Protein 8VIY (pdb70)

InterPro domains:
  IPR000907 Lipoxygenase [PTHR11771] (6-676)
  IPR001024 PLAT/LH2 domain [PF01477] (5-118)
  IPR001024 PLAT/LH2 domain [PS50095] (2-124)
  IPR001024 PLAT/LH2 domain [SM00308] (2-121)
  IPR001885 Lipoxygenase, mammalian [PR00467] (11-28)
  IPR001885 Lipoxygenase, mammalian [PR00467] (143-157)
  IPR001885 Lipoxygenase, mammalian [PR00467] (207-228)
  IPR001885 Lipoxygenase, mammalian [PR00467] (308-327)
  IPR001885 Lipoxygenase, mammalian [PR00467] (433-455)
  IPR001885 Lipoxygenase, mammalian [PR00467] (593-610)
  IPR013819 Lipoxygenase, C-terminal [PF00305] (211-656)
  IPR013819 Lipoxygenase, C-terminal [PR00087] (350-367)
  IPR013819 Lipoxygenase, C-terminal [PR00087] (368-385)
  IPR013819 Lipoxygenase, C-terminal [PR00087] (388-408)
  IPR013819 Lipoxygenase, C-terminal [PS51393] (124-676)
  IPR020833 Lipoxygenase, iron binding site [PS00711] (368-382)
  IPR020834 Lipoxygenase, conserved site [PS00081] (395-405)
  IPR036226 Lipoxigenase, C-terminal domain superfamily [SSF48484] (117-676)
  IPR036392 PLAT/LH2 domain superfamily [SSF49723] (1-115)
  IPR042062 Lipoxygenase, vertebrates, PLAT domain [cd01753] (2-121)

GO terms:
  GO:0016165 linoleate 13S-lipoxygenase activity (F, IDA)
  GO:0005506 iron ion binding (F, IDA)
  GO:0005509 calcium ion binding (F, IDA)
  GO:0005829 cytosol (C, IDA)
  GO:0005856 cytoskeleton (C, IDA)
  GO:0005886 plasma membrane (C, IDA)
  GO:0005912 adherens junction (C, IDA)
  GO:0005925 focal adhesion (C, IDA)
  GO:0016020 membrane (C, IDA)
  GO:2001303 lipoxin A4 biosynthetic process (P, IDA)
  GO:0019369 arachidonate metabolic process (P, IDA)
  GO:1901696 cannabinoid biosynthetic process (P, IDA)
  GO:0006629 lipid metabolic process (P, IDA)
  GO:0006644 phospholipid metabolic process (P, IDA)
  GO:0071926 endocannabinoid signaling pathway (P, IDA)
  GO:0050473 arachidonate 15-lipoxygenase activity (F, IDA)
  GO:0005634 nucleus (C, EXP)
  GO:0050473 arachidonate 15-lipoxygenase activity (F, EXP)
  GO:0010744 positive regulation of macrophage derived foam cell differentiation (P, IMP)
  GO:0032722 positive regulation of chemokine production (P, IMP)

B-factor: mean 71.94, std 19.95, range [37.26, 214.7]

Solvent-accessible surface area: 26772 Å² total; per-residue (Å²): 81,104,16,60,0,64,3,4,4,2,152,46,168,44,0,17,5,175,6,108,4,25,0,3,0,12,5,64,175,33,100,8,65,88,11,98,2,55,96,159,64,104,27,8,49,56,39,16,91,68,56,6,128,6,94,5,105,137,90,5,27,174,20,6,7,0,67,0,44,5,49,14,30,108,71,122,182,136,29,89,80,89,73,30,26,0,36,0,68,35,0,26,0,27,31,74,253,36,55,105,47,54,0,1,1,23,41,52,17,112,17,69,42,80,37,26,2,7,31,0,54,7,24,2,22,67,56,42,132,53,96,47,6,34,103,20,7,116,99,31,19,134,64,33,50,132,85,19,75,32,53,72,69,58,103,25,16,3,42,4,0,65,49,164,40,21,130,84,11,52,50,68,23,55,12,35,79,73,4,53,51,60,23,106,133,49,22,38,53,0,97,46,64,0,86,144,81,30,3,27,80,45,149,39,72,6,184,43,34,108,20,1,67,87,2,9,95,10,49,140,41,115,30,0,62,29,2,53,117,54,23,77,83,36,42,16,5,0,36,11,3,6,28,8,0,2,0,27,34,0,84,74,0,102,150,24,28,193,44,1,62,15,61,68,85,54,0,52,68,48,21,26,143,81,44,34,15,101,41,3,8,118,143,17,12,0,7,0,0,50,0,19,26,2,46,75,14,79,43,15,80,2,55,66,99,87,2,63,26,6,6,0,0,0,0,0,24,22,15,110,75,113,23,67,11,47,2,1,0,0,0,7,33,33,94,57,33,131,110,13,19,17,0,22,32,84,29,99,122,41,4,14,7,15,0,8,3,0,0,8,2,0,0,4,1,20,0,18,0,1,3,10,24,0,19,0,14,13,0,0,1,0,2,3,0,0,1,12,33,20,0,0,14,4,0,1,0,11,4,4,1,34,31,1,13,56,26,0,2,6,8,4,0,16,24,24,47,82,49,15,42,108,47,56,13,9,41,109,3,3,1,1,0,42,86,0,11,12,47,0,0,45,76,11,3,136,116,2,45,38,39,64,1,1,5,34,59,7,5,175,101,17,7,0,72,119,8,44,29,0,42,1,24,54,2,0,67,65,0,10,34,7,0,59,154,4,0,42,52,1,3,50,67,24,1,98,34,44,103,10,0,73,95,0,204,22,0,38,42,0,0,121,21,0,14,30,65,0,1,50,86,43,158,90,1,50,6,31,36,39,1,86,48,100,147,35,0,14,45,0,0,0,0,4,0,2,0,1,1,0,12,6,10,0,0,5,36,0,1,5,22,7,2,0,3,3,1,4,2,0,3,0,0,8,82,75,35,24,74,48,76,52,124,28,68,53,151,28,3,17,30,8,0,0,3,0,21,1,0,0,11,3,3,10,15,12,32,26,39,24,66,30,3,16,123,89,74,38,9,0,59,31,59,39,72,13,10,31,43,135,33,0,95,149,7,20,56,66,3,70,72,88,6,44,94,0,9,147,34,2,94,114,60,16,147,69,52,131,60,58,3,52,27,1,7,4,69,119,0,16,3,2,0,0,6

Radius of gyration: 27.9 Å; Cα contacts (8 Å, |Δi|>4): 1319; chains: 1; bounding box: 87×81×50 Å

Structure (mmCIF, N/CA/C/O backbone):
data_8VIY
#
_entry.id   8VIY
#
_cell.length_a   155.406
_cell.length_b   155.406
_cell.length_c   263.405
_cell.angle_alpha   90.000
_cell.angle_beta   90.000
_cell.angle_gamma   120.000
#
_symmetry.space_group_name_H-M   'H 3 2'
#
loop_
_entity.id
_entity.type
_entity.pdbx_description
1 polymer 'Polyunsaturated fatty acid lipoxygenase ALOX15B'
2 non-polymer 'FE (II) ION'
3 non-polymer (HYDROXYETHYLOXY)TRI(ETHYLOXY)OCTANE
4 non-polymer GLYCEROL
5 non-polymer 'SULFATE ION'
6 non-polymer 'CALCIUM ION'
7 water water
#
loop_
_atom_site.group_PDB
_atom_site.id
_atom_site.type_symbol
_atom_site.label_atom_id
_atom_site.label_alt_id
_atom_site.label_comp_id
_atom_site.label_asym_id
_atom_site.label_entity_id
_atom_site.label_seq_id
_atom_site.pdbx_PDB_ins_code
_atom_site.Cartn_x
_atom_site.Cartn_y
_atom_site.Cartn_z
_atom_site.occupancy
_atom_site.B_iso_or_equiv
_atom_site.auth_seq_id
_atom_site.auth_comp_id
_atom_site.auth_asym_id
_atom_site.auth_atom_id
_atom_site.pdbx_PDB_model_num
ATOM 1 N N . ALA A 1 22 ? -45.44533 64.37774 15.69764 1.000 100.47514 2 ALA A N 1
ATOM 2 C CA . ALA A 1 22 ? -44.92325 65.71221 15.95668 1.000 107.30933 2 ALA A CA 1
ATOM 3 C C . ALA A 1 22 ? -44.04082 65.73558 17.22232 1.000 113.59922 2 ALA A C 1
ATOM 4 O O . ALA A 1 22 ? -43.33993 66.71952 17.46302 1.000 114.55980 2 ALA A O 1
ATOM 10 N N . GLU A 1 23 ? -44.04588 64.66178 18.01859 1.000 113.36841 3 GLU A N 1
ATOM 11 C CA . GLU A 1 23 ? -43.25654 64.58576 19.23852 1.000 105.60179 3 GLU A CA 1
ATOM 12 C C . GLU A 1 23 ? -42.04464 63.67318 19.04995 1.000 106.84676 3 GLU A C 1
ATOM 13 O O . GLU A 1 23 ? -42.08217 62.68158 18.31876 1.000 107.45145 3 GLU A O 1
ATOM 25 N N . PHE A 1 24 ? -40.94721 64.02932 19.72282 1.000 90.85142 4 PHE A N 1
ATOM 26 C CA . PHE A 1 24 ? -39.78984 63.15250 19.81572 1.000 88.59366 4 PHE A CA 1
ATOM 27 C C . PHE A 1 24 ? -39.26047 63.21054 21.24038 1.000 84.41396 4 PHE A C 1
ATOM 28 O O . PHE A 1 24 ? -39.24273 64.27402 21.86964 1.000 82.14282 4 PHE A O 1
ATOM 45 N N . ARG A 1 25 ? -38.83001 62.07491 21.74854 1.000 86.12053 5 ARG A N 1
ATOM 46 C CA . ARG A 1 25 ? -37.96446 62.06913 22.91229 1.000 80.45682 5 ARG A CA 1
ATOM 47 C C . ARG A 1 25 ? -36.51108 62.07066 22.45431 1.000 81.88902 5 ARG A C 1
ATOM 48 O O . ARG A 1 25 ? -36.13242 61.28189 21.58476 1.000 83.91325 5 ARG A O 1
ATOM 69 N N . VAL A 1 26 ? -35.70229 62.93697 23.05664 1.000 81.03890 6 VAL A N 1
ATOM 70 C CA . VAL A 1 26 ? -34.28498 63.04706 22.73603 1.000 82.34251 6 VAL A CA 1
ATOM 71 C C . VAL A 1 26 ? -33.48995 62.62739 23.95949 1.000 80.96255 6 VAL A C 1
ATOM 72 O O . VAL A 1 26 ? -33.54095 63.29894 24.99190 1.000 83.21411 6 VAL A O 1
ATOM 85 N N . ARG A 1 27 ? -32.73817 61.53663 23.84374 1.000 80.63957 7 ARG A N 1
ATOM 86 C CA . ARG A 1 27 ? -31.92909 61.03179 24.94175 1.000 77.96004 7 ARG A CA 1
ATOM 87 C C . ARG A 1 27 ? -30.46661 61.26438 24.61377 1.000 75.65258 7 ARG A C 1
ATOM 88 O O . ARG A 1 27 ? -29.99941 60.82607 23.56246 1.000 77.32945 7 ARG A O 1
ATOM 109 N N . VAL A 1 28 ? -29.75145 61.93582 25.50777 1.000 69.86846 8 VAL A N 1
ATOM 110 C CA . VAL A 1 28 ? -28.38155 62.34282 25.26378 1.000 72.84818 8 VAL A CA 1
ATOM 111 C C . VAL A 1 28 ? -27.45539 61.73782 26.30625 1.000 73.44458 8 VAL A C 1
ATOM 112 O O . VAL A 1 28 ? -27.74839 61.78797 27.51044 1.000 70.74474 8 VAL A O 1
ATOM 125 N N . SER A 1 29 ? -26.32987 61.19502 25.84005 1.000 69.39168 9 SER A N 1
ATOM 126 C CA . SER A 1 29 ? -25.27248 60.66579 26.68687 1.000 71.57326 9 SER A CA 1
ATOM 127 C C . SER A 1 29 ? -24.05502 61.57371 26.59192 1.000 68.81449 9 SER A C 1
ATOM 128 O O . SER A 1 29 ? -23.59494 61.88893 25.49039 1.000 60.93622 9 SER A O 1
ATOM 136 N N . THR A 1 30 ? -23.54813 61.98733 27.74918 1.000 64.35550 10 THR A N 1
ATOM 137 C CA . THR A 1 30 ? -22.37135 62.83111 27.88430 1.000 73.94261 10 THR A CA 1
ATOM 138 C C . THR A 1 30 ? -21.23778 61.97367 28.43688 1.000 72.98270 10 THR A C 1
ATOM 139 O O . THR A 1 30 ? -21.45580 61.06814 29.25598 1.000 76.58532 10 THR A O 1
ATOM 150 N N . GLY A 1 31 ? -20.02394 62.27868 27.97902 1.000 63.52536 11 GLY A N 1
ATOM 151 C CA . GLY A 1 31 ? -18.86453 61.51399 28.36891 1.000 66.31627 11 GLY A CA 1
ATOM 152 C C . GLY A 1 31 ? -18.50115 61.64873 29.83730 1.000 71.60625 11 GLY A C 1
ATOM 153 O O . GLY A 1 31 ? -18.88268 62.59105 30.52187 1.000 73.26947 11 GLY A O 1
ATOM 157 N N . GLU A 1 32 ? -17.70230 60.68614 30.30172 1.000 76.86705 12 GLU A N 1
ATOM 158 C CA . GLU A 1 32 ? -17.19270 60.66254 31.66191 1.000 80.18974 12 GLU A CA 1
ATOM 159 C C . GLU A 1 32 ? -15.83912 61.33527 31.83858 1.000 71.39749 12 GLU A C 1
ATOM 160 O O . GLU A 1 32 ? -15.45515 61.60570 32.98340 1.000 74.77013 12 GLU A O 1
ATOM 172 N N . ALA A 1 33 ? -15.11394 61.63767 30.76666 1.000 78.42199 13 ALA A N 1
ATOM 173 C CA . ALA A 1 33 ? -13.76762 62.18220 30.92278 1.000 80.84169 13 ALA A CA 1
ATOM 174 C C . ALA A 1 33 ? -13.79398 63.51508 31.67841 1.000 81.10382 13 ALA A C 1
ATOM 175 O O . ALA A 1 33 ? -14.81783 64.20264 31.75633 1.000 82.78623 13 ALA A O 1
ATOM 182 N N . PHE A 1 34 ? -12.64105 63.87518 32.23292 1.000 78.86700 14 PHE A N 1
ATOM 183 C CA . PHE A 1 34 ? -12.43302 65.22074 32.73340 1.000 78.78425 14 PHE A CA 1
ATOM 184 C C . PHE A 1 34 ? -12.78292 66.27348 31.69545 1.000 84.53790 14 PHE A C 1
ATOM 185 O O . PHE A 1 34 ? -12.30040 66.23237 30.55618 1.000 85.21949 14 PHE A O 1
ATOM 202 N N . GLY A 1 35 ? -13.60676 67.23608 32.10764 1.000 79.29817 15 GLY A N 1
ATOM 203 C CA . GLY A 1 35 ? -14.07750 68.28475 31.23279 1.000 77.99141 15 GLY A CA 1
ATOM 204 C C . GLY A 1 35 ? -15.17625 67.89913 30.27457 1.000 75.56980 15 GLY A C 1
ATOM 205 O O . GLY A 1 35 ? -15.59947 68.74752 29.49150 1.000 78.67236 15 GLY A O 1
ATOM 209 N N . ALA A 1 36 ? -15.68823 66.66850 30.33737 1.000 71.25987 16 ALA A N 1
ATOM 210 C CA . ALA A 1 36 ? -16.68394 66.22486 29.36647 1.000 71.11987 16 ALA A CA 1
ATOM 211 C C . ALA A 1 36 ? -17.96014 67.05977 29.40976 1.000 72.13796 16 ALA A C 1
ATOM 212 O O . ALA A 1 36 ? -18.58686 67.30117 28.37473 1.000 74.64665 16 ALA A O 1
ATOM 219 N N . GLY A 1 37 ? -18.38889 67.46854 30.57775 1.000 71.97060 17 GLY A N 1
ATOM 220 C CA . GLY A 1 37 ? -19.66316 68.14043 30.69562 1.000 75.67684 17 GLY A CA 1
ATOM 221 C C . GLY A 1 37 ? -19.57488 69.58705 30.29521 1.000 75.17076 17 GLY A C 1
ATOM 222 O O . GLY A 1 37 ? -18.48478 70.15385 30.19329 1.000 75.16977 17 GLY A O 1
ATOM 226 N N . THR A 1 38 ? -20.74426 70.18961 30.08443 1.000 73.86291 18 THR A N 1
ATOM 227 C CA . THR A 1 38 ? -20.79942 71.54297 29.57321 1.000 78.87340 18 THR A CA 1
ATOM 228 C C . THR A 1 38 ? -21.85311 72.38931 30.27076 1.000 86.24881 18 THR A C 1
ATOM 229 O O . THR A 1 38 ? -22.93322 71.90077 30.62742 1.000 81.55916 18 THR A O 1
ATOM 240 N N . TRP A 1 39 ? -21.49116 73.67213 30.45929 1.000 102.26221 19 TRP A N 1
ATOM 241 C CA . TRP A 1 39 ? -22.41432 74.74822 30.79943 1.000 106.12225 19 TRP A CA 1
ATOM 242 C C . TRP A 1 39 ? -23.27130 75.18811 29.61287 1.000 101.49567 19 TRP A C 1
ATOM 243 O O . TRP A 1 39 ? -24.34239 75.76955 29.80779 1.000 104.32690 19 TRP A O 1
ATOM 264 N N . ASP A 1 40 ? -22.82738 74.93371 28.39178 1.000 96.44792 20 ASP A N 1
ATOM 265 C CA . ASP A 1 40 ? -23.43150 75.59462 27.24480 1.000 99.21050 20 ASP A CA 1
ATOM 266 C C . ASP A 1 40 ? -24.82424 75.03894 26.95356 1.000 91.17078 20 ASP A C 1
ATOM 267 O O . ASP A 1 40 ? -25.21035 73.95862 27.41187 1.000 85.45236 20 ASP A O 1
ATOM 276 N N . LYS A 1 41 ? -25.58861 75.82676 26.20586 1.000 82.42637 21 LYS A N 1
ATOM 277 C CA . LYS A 1 41 ? -26.92509 75.44738 25.77895 1.000 81.96200 21 LYS A CA 1
ATOM 278 C C . LYS A 1 41 ? -26.80845 74.65417 24.48926 1.000 79.79908 21 LYS A C 1
ATOM 279 O O . LYS A 1 41 ? -25.87648 74.83934 23.69355 1.000 76.11714 21 LYS A O 1
ATOM 298 N N . VAL A 1 42 ? -27.73021 73.71866 24.31198 1.000 82.31819 22 VAL A N 1
ATOM 299 C CA . VAL A 1 42 ? -27.64262 72.75043 23.22497 1.000 77.88289 22 VAL A CA 1
ATOM 300 C C . VAL A 1 42 ? -29.00445 72.60663 22.56361 1.000 76.84104 22 VAL A C 1
ATOM 301 O O . VAL A 1 42 ? -30.03297 72.52325 23.24259 1.000 76.65616 22 VAL A O 1
ATOM 314 N N . SER A 1 43 ? -29.01494 72.58670 21.23503 1.000 84.45177 23 SER A N 1
ATOM 315 C CA . SER A 1 43 ? -30.25842 72.45929 20.49461 1.000 83.16025 23 SER A CA 1
ATOM 316 C C . SER A 1 43 ? -30.00115 71.62480 19.25508 1.000 84.33250 23 SER A C 1
ATOM 317 O O . SER A 1 43 ? -28.89938 71.62867 18.69741 1.000 82.89754 23 SER A O 1
ATOM 325 N N . VAL A 1 44 ? -31.04306 70.91527 18.82615 1.000 81.86175 24 VAL A N 1
ATOM 326 C CA . VAL A 1 44 ? -30.95994 69.97291 17.72588 1.000 76.74477 24 VAL A CA 1
ATOM 327 C C . VAL A 1 44 ? -31.98645 70.34834 16.66960 1.000 79.73675 24 VAL A C 1
ATOM 328 O O . VAL A 1 44 ? -33.13662 70.68190 16.98381 1.000 78.47784 24 VAL A O 1
ATOM 341 N N . SER A 1 45 ? -31.54728 70.31243 15.41821 1.000 74.63018 25 SER A N 1
ATOM 342 C CA . SER A 1 45 ? -32.41783 70.36285 14.26057 1.000 74.13707 25 SER A CA 1
ATOM 343 C C . SER A 1 45 ? -32.49968 68.96574 13.65588 1.000 79.58480 25 SER A C 1
ATOM 344 O O . SER A 1 45 ? -31.46866 68.34831 13.35048 1.000 77.62684 25 SER A O 1
ATOM 352 N N . ILE A 1 46 ? -33.71724 68.46811 13.49432 1.000 70.67545 26 ILE A N 1
ATOM 353 C CA . ILE A 1 46 ? -33.93914 67.18504 12.84045 1.000 69.60090 26 ILE A CA 1
ATOM 354 C C . ILE A 1 46 ? -34.19721 67.44304 11.35670 1.000 73.85005 26 ILE A C 1
ATOM 355 O O . ILE A 1 46 ? -35.09290 68.22420 11.00136 1.000 74.67882 26 ILE A O 1
ATOM 371 N N . VAL A 1 47 ? -33.40442 66.81585 10.48463 1.000 67.60162 27 VAL A N 1
ATOM 372 C CA . VAL A 1 47 ? -33.57540 66.95943 9.03807 1.000 70.64684 27 VAL A CA 1
ATOM 373 C C . VAL A 1 47 ? -34.18604 65.66975 8.49842 1.000 72.40461 27 VAL A C 1
ATOM 374 O O . VAL A 1 47 ? -33.73217 64.57218 8.84573 1.000 72.38558 27 VAL A O 1
ATOM 387 N N . GLY A 1 48 ? -35.20034 65.79805 7.64499 1.000 77.16007 28 GLY A N 1
ATOM 388 C CA . GLY A 1 48 ? -35.85633 64.64294 7.06765 1.000 70.77248 28 GLY A CA 1
ATOM 389 C C . GLY A 1 48 ? -36.08863 64.80789 5.58036 1.000 75.26366 28 GLY A C 1
ATOM 390 O O . GLY A 1 48 ? -35.82871 65.86005 4.99896 1.000 75.67882 28 GLY A O 1
ATOM 394 N N . THR A 1 49 ? -36.61366 63.73165 4.98338 1.000 79.50431 29 THR A N 1
ATOM 395 C CA . THR A 1 49 ? -36.92049 63.70695 3.56641 1.000 75.25273 29 THR A CA 1
ATOM 396 C C . THR A 1 49 ? -38.01317 64.69607 3.17443 1.000 82.86393 29 THR A C 1
ATOM 397 O O . THR A 1 49 ? -38.09403 65.08361 1.99603 1.000 81.84305 29 THR A O 1
ATOM 408 N N . ARG A 1 50 ? -38.87633 65.08464 4.11644 1.000 81.32028 30 ARG A N 1
ATOM 409 C CA . ARG A 1 50 ? -39.91320 66.08381 3.85537 1.000 85.12965 30 ARG A CA 1
ATOM 410 C C . ARG A 1 50 ? -39.49227 67.50750 4.23163 1.000 82.09535 30 ARG A C 1
ATOM 411 O O . ARG A 1 50 ? -40.16358 68.46585 3.82906 1.000 83.98390 30 ARG A O 1
ATOM 432 N N . GLY A 1 51 ? -38.39979 67.67738 4.95054 1.000 77.43267 31 GLY A N 1
ATOM 433 C CA . GLY A 1 51 ? -37.94732 69.00101 5.33132 1.000 83.74446 31 GLY A CA 1
ATOM 434 C C . GLY A 1 51 ? -37.20756 68.95766 6.65706 1.000 82.60696 31 GLY A C 1
ATOM 435 O O . GLY A 1 51 ? -36.99344 67.90395 7.24568 1.000 75.48840 31 GLY A O 1
ATOM 439 N N . GLU A 1 52 ? -36.82244 70.14962 7.11519 1.000 86.13931 32 GLU A N 1
ATOM 440 C CA . GLU A 1 52 ? -35.96042 70.33530 8.26913 1.000 83.15736 32 GLU A CA 1
ATOM 441 C C . GLU A 1 52 ? -36.71647 71.09780 9.35047 1.000 84.17616 32 GLU A C 1
ATOM 442 O O . GLU A 1 52 ? -37.46287 72.03815 9.05899 1.000 88.31301 32 GLU A O 1
ATOM 454 N N . SER A 1 53 ? -36.49149 70.73215 10.58639 1.000 82.74008 33 SER A N 1
ATOM 455 C CA . SER A 1 53 ? -37.18681 71.40276 11.67387 1.000 83.65228 33 SER A CA 1
ATOM 456 C C . SER A 1 53 ? -36.42700 72.62628 12.16784 1.000 80.16211 33 SER A C 1
ATOM 457 O O . SER A 1 53 ? -35.22635 72.79194 11.92280 1.000 80.02909 33 SER A O 1
ATOM 465 N N . PRO A 1 54 ? -37.10260 73.50895 12.88785 1.000 79.98740 34 PRO A N 1
ATOM 466 C CA . PRO A 1 54 ? -36.38781 74.58581 13.57200 1.000 82.75580 34 PRO A CA 1
ATOM 467 C C . PRO A 1 54 ? -35.45112 74.00735 14.61586 1.000 80.89967 34 PRO A C 1
ATOM 468 O O . PRO A 1 54 ? -35.56124 72.82129 14.97417 1.000 76.20393 34 PRO A O 1
ATOM 479 N N . PRO A 1 55 ? -34.49100 74.79689 15.10068 1.000 87.89738 35 PRO A N 1
ATOM 480 C CA . PRO A 1 55 ? -33.70217 74.35411 16.26295 1.000 83.11102 35 PRO A CA 1
ATOM 481 C C . PRO A 1 55 ? -34.61894 74.15196 17.45432 1.000 81.27679 35 PRO A C 1
ATOM 482 O O . PRO A 1 55 ? -35.53844 74.94188 17.70411 1.000 79.60368 35 PRO A O 1
ATOM 493 N N . LEU A 1 56 ? -34.37974 73.05854 18.16584 1.000 82.87147 36 LEU A N 1
ATOM 494 C CA . LEU A 1 56 ? -35.20515 72.63605 19.28810 1.000 84.35590 36 LEU A CA 1
ATOM 495 C C . LEU A 1 56 ? -34.37831 72.62715 20.56750 1.000 88.72451 36 LEU A C 1
ATOM 496 O O . LEU A 1 56 ? -33.33829 71.94893 20.61243 1.000 91.44399 36 LEU A O 1
ATOM 512 N N . PRO A 1 57 ? -34.77373 73.34114 21.63150 1.000 79.75052 37 PRO A N 1
ATOM 513 C CA . PRO A 1 57 ? -33.91162 73.42495 22.81837 1.000 75.98048 37 PRO A CA 1
ATOM 514 C C . PRO A 1 57 ? -33.79380 72.10402 23.54098 1.000 79.40491 37 PRO A C 1
ATOM 515 O O . PRO A 1 57 ? -34.68542 71.25949 23.46305 1.000 83.92389 37 PRO A O 1
ATOM 526 N N . LEU A 1 58 ? -32.67772 71.93099 24.25463 1.000 83.78634 38 LEU A N 1
ATOM 527 C CA . LEU A 1 58 ? -32.51398 70.78657 25.14129 1.000 91.60952 38 LEU A CA 1
ATOM 528 C C . LEU A 1 58 ? -32.11151 71.17068 26.56948 1.000 96.53723 38 LEU A C 1
ATOM 529 O O . LEU A 1 58 ? -31.69758 70.29329 27.33685 1.000 96.53911 38 LEU A O 1
ATOM 545 N N . ASP A 1 59 ? -32.20682 72.44856 26.94852 1.000 108.72783 39 ASP A N 1
ATOM 546 C CA . ASP A 1 59 ? -31.61117 72.87103 28.21131 1.000 128.56572 39 ASP A CA 1
ATOM 547 C C . ASP A 1 59 ? -32.43383 72.42095 29.41698 1.000 131.51580 39 ASP A C 1
ATOM 548 O O . ASP A 1 59 ? -31.85295 72.13036 30.47033 1.000 137.04365 39 ASP A O 1
ATOM 557 N N . ASN A 1 60 ? -33.76377 72.36442 29.28536 1.000 125.79948 40 ASN A N 1
ATOM 558 C CA . ASN A 1 60 ? -34.63461 71.74579 30.28198 1.000 137.40506 40 ASN A CA 1
ATOM 559 C C . ASN A 1 60 ? -34.40921 72.40519 31.64063 1.000 152.25616 40 ASN A C 1
ATOM 560 O O . ASN A 1 60 ? -34.66075 73.61560 31.76339 1.000 149.71396 40 ASN A O 1
ATOM 571 N N . LEU A 1 61 ? -33.97253 71.68671 32.67680 1.000 139.52339 41 LEU A N 1
ATOM 572 C CA . LEU A 1 61 ? -33.90397 72.26162 34.01509 1.000 145.01815 41 LEU A CA 1
ATOM 573 C C . LEU A 1 61 ? -32.61372 71.83411 34.69518 1.000 155.13559 41 LEU A C 1
ATOM 574 O O . LEU A 1 61 ? -32.42982 70.64976 34.99338 1.000 152.45168 41 LEU A O 1
ATOM 590 N N . GLY A 1 62 ? -31.74528 72.78719 34.97979 1.000 161.32448 42 GLY A N 1
ATOM 591 C CA . GLY A 1 62 ? -30.50815 72.52674 35.67435 1.000 153.51999 42 GLY A CA 1
ATOM 592 C C . GLY A 1 62 ? -29.33255 72.30793 34.74615 1.000 137.80654 42 GLY A C 1
ATOM 593 O O . GLY A 1 62 ? -29.32117 72.73414 33.58848 1.000 134.67208 42 GLY A O 1
ATOM 597 N N . LYS A 1 63 ? -28.33124 71.60322 35.27476 1.000 137.32886 43 LYS A N 1
ATOM 598 C CA . LYS A 1 63 ? -27.08779 71.33767 34.55486 1.000 141.10918 43 LYS A CA 1
ATOM 599 C C . LYS A 1 63 ? -27.14870 69.96552 33.88925 1.000 140.51283 43 LYS A C 1
ATOM 600 O O . LYS A 1 63 ? -26.44298 69.02312 34.24714 1.000 139.70068 43 LYS A O 1
ATOM 617 N N . GLU A 1 64 ? -27.99719 69.88531 32.86726 1.000 137.54112 44 GLU A N 1
ATOM 618 C CA . GLU A 1 64 ? -28.35430 68.59333 32.29631 1.000 136.27883 44 GLU A CA 1
ATOM 619 C C . GLU A 1 64 ? -27.19182 67.87360 31.63852 1.000 127.70356 44 GLU A C 1
ATOM 620 O O . GLU A 1 64 ? -27.26045 66.65226 31.45261 1.000 123.78054 44 GLU A O 1
ATOM 632 N N . PHE A 1 65 ? -26.13351 68.59024 31.28802 1.000 102.37750 45 PHE A N 1
ATOM 633 C CA . PHE A 1 65 ? -25.08990 68.05697 30.42966 1.000 91.00779 45 PHE A CA 1
ATOM 634 C C . PHE A 1 65 ? -23.77131 67.91748 31.16646 1.000 89.44026 45 PHE A C 1
ATOM 635 O O . PHE A 1 65 ? -22.70677 68.21579 30.62822 1.000 84.41937 45 PHE A O 1
ATOM 652 N N . THR A 1 66 ? -23.83202 67.44529 32.40331 1.000 93.03597 46 THR A N 1
ATOM 653 C CA . THR A 1 66 ? -22.61624 67.20935 33.13885 1.000 84.08436 46 THR A CA 1
ATOM 654 C C . THR A 1 66 ? -22.01968 65.85142 32.80485 1.000 78.30062 46 THR A C 1
ATOM 655 O O . THR A 1 66 ? -22.67175 64.96197 32.27050 1.000 77.53074 46 THR A O 1
ATOM 666 N N . ALA A 1 67 ? -20.76508 65.68788 33.19244 1.000 79.71746 47 ALA A N 1
ATOM 667 C CA . ALA A 1 67 ? -20.03661 64.47350 32.89158 1.000 73.21646 47 ALA A CA 1
ATOM 668 C C . ALA A 1 67 ? -20.81470 63.23497 33.31292 1.000 74.70957 47 ALA A C 1
ATOM 669 O O . ALA A 1 67 ? -21.49000 63.21917 34.34144 1.000 83.67693 47 ALA A O 1
ATOM 676 N N . GLY A 1 68 ? -20.73258 62.19247 32.48251 1.000 76.84050 48 GLY A N 1
ATOM 677 C CA . GLY A 1 68 ? -21.42283 60.94477 32.71737 1.000 71.21262 48 GLY A CA 1
ATOM 678 C C . GLY A 1 68 ? -22.92904 61.00973 32.63667 1.000 77.23685 48 GLY A C 1
ATOM 679 O O . GLY A 1 68 ? -23.57907 59.97463 32.79896 1.000 78.05889 48 GLY A O 1
ATOM 683 N N . ALA A 1 69 ? -23.51427 62.17948 32.40542 1.000 74.57071 49 ALA A N 1
ATOM 684 C CA . ALA A 1 69 ? -24.96726 62.28583 32.39303 1.000 75.47596 49 ALA A CA 1
ATOM 685 C C . ALA A 1 69 ? -25.56641 61.54888 31.19669 1.000 80.99879 49 ALA A C 1
ATOM 686 O O . ALA A 1 69 ? -24.94545 61.39872 30.14090 1.000 73.54046 49 ALA A O 1
ATOM 693 N N . GLU A 1 70 ? -26.78739 61.06673 31.39093 1.000 83.20830 50 GLU A N 1
ATOM 694 C CA . GLU A 1 70 ? -27.61843 60.54997 30.31357 1.000 78.91687 50 GLU A CA 1
ATOM 695 C C . GLU A 1 70 ? -29.03209 61.01771 30.61185 1.000 82.11234 50 GLU A C 1
ATOM 696 O O . GLU A 1 70 ? -29.60467 60.64662 31.63533 1.000 89.18334 50 GLU A O 1
ATOM 708 N N . GLU A 1 71 ? -29.60941 61.82042 29.73850 1.000 87.25545 51 GLU A N 1
ATOM 709 C CA . GLU A 1 71 ? -30.85544 62.46359 30.13199 1.000 82.53005 51 GLU A CA 1
ATOM 710 C C . GLU A 1 71 ? -31.75164 62.66906 28.93058 1.000 86.98559 51 GLU A C 1
ATOM 711 O O . GLU A 1 71 ? -31.30674 62.69461 27.78031 1.000 83.50259 51 GLU A O 1
ATOM 723 N N . ASP A 1 72 ? -33.04496 62.75576 29.23123 1.000 79.29609 52 ASP A N 1
ATOM 724 C CA . ASP A 1 72 ? -34.09816 62.76719 28.23912 1.000 82.79539 52 ASP A CA 1
ATOM 725 C C . ASP A 1 72 ? -34.65037 64.17430 28.10311 1.000 81.74871 52 ASP A C 1
ATOM 726 O O . ASP A 1 72 ? -34.75692 64.90289 29.08965 1.000 81.90797 52 ASP A O 1
ATOM 735 N N . PHE A 1 73 ? -35.04480 64.52725 26.87663 1.000 83.25656 53 PHE A N 1
ATOM 736 C CA . PHE A 1 73 ? -35.70060 65.79529 26.58662 1.000 83.94695 53 PHE A CA 1
ATOM 737 C C . PHE A 1 73 ? -36.84678 65.54279 25.62647 1.000 82.44936 53 PHE A C 1
ATOM 738 O O . PHE A 1 73 ? -36.75170 64.69346 24.73824 1.000 90.74903 53 PHE A O 1
ATOM 755 N N . GLN A 1 74 ? -37.92800 66.28205 25.80241 1.000 87.76754 54 GLN A N 1
ATOM 756 C CA . GLN A 1 74 ? -39.09430 66.16329 24.94416 1.000 87.29460 54 GLN A CA 1
ATOM 757 C C . GLN A 1 74 ? -39.15386 67.38565 24.04375 1.000 87.09422 54 GLN A C 1
ATOM 758 O O . GLN A 1 74 ? -39.34326 68.50996 24.51979 1.000 89.97352 54 GLN A O 1
ATOM 772 N N . VAL A 1 75 ? -38.99774 67.15726 22.74888 1.000 77.01228 55 VAL A N 1
ATOM 773 C CA . VAL A 1 75 ? -39.11732 68.19040 21.73236 1.000 83.05401 55 VAL A CA 1
ATOM 774 C C . VAL A 1 75 ? -40.35449 67.90522 20.89735 1.000 84.87726 55 VAL A C 1
ATOM 775 O O . VAL A 1 75 ? -40.62593 66.75547 20.52782 1.000 88.90381 55 VAL A O 1
ATOM 788 N N . THR A 1 76 ? -41.09187 68.95313 20.58174 1.000 88.07607 56 THR A N 1
ATOM 789 C CA . THR A 1 76 ? -42.23474 68.85292 19.68721 1.000 97.44777 56 THR A CA 1
ATOM 790 C C . THR A 1 76 ? -41.88818 69.49565 18.35100 1.000 98.42560 56 THR A C 1
ATOM 791 O O . THR A 1 76 ? -41.42743 70.64054 18.31007 1.000 93.88731 56 THR A O 1
ATOM 802 N N . LEU A 1 77 ? -42.11110 68.74843 17.24991 1.000 103.75481 57 LEU A N 1
ATOM 803 C CA . LEU A 1 77 ? -41.86824 69.32789 15.92987 1.000 98.50024 57 LEU A CA 1
ATOM 804 C C . LEU A 1 77 ? -43.15000 69.91155 15.35440 1.000 94.84104 57 LEU A C 1
ATOM 805 O O . LEU A 1 77 ? -44.15901 69.19355 15.22133 1.000 93.96677 57 LEU A O 1
ATOM 821 N N . PRO A 1 78 ? -43.13264 71.18659 14.96561 1.000 88.05062 58 PRO A N 1
ATOM 822 C CA . PRO A 1 78 ? -44.35091 71.77054 14.38043 1.000 87.99312 58 PRO A CA 1
ATOM 823 C C . PRO A 1 78 ? -44.80566 71.04855 13.12092 1.000 95.42769 58 PRO A C 1
ATOM 824 O O . PRO A 1 78 ? -45.96548 70.61679 13.01071 1.000 90.14480 58 PRO A O 1
ATOM 835 N N . GLU A 1 79 ? -43.90770 70.92386 12.15576 1.000 104.92391 59 GLU A N 1
ATOM 836 C CA . GLU A 1 79 ? -44.16760 70.25745 10.89407 1.000 105.96136 59 GLU A CA 1
ATOM 837 C C . GLU A 1 79 ? -43.48550 68.89905 10.90703 1.000 104.37416 59 GLU A C 1
ATOM 838 O O . GLU A 1 79 ? -42.43303 68.71568 11.52845 1.000 100.36682 59 GLU A O 1
ATOM 850 N N . ASP A 1 80 ? -44.12280 67.93913 10.25551 1.000 105.09022 60 ASP A N 1
ATOM 851 C CA . ASP A 1 80 ? -43.54786 66.60962 10.11421 1.000 106.05902 60 ASP A CA 1
ATOM 852 C C . ASP A 1 80 ? -42.36586 66.63873 9.14671 1.000 109.56670 60 ASP A C 1
ATOM 853 O O . ASP A 1 80 ? -42.37035 67.38444 8.16314 1.000 105.24069 60 ASP A O 1
ATOM 862 N N . VAL A 1 81 ? -41.35418 65.79870 9.41936 1.000 98.14631 61 VAL A N 1
ATOM 863 C CA . VAL A 1 81 ? -40.13126 65.76797 8.61267 1.000 85.47041 61 VAL A CA 1
ATOM 864 C C . VAL A 1 81 ? -39.96728 64.50715 7.77048 1.000 80.69724 61 VAL A C 1
ATOM 865 O O . VAL A 1 81 ? -39.00836 64.43735 6.98080 1.000 77.43182 61 VAL A O 1
ATOM 878 N N . GLY A 1 82 ? -40.83328 63.50885 7.91610 1.000 87.33615 62 GLY A N 1
ATOM 879 C CA . GLY A 1 82 ? -40.65429 62.27408 7.17344 1.000 79.17707 62 GLY A CA 1
ATOM 880 C C . GLY A 1 82 ? -39.47440 61.46596 7.69224 1.000 77.27551 62 GLY A C 1
ATOM 881 O O . GLY A 1 82 ? -39.00407 61.65554 8.81778 1.000 84.96052 62 GLY A O 1
ATOM 885 N N . ARG A 1 83 ? -38.99759 60.54739 6.84558 1.000 75.88901 63 ARG A N 1
ATOM 886 C CA . ARG A 1 83 ? -37.87187 59.70710 7.22584 1.000 74.16351 63 ARG A CA 1
ATOM 887 C C . ARG A 1 83 ? -36.72047 60.58724 7.69370 1.000 80.99376 63 ARG A C 1
ATOM 888 O O . ARG A 1 83 ? -36.32462 61.53533 7.00045 1.000 80.21996 63 ARG A O 1
ATOM 909 N N . VAL A 1 84 ? -36.18054 60.26420 8.86131 1.000 75.32225 64 VAL A N 1
ATOM 910 C CA . VAL A 1 84 ? -35.12908 61.07720 9.44972 1.000 72.84745 64 VAL A CA 1
ATOM 911 C C . VAL A 1 84 ? -33.79764 60.72448 8.81330 1.000 70.80253 64 VAL A C 1
ATOM 912 O O . VAL A 1 84 ? -33.43331 59.54749 8.71082 1.000 71.09155 64 VAL A O 1
ATOM 925 N N . LEU A 1 85 ? -33.05804 61.76222 8.42911 1.000 70.48604 65 LEU A N 1
ATOM 926 C CA . LEU A 1 85 ? -31.84291 61.68828 7.63904 1.000 68.34006 65 LEU A CA 1
ATOM 927 C C . LEU A 1 85 ? -30.62641 62.19716 8.38865 1.000 69.29950 65 LEU A C 1
ATOM 928 O O . LEU A 1 85 ? -29.58744 61.52002 8.40947 1.000 68.26401 65 LEU A O 1
ATOM 944 N N . LEU A 1 86 ? -30.73316 63.37264 9.01794 1.000 70.94682 66 LEU A N 1
ATOM 945 C CA . LEU A 1 86 ? -29.62085 63.99308 9.71118 1.000 67.04187 66 LEU A CA 1
ATOM 946 C C . LEU A 1 86 ? -30.07976 64.63302 11.01413 1.000 72.33978 66 LEU A C 1
ATOM 947 O O . LEU A 1 86 ? -31.18780 65.18120 11.10115 1.000 72.86946 66 LEU A O 1
ATOM 963 N N . LEU A 1 87 ? -29.19274 64.59946 12.01502 1.000 77.42379 67 LEU A N 1
ATOM 964 C CA . LEU A 1 87 ? -29.34570 65.31960 13.28118 1.000 76.38837 67 LEU A CA 1
ATOM 965 C C . LEU A 1 87 ? -28.27485 66.40288 13.30531 1.000 71.39047 67 LEU A C 1
ATOM 966 O O . LEU A 1 87 ? -27.08399 66.08494 13.29829 1.000 74.14878 67 LEU A O 1
ATOM 982 N N . ARG A 1 88 ? -28.68586 67.67296 13.27372 1.000 71.07519 68 ARG A N 1
ATOM 983 C CA . ARG A 1 88 ? -27.75486 68.78297 13.46622 1.000 77.15928 68 ARG A CA 1
ATOM 984 C C . ARG A 1 88 ? -27.73204 69.18107 14.94552 1.000 78.43705 68 ARG A C 1
ATOM 985 O O . ARG A 1 88 ? -28.77222 69.49433 15.53248 1.000 72.28289 68 ARG A O 1
ATOM 1006 N N . VAL A 1 89 ? -26.55588 69.16027 15.55388 1.000 73.52630 69 VAL A N 1
ATOM 1007 C CA . VAL A 1 89 ? -26.40347 69.49776 16.96049 1.000 64.97023 69 VAL A CA 1
ATOM 1008 C C . VAL A 1 89 ? -25.70007 70.84376 17.03500 1.000 72.85522 69 VAL A C 1
ATOM 1009 O O . VAL A 1 89 ? -24.57656 70.99630 16.53905 1.000 73.23537 69 VAL A O 1
ATOM 1022 N N . HIS A 1 90 ? -26.37099 71.82149 17.64078 1.000 79.56713 70 HIS A N 1
ATOM 1023 C CA . HIS A 1 90 ? -25.83874 73.16216 17.81479 1.000 79.32328 70 HIS A CA 1
ATOM 1024 C C . HIS A 1 90 ? -25.43482 73.38324 19.26835 1.000 84.46743 70 HIS A C 1
ATOM 1025 O O . HIS A 1 90 ? -26.15819 72.99593 20.19840 1.000 84.01633 70 HIS A O 1
ATOM 1039 N N . LYS A 1 91 ? -24.29447 74.03986 19.46002 1.000 83.34776 71 LYS A N 1
ATOM 1040 C CA . LYS A 1 91 ? -23.78809 74.37174 20.78570 1.000 82.07976 71 LYS A CA 1
ATOM 1041 C C . LYS A 1 91 ? -23.45609 75.85272 20.84543 1.000 85.09657 71 LYS A C 1
ATOM 1042 O O . LYS A 1 91 ? -22.77221 76.36654 19.95465 1.000 85.22326 71 LYS A O 1
ATOM 1061 N N . ALA A 1 92 ? -23.90937 76.52876 21.90562 1.000 82.78364 72 ALA A N 1
ATOM 1062 C CA . ALA A 1 92 ? -23.54802 77.92135 22.12784 1.000 79.57306 72 ALA A CA 1
ATOM 1063 C C . ALA A 1 92 ? -23.44925 78.28281 23.59530 1.000 86.33796 72 ALA A C 1
ATOM 1064 O O . ALA A 1 92 ? -24.32669 77.89560 24.37906 1.000 88.01016 72 ALA A O 1
ATOM 1071 N N . PRO A 1 93 ? -22.41972 79.03214 23.99276 1.000 96.37477 73 PRO A N 1
ATOM 1072 C CA . PRO A 1 93 ? -22.31334 79.43633 25.39792 1.000 97.77622 73 PRO A CA 1
ATOM 1073 C C . PRO A 1 93 ? -23.52590 80.26972 25.81265 1.000 95.24021 73 PRO A C 1
ATOM 1074 O O . PRO A 1 93 ? -24.11936 80.97146 24.97831 1.000 91.56959 73 PRO A O 1
ATOM 1085 N N . PRO A 1 94 ? -23.89886 80.22225 27.11366 1.000 89.99171 74 PRO A N 1
ATOM 1086 C CA . PRO A 1 94 ? -25.01025 81.07008 27.57880 1.000 87.66695 74 PRO A CA 1
ATOM 1087 C C . PRO A 1 94 ? -24.78340 82.53249 27.22737 1.000 89.79069 74 PRO A C 1
ATOM 1088 O O . PRO A 1 94 ? -23.64199 82.95104 26.99989 1.000 85.92803 74 PRO A O 1
ATOM 1099 N N . VAL A 1 95 ? -25.85962 83.31593 27.20320 1.000 97.51413 75 VAL A N 1
ATOM 1100 C CA . VAL A 1 95 ? -25.84251 84.68301 26.69633 1.000 94.89760 75 VAL A CA 1
ATOM 1101 C C . VAL A 1 95 ? -26.42217 85.57889 27.77505 1.000 96.63772 75 VAL A C 1
ATOM 1102 O O . VAL A 1 95 ? -27.58387 85.41665 28.15792 1.000 96.96167 75 VAL A O 1
ATOM 1115 N N . LEU A 1 96 ? -25.62374 86.51720 28.26087 1.000 97.79225 76 LEU A N 1
ATOM 1116 C CA . LEU A 1 96 ? -26.08166 87.46031 29.27352 1.000 94.73037 76 LEU A CA 1
ATOM 1117 C C . LEU A 1 96 ? -26.61218 88.73169 28.61382 1.000 93.60341 76 LEU A C 1
ATOM 1118 O O . LEU A 1 96 ? -25.91903 89.31924 27.77362 1.000 92.68623 76 LEU A O 1
ATOM 1134 N N . PRO A 1 97 ? -27.81101 89.20915 28.95876 1.000 91.45838 77 PRO A N 1
ATOM 1135 C CA . PRO A 1 97 ? -28.21179 90.53695 28.47723 1.000 95.59075 77 PRO A CA 1
ATOM 1136 C C . PRO A 1 97 ? -27.11041 91.53601 28.80671 1.000 102.14264 77 PRO A C 1
ATOM 1137 O O . PRO A 1 97 ? -26.52113 91.50218 29.89473 1.000 100.61889 77 PRO A O 1
ATOM 1148 N N . LEU A 1 98 ? -26.79811 92.39281 27.83718 1.000 107.31588 78 LEU A N 1
ATOM 1149 C CA . LEU A 1 98 ? -25.85995 93.51317 27.92675 1.000 115.95910 78 LEU A CA 1
ATOM 1150 C C . LEU A 1 98 ? -24.39937 93.11891 28.15767 1.000 109.17651 78 LEU A C 1
ATOM 1151 O O . LEU A 1 98 ? -23.54353 94.01919 28.23015 1.000 111.59733 78 LEU A O 1
ATOM 1167 N N . LEU A 1 99 ? -24.06718 91.82833 28.20987 1.000 95.93739 79 LEU A N 1
ATOM 1168 C CA . LEU A 1 99 ? -22.70570 91.40652 28.48036 1.000 99.95034 79 LEU A CA 1
ATOM 1169 C C . LEU A 1 99 ? -22.16986 90.39368 27.47784 1.000 106.12791 79 LEU A C 1
ATOM 1170 O O . LEU A 1 99 ? -21.00856 89.97517 27.59988 1.000 116.10278 79 LEU A O 1
ATOM 1186 N N . GLY A 1 100 ? -22.99016 89.94197 26.53817 1.000 91.53426 80 GLY A N 1
ATOM 1187 C CA . GLY A 1 100 ? -22.56579 88.98555 25.54926 1.000 89.28957 80 GLY A CA 1
ATOM 1188 C C . GLY A 1 100 ? -22.47543 87.56652 26.07002 1.000 90.38933 80 GLY A C 1
ATOM 1189 O O . GLY A 1 100 ? -22.79398 87.26015 27.22184 1.000 92.61425 80 GLY A O 1
ATOM 1193 N N . PRO A 1 101 ? -22.04512 86.66794 25.21499 1.000 104.43827 81 PRO A N 1
ATOM 1194 C CA . PRO A 1 101 ? -21.80811 85.28594 25.66695 1.000 105.34870 81 PRO A CA 1
ATOM 1195 C C . PRO A 1 101 ? -20.58118 85.13344 26.56098 1.000 100.90599 81 PRO A C 1
ATOM 1196 O O . PRO A 1 101 ? -19.88274 86.10606 26.88112 1.000 100.25638 81 PRO A O 1
ATOM 1207 N N . LEU A 1 102 ? -20.34338 83.89005 26.96810 1.000 102.75081 82 LEU A N 1
ATOM 1208 C CA . LEU A 1 102 ? -19.26888 83.49967 27.86254 1.000 104.89829 82 LEU A CA 1
ATOM 1209 C C . LEU A 1 102 ? -18.24754 82.66940 27.10241 1.000 101.43324 82 LEU A C 1
ATOM 1210 O O . LEU A 1 102 ? -18.44135 82.33613 25.93755 1.000 105.01340 82 LEU A O 1
ATOM 1226 N N . ALA A 1 103 ? -17.15475 82.32720 27.76530 1.000 112.01312 83 ALA A N 1
ATOM 1227 C CA . ALA A 1 103 ? -16.17807 81.43749 27.14240 1.000 112.74313 83 ALA A CA 1
ATOM 1228 C C . ALA A 1 103 ? -16.83231 80.08458 26.86178 1.000 108.44950 83 ALA A C 1
ATOM 1229 O O . ALA A 1 103 ? -17.54198 79.55082 27.73141 1.000 105.79805 83 ALA A O 1
ATOM 1236 N N . PRO A 1 104 ? -16.65565 79.51373 25.66577 1.000 96.62294 84 PRO A N 1
ATOM 1237 C CA . PRO A 1 104 ? -17.22117 78.18102 25.41116 1.000 94.32392 84 PRO A CA 1
ATOM 1238 C C . PRO A 1 104 ? -16.63656 77.12176 26.33541 1.000 94.31149 84 PRO A C 1
ATOM 1239 O O . PRO A 1 104 ? -15.47836 77.19113 26.76098 1.000 85.12765 84 PRO A O 1
ATOM 1250 N N . ASP A 1 105 ? -17.47152 76.12370 26.61826 1.000 87.10601 85 ASP A N 1
ATOM 1251 C CA . ASP A 1 105 ? -17.21535 75.06053 27.58103 1.000 84.18926 85 ASP A CA 1
ATOM 1252 C C . ASP A 1 105 ? -17.27894 73.76246 26.79513 1.000 82.48453 85 ASP A C 1
ATOM 1253 O O . ASP A 1 105 ? -18.36722 73.31909 26.43073 1.000 80.63815 85 ASP A O 1
ATOM 1262 N N . ALA A 1 106 ? -16.12217 73.15337 26.54786 1.000 83.76384 86 ALA A N 1
ATOM 1263 C CA . ALA A 1 106 ? -16.05251 71.96759 25.70337 1.000 76.60938 86 ALA A CA 1
ATOM 1264 C C . ALA A 1 106 ? -16.98748 70.87174 26.19188 1.000 76.46983 86 ALA A C 1
ATOM 1265 O O . ALA A 1 106 ? -17.10168 70.61112 27.39202 1.000 76.50797 86 ALA A O 1
ATOM 1272 N N . TRP A 1 107 ? -17.63560 70.19983 25.24833 1.000 73.53616 87 TRP A N 1
ATOM 1273 C CA . TRP A 1 107 ? -18.58308 69.14766 25.58170 1.000 68.49348 87 TRP A CA 1
ATOM 1274 C C . TRP A 1 107 ? -18.18905 67.90276 24.81975 1.000 74.80381 87 TRP A C 1
ATOM 1275 O O . TRP A 1 107 ? -17.99533 67.95990 23.60204 1.000 67.78853 87 TRP A O 1
ATOM 1296 N N . PHE A 1 108 ? -18.04898 66.78361 25.52956 1.000 66.79105 88 PHE A N 1
ATOM 1297 C CA . PHE A 1 108 ? -17.86042 65.50265 24.86718 1.000 68.22762 88 PHE A CA 1
ATOM 1298 C C . PHE A 1 108 ? -19.20829 64.78522 24.79347 1.000 65.57809 88 PHE A C 1
ATOM 1299 O O . PHE A 1 108 ? -19.73972 64.32387 25.81255 1.000 61.29001 88 PHE A O 1
ATOM 1316 N N . CYS A 1 109 ? -19.74959 64.68671 23.57785 1.000 64.38055 89 CYS A N 1
ATOM 1317 C CA . CYS A 1 109 ? -21.01740 64.02383 23.35075 1.000 67.73257 89 CYS A CA 1
ATOM 1318 C C . CYS A 1 109 ? -20.77881 62.58450 22.93285 1.000 64.36738 89 CYS A C 1
ATOM 1319 O O . CYS A 1 109 ? -20.02617 62.32728 21.99397 1.000 63.60036 89 CYS A O 1
ATOM 1327 N N . ARG A 1 110 ? -21.44253 61.65684 23.61045 1.000 71.05835 90 ARG A N 1
ATOM 1328 C CA . ARG A 1 110 ? -21.33194 60.24909 23.26310 1.000 71.07407 90 ARG A CA 1
ATOM 1329 C C . ARG A 1 110 ? -22.32883 59.85231 22.18090 1.000 64.37242 90 ARG A C 1
ATOM 1330 O O . ARG A 1 110 ? -21.93349 59.23043 21.18851 1.000 63.15347 90 ARG A O 1
ATOM 1351 N N . TRP A 1 111 ? -23.60900 60.19512 22.35276 1.000 64.89114 91 TRP A N 1
ATOM 1352 C CA . TRP A 1 111 ? -24.63426 59.82967 21.37653 1.000 66.25718 91 TRP A CA 1
ATOM 1353 C C . TRP A 1 111 ? -25.98397 60.42462 21.76017 1.000 65.43432 91 TRP A C 1
ATOM 1354 O O . TRP A 1 111 ? -26.20828 60.83198 22.90960 1.000 62.57502 91 TRP A O 1
ATOM 1375 N N . PHE A 1 112 ? -26.86521 60.50561 20.74883 1.000 69.69261 92 PHE A N 1
ATOM 1376 C CA . PHE A 1 112 ? -28.24093 60.95402 20.86090 1.000 65.70514 92 PHE A CA 1
ATOM 1377 C C . PHE A 1 112 ? -29.15707 59.80233 20.47731 1.000 73.16274 92 PHE A C 1
ATOM 1378 O O . PHE A 1 112 ? -28.80087 58.96894 19.64088 1.000 68.64255 92 PHE A O 1
ATOM 1395 N N . GLN A 1 113 ? -30.36157 59.78166 21.03077 1.000 75.29560 93 GLN A N 1
ATOM 1396 C CA . GLN A 1 113 ? -31.36025 58.79521 20.63166 1.000 73.31113 93 GLN A CA 1
ATOM 1397 C C . GLN A 1 113 ? -32.67722 59.51509 20.41455 1.000 72.76256 93 GLN A C 1
ATOM 1398 O O . GLN A 1 113 ? -33.18098 60.18812 21.31707 1.000 76.03214 93 GLN A O 1
ATOM 1412 N N . LEU A 1 114 ? -33.20614 59.41302 19.20660 1.000 84.12051 94 LEU A N 1
ATOM 1413 C CA . LEU A 1 114 ? -34.51969 59.94827 18.90378 1.000 86.45569 94 LEU A CA 1
ATOM 1414 C C . LEU A 1 114 ? -35.53018 58.81620 19.01489 1.000 82.85205 94 LEU A C 1
ATOM 1415 O O . LEU A 1 114 ? -35.25526 57.67087 18.64283 1.000 83.44958 94 LEU A O 1
ATOM 1431 N N . THR A 1 115 ? -36.69985 59.13154 19.53819 1.000 85.74487 95 THR A N 1
ATOM 1432 C CA . THR A 1 115 ? -37.77472 58.14812 19.64257 1.000 92.12347 95 THR A CA 1
ATOM 1433 C C . THR A 1 115 ? -39.04373 58.80710 19.14185 1.000 90.71372 95 THR A C 1
ATOM 1434 O O . THR A 1 115 ? -39.58460 59.69814 19.82722 1.000 91.73792 95 THR A O 1
ATOM 1445 N N . PRO A 1 116 ? -39.50440 58.45239 17.94391 1.000 99.24156 96 PRO A N 1
ATOM 1446 C CA . PRO A 1 116 ? -40.70790 59.08162 17.39151 1.000 101.99996 96 PRO A CA 1
ATOM 1447 C C . PRO A 1 116 ? -41.95319 58.51454 18.03439 1.000 101.59566 96 PRO A C 1
ATOM 1448 O O . PRO A 1 116 ? -41.89728 57.48705 18.72692 1.000 97.60913 96 PRO A O 1
ATOM 1459 N N . PRO A 1 117 ? -43.10019 59.14188 17.79978 1.000 116.44109 97 PRO A N 1
ATOM 1460 C CA . PRO A 1 117 ? -44.36244 58.59318 18.32551 1.000 114.98717 97 PRO A CA 1
ATOM 1461 C C . PRO A 1 117 ? -44.56316 57.16930 17.82477 1.000 121.48858 97 PRO A C 1
ATOM 1462 O O . PRO A 1 117 ? -44.56062 56.91087 16.61706 1.000 125.25636 97 PRO A O 1
ATOM 1473 N N . ARG A 1 118 ? -44.69213 56.23544 18.76976 1.000 124.31394 98 ARG A N 1
ATOM 1474 C CA . ARG A 1 118 ? -45.01239 54.83370 18.48051 1.000 130.19535 98 ARG A CA 1
ATOM 1475 C C . ARG A 1 118 ? -44.08702 54.25886 17.40611 1.000 127.96199 98 ARG A C 1
ATOM 1476 O O . ARG A 1 118 ? -44.52022 53.63116 16.43572 1.000 129.45374 98 ARG A O 1
ATOM 1497 N N . GLY A 1 119 ? -42.78697 54.47811 17.59304 1.000 119.07995 99 GLY A N 1
ATOM 1498 C CA . GLY A 1 119 ? -41.80107 54.01183 16.64460 1.000 116.70603 99 GLY A CA 1
ATOM 1499 C C . GLY A 1 119 ? -40.57575 53.49758 17.36966 1.000 109.43640 99 GLY A C 1
ATOM 1500 O O . GLY A 1 119 ? -40.43312 53.66459 18.58396 1.000 105.16206 99 GLY A O 1
ATOM 1504 N N . GLY A 1 120 ? -39.70240 52.85264 16.60617 1.000 105.82945 100 GLY A N 1
ATOM 1505 C CA . GLY A 1 120 ? -38.46623 52.34568 17.15019 1.000 99.60817 100 GLY A CA 1
ATOM 1506 C C . GLY A 1 120 ? -37.53080 53.49219 17.45849 1.000 92.40251 100 GLY A C 1
ATOM 1507 O O . GLY A 1 120 ? -37.88319 54.66742 17.36948 1.000 92.21433 100 GLY A O 1
ATOM 1511 N N . HIS A 1 121 ? -36.30161 53.14071 17.80261 1.000 89.13811 101 HIS A N 1
ATOM 1512 C CA . HIS A 1 121 ? -35.32453 54.14597 18.17004 1.000 87.79071 101 HIS A CA 1
ATOM 1513 C C . HIS A 1 121 ? -34.35314 54.41819 17.04080 1.000 83.91462 101 HIS A C 1
ATOM 1514 O O . HIS A 1 121 ? -33.83281 53.49466 16.41806 1.000 89.81738 101 HIS A O 1
ATOM 1528 N N . LEU A 1 122 ? -34.10515 55.69340 16.80398 1.000 78.60834 102 LEU A N 1
ATOM 1529 C CA . LEU A 1 122 ? -33.00605 56.14015 15.97295 1.000 76.81226 102 LEU A CA 1
ATOM 1530 C C . LEU A 1 122 ? -31.85220 56.50931 16.88787 1.000 75.45363 102 LEU A C 1
ATOM 1531 O O . LEU A 1 122 ? -32.01072 57.33301 17.79698 1.000 74.39687 102 LEU A O 1
ATOM 1547 N N . LEU A 1 123 ? -30.70003 55.90666 16.64946 1.000 76.37972 103 LEU A N 1
ATOM 1548 C CA . LEU A 1 123 ? -29.51208 56.10277 17.47561 1.000 71.75681 103 LEU A CA 1
ATOM 1549 C C . LEU A 1 123 ? -28.44472 56.78587 16.63874 1.000 66.61856 103 LEU A C 1
ATOM 1550 O O . LEU A 1 123 ? -28.18445 56.35918 15.52064 1.000 73.41175 103 LEU A O 1
ATOM 1566 N N . PHE A 1 124 ? -27.84763 57.85835 17.17014 1.000 67.75515 104 PHE A N 1
ATOM 1567 C CA . PHE A 1 124 ? -26.89884 58.69787 16.44205 1.000 62.25016 104 PHE A CA 1
ATOM 1568 C C . PHE A 1 124 ? -25.55256 58.70435 17.15300 1.000 59.82093 104 PHE A C 1
ATOM 1569 O O . PHE A 1 124 ? -25.25049 59.62683 17.92652 1.000 67.07228 104 PHE A O 1
ATOM 1586 N N . PRO A 1 125 ? -24.70779 57.71186 16.89594 1.000 59.59973 105 PRO A N 1
ATOM 1587 C CA . PRO A 1 125 ? -23.37992 57.70249 17.51421 1.000 62.65724 105 PRO A CA 1
ATOM 1588 C C . PRO A 1 125 ? -22.59071 58.96349 17.20530 1.000 57.99752 105 PRO A C 1
ATOM 1589 O O . PRO A 1 125 ? -22.55493 59.43229 16.07319 1.000 55.99562 105 PRO A O 1
ATOM 1600 N N . CYS A 1 126 ? -21.89760 59.47852 18.22676 1.000 60.31915 106 CYS A N 1
ATOM 1601 C CA . CYS A 1 126 ? -21.16227 60.72999 18.07565 1.000 63.42168 106 CYS A CA 1
ATOM 1602 C C . CYS A 1 126 ? -19.71345 60.59221 18.53147 1.000 59.37593 106 CYS A C 1
ATOM 1603 O O . CYS A 1 126 ? -18.79618 60.70085 17.71749 1.000 62.70727 106 CYS A O 1
ATOM 1611 N N . TYR A 1 127 ? -19.49593 60.37791 19.82569 1.000 63.05920 107 TYR A N 1
ATOM 1612 C CA . TYR A 1 127 ? -18.16697 60.16539 20.39895 1.000 62.33802 107 TYR A CA 1
ATOM 1613 C C . TYR A 1 127 ? -17.14945 61.19431 19.90952 1.000 64.62076 107 TYR A C 1
ATOM 1614 O O . TYR A 1 127 ? -16.07220 60.85502 19.43164 1.000 63.34963 107 TYR A O 1
ATOM 1632 N N . GLN A 1 128 ? -17.47442 62.47309 20.07841 1.000 65.86195 108 GLN A N 1
ATOM 1633 C CA . GLN A 1 128 ? -16.50329 63.50520 19.75301 1.000 67.64133 108 GLN A CA 1
ATOM 1634 C C . GLN A 1 128 ? -16.69601 64.72642 20.64011 1.000 68.14188 108 GLN A C 1
ATOM 1635 O O . GLN A 1 128 ? -17.68923 64.84443 21.36562 1.000 65.56353 108 GLN A O 1
ATOM 1649 N N . TRP A 1 129 ? -15.72398 65.63676 20.58276 1.000 67.58101 109 TRP A N 1
ATOM 1650 C CA . TRP A 1 129 ? -15.72276 66.85551 21.37822 1.000 64.27938 109 TRP A CA 1
ATOM 1651 C C . TRP A 1 129 ? -16.30834 67.96844 20.52856 1.000 65.70373 109 TRP A C 1
ATOM 1652 O O . TRP A 1 129 ? -15.92933 68.11208 19.36849 1.000 69.41514 109 TRP A O 1
ATOM 1673 N N . LEU A 1 130 ? -17.21707 68.74003 21.09772 1.000 73.55156 110 LEU A N 1
ATOM 1674 C CA . LEU A 1 130 ? -17.72779 69.98493 20.54325 1.000 75.91972 110 LEU A CA 1
ATOM 1675 C C . LEU A 1 130 ? -17.06263 71.10634 21.35876 1.000 84.36609 110 LEU A C 1
ATOM 1676 O O . LEU A 1 130 ? -17.65715 71.66972 22.28096 1.000 83.61311 110 LEU A O 1
ATOM 1692 N N . GLU A 1 131 ? -15.80441 71.37985 21.05559 1.000 90.38837 111 GLU A N 1
ATOM 1693 C CA . GLU A 1 131 ? -15.09795 72.51268 21.62844 1.000 97.64354 111 GLU A CA 1
ATOM 1694 C C . GLU A 1 131 ? -15.60344 73.78414 20.96123 1.000 105.69038 111 GLU A C 1
ATOM 1695 O O . GLU A 1 131 ? -15.84915 73.81173 19.75356 1.000 113.24520 111 GLU A O 1
ATOM 1707 N N . GLY A 1 132 ? -15.80199 74.82864 21.72968 1.000 94.15719 112 GLY A N 1
ATOM 1708 C CA . GLY A 1 132 ? -16.26656 76.10177 21.17575 1.000 99.88951 112 GLY A CA 1
ATOM 1709 C C . GLY A 1 132 ? -17.68268 75.94977 20.58372 1.000 97.39729 112 GLY A C 1
ATOM 1710 O O . GLY A 1 132 ? -18.36524 74.96179 20.69220 1.000 93.68972 112 GLY A O 1
ATOM 1714 N N . ALA A 1 133 ? -18.10399 77.04983 19.94356 1.000 88.81076 113 ALA A N 1
ATOM 1715 C CA . ALA A 1 133 ? -19.47470 77.14868 19.44314 1.000 91.37068 113 ALA A CA 1
ATOM 1716 C C . ALA A 1 133 ? -19.51757 76.84734 17.95048 1.000 95.53498 113 ALA A C 1
ATOM 1717 O O . ALA A 1 133 ? -18.67327 77.31824 17.18294 1.000 97.65970 113 ALA A O 1
ATOM 1724 N N . GLY A 1 134 ? -20.50671 76.05645 17.55224 1.000 94.26739 114 GLY A N 1
ATOM 1725 C CA . GLY A 1 134 ? -20.59346 75.57169 16.19185 1.000 91.50160 114 GLY A CA 1
ATOM 1726 C C . GLY A 1 134 ? -21.70168 74.54260 16.07640 1.000 86.00788 114 GLY A C 1
ATOM 1727 O O . GLY A 1 134 ? -22.53609 74.38443 16.97787 1.000 77.71035 114 GLY A O 1
ATOM 1731 N N . THR A 1 135 ? -21.69976 73.84583 14.94951 1.000 102.09814 115 THR A N 1
ATOM 1732 C CA . THR A 1 135 ? -22.73753 72.86089 14.69797 1.000 96.19906 115 THR A CA 1
ATOM 1733 C C . THR A 1 135 ? -22.10311 71.60116 14.13129 1.000 92.88872 115 THR A C 1
ATOM 1734 O O . THR A 1 135 ? -21.12541 71.64609 13.37975 1.000 86.68776 115 THR A O 1
ATOM 1745 N N . LEU A 1 136 ? -22.65344 70.47314 14.55196 1.000 80.88046 116 LEU A N 1
ATOM 1746 C CA . LEU A 1 136 ? -22.15139 69.15294 14.21480 1.000 75.21410 116 LEU A CA 1
ATOM 1747 C C . LEU A 1 136 ? -23.30099 68.33333 13.65570 1.000 74.18523 116 LEU A C 1
ATOM 1748 O O . LEU A 1 136 ? -24.37098 68.26324 14.26309 1.000 71.53359 116 LEU A O 1
ATOM 1764 N N . VAL A 1 137 ? -23.07173 67.70538 12.51001 1.000 75.52267 117 VAL A N 1
ATOM 1765 C CA . VAL A 1 137 ? -24.10500 66.98895 11.76932 1.000 62.21348 117 VAL A CA 1
ATOM 1766 C C . VAL A 1 137 ? -23.82838 65.50767 11.88613 1.000 63.07233 117 VAL A C 1
ATOM 1767 O O . VAL A 1 137 ? -22.69277 65.06905 11.68297 1.000 64.29909 117 VAL A O 1
ATOM 1780 N N . LEU A 1 138 ? -24.86428 64.74880 12.24980 1.000 67.01208 118 LEU A N 1
ATOM 1781 C CA . LEU A 1 138 ? -24.75793 63.32824 12.55575 1.000 57.83509 118 LEU A CA 1
ATOM 1782 C C . LEU A 1 138 ? -25.76505 62.53591 11.73215 1.000 64.37268 118 LEU A C 1
ATOM 1783 O O . LEU A 1 138 ? -26.95669 62.87594 11.69814 1.000 59.88380 118 LEU A O 1
ATOM 1799 N N . GLN A 1 139 ? -25.29874 61.48590 11.08221 1.000 68.43337 119 GLN A N 1
ATOM 1800 C CA . GLN A 1 139 ? -26.22224 60.54477 10.46772 1.000 74.91869 119 GLN A CA 1
ATOM 1801 C C . GLN A 1 139 ? -26.62179 59.51212 11.51438 1.000 63.25516 119 GLN A C 1
ATOM 1802 O O . GLN A 1 139 ? -25.88754 59.25088 12.45841 1.000 66.04342 119 GLN A O 1
ATOM 1816 N N . GLU A 1 140 ? -27.78623 58.91105 11.31779 1.000 65.56529 120 GLU A N 1
ATOM 1817 C CA . GLU A 1 140 ? -28.17435 57.74141 12.09438 1.000 75.28383 120 GLU A CA 1
ATOM 1818 C C . GLU A 1 140 ? -27.07304 56.68197 12.09052 1.000 72.06622 120 GLU A C 1
ATOM 1819 O O . GLU A 1 140 ? -26.20552 56.65967 11.20883 1.000 70.05248 120 GLU A O 1
ATOM 1831 N N . GLY A 1 141 ? -27.13384 55.77860 13.07145 1.000 74.01628 121 GLY A N 1
ATOM 1832 C CA . GLY A 1 141 ? -26.04538 54.86340 13.34949 1.000 72.45536 121 GLY A CA 1
ATOM 1833 C C . GLY A 1 141 ? -25.89522 53.71543 12.37649 1.000 68.35469 121 GLY A C 1
ATOM 1834 O O . GLY A 1 141 ? -24.84133 53.07021 12.37240 1.000 62.43493 121 GLY A O 1
ATOM 1838 N N . THR A 1 142 ? -26.91273 53.44589 11.55753 1.000 69.77843 122 THR A N 1
ATOM 1839 C CA . THR A 1 142 ? -26.79528 52.40198 10.54661 1.000 70.36351 122 THR A CA 1
ATOM 1840 C C . THR A 1 142 ? -25.63275 52.72837 9.60687 1.000 63.22956 122 THR A C 1
ATOM 1841 O O . THR A 1 142 ? -25.56332 53.81143 9.01402 1.000 64.44797 122 THR A O 1
ATOM 1852 N N . ALA A 1 143 ? -24.69336 51.80956 9.50931 1.000 59.31314 123 ALA A N 1
ATOM 1853 C CA . ALA A 1 143 ? -23.52782 52.04950 8.68270 1.000 65.51455 123 ALA A CA 1
ATOM 1854 C C . ALA A 1 143 ? -23.94887 52.07630 7.22520 1.000 62.93248 123 ALA A C 1
ATOM 1855 O O . ALA A 1 143 ? -24.73300 51.23725 6.76857 1.000 65.51700 123 ALA A O 1
ATOM 1862 N N . LYS A 1 144 ? -23.44195 53.07151 6.50172 1.000 60.91679 124 LYS A N 1
ATOM 1863 C CA . LYS A 1 144 ? -23.84250 53.34323 5.12078 1.000 65.14789 124 LYS A CA 1
ATOM 1864 C C . LYS A 1 144 ? -22.59113 53.53116 4.26117 1.000 61.63068 124 LYS A C 1
ATOM 1865 O O . LYS A 1 144 ? -21.87338 54.53451 4.38529 1.000 56.47401 124 LYS A O 1
ATOM 1884 N N . VAL A 1 145 ? -22.32491 52.55805 3.39110 1.000 62.77484 125 VAL A N 1
ATOM 1885 C CA . VAL A 1 145 ? -21.41994 52.81474 2.26445 1.000 62.45311 125 VAL A CA 1
ATOM 1886 C C . VAL A 1 145 ? -22.06672 53.85180 1.34809 1.000 66.16728 125 VAL A C 1
ATOM 1887 O O . VAL A 1 145 ? -23.27951 54.05997 1.35602 1.000 67.62196 125 VAL A O 1
ATOM 1900 N N . SER A 1 146 ? -21.23143 54.55090 0.58675 1.000 66.84967 126 SER A N 1
ATOM 1901 C CA . SER A 1 146 ? -21.72692 55.61657 -0.27400 1.000 72.57976 126 SER A CA 1
ATOM 1902 C C . SER A 1 146 ? -22.90992 55.15692 -1.12205 1.000 72.54611 126 SER A C 1
ATOM 1903 O O . SER A 1 146 ? -23.94321 55.83433 -1.18865 1.000 72.55375 126 SER A O 1
ATOM 1911 N N . TRP A 1 147 ? -22.77380 53.99425 -1.78178 1.000 62.94536 127 TRP A N 1
ATOM 1912 C CA . TRP A 1 147 ? -23.89150 53.57154 -2.62128 1.000 68.66598 127 TRP A CA 1
ATOM 1913 C C . TRP A 1 147 ? -25.07769 53.04038 -1.82383 1.000 70.50722 127 TRP A C 1
ATOM 1914 O O . TRP A 1 147 ? -26.08454 52.68839 -2.41782 1.000 70.09904 127 TRP A O 1
ATOM 1935 N N . ALA A 1 148 ? -25.04391 53.03252 -0.49831 1.000 74.92382 128 ALA A N 1
ATOM 1936 C CA . ALA A 1 148 ? -26.11130 52.37719 0.23968 1.000 68.15179 128 ALA A CA 1
ATOM 1937 C C . ALA A 1 148 ? -27.35621 53.24515 0.38567 1.000 70.17776 128 ALA A C 1
ATOM 1938 O O . ALA A 1 148 ? -28.47608 52.71709 0.37531 1.000 83.42880 128 ALA A O 1
ATOM 1945 N N . ASP A 1 149 ? -27.20003 54.55132 0.58139 1.000 70.54792 129 ASP A N 1
ATOM 1946 C CA . ASP A 1 149 ? -28.33928 55.46103 0.59051 1.000 82.43442 129 ASP A CA 1
ATOM 1947 C C . ASP A 1 149 ? -27.97982 56.66249 -0.26719 1.000 81.71256 129 ASP A C 1
ATOM 1948 O O . ASP A 1 149 ? -27.13580 57.48550 0.10880 1.000 81.62377 129 ASP A O 1
ATOM 1957 N N . HIS A 1 150 ? -28.62985 56.74685 -1.40658 1.000 85.24503 130 HIS A N 1
ATOM 1958 C CA . HIS A 1 150 ? -28.36474 57.74236 -2.41402 1.000 84.20448 130 HIS A CA 1
ATOM 1959 C C . HIS A 1 150 ? -29.10403 59.03822 -2.16301 1.000 75.54975 130 HIS A C 1
ATOM 1960 O O . HIS A 1 150 ? -29.06731 59.92146 -3.02474 1.000 74.59511 130 HIS A O 1
ATOM 1974 N N . HIS A 1 151 ? -29.79606 59.17446 -1.04124 1.000 74.93574 131 HIS A N 1
ATOM 1975 C CA . HIS A 1 151 ? -30.51275 60.42217 -0.82029 1.000 79.50149 131 HIS A CA 1
ATOM 1976 C C . HIS A 1 151 ? -29.51300 61.57349 -0.90898 1.000 75.89024 131 HIS A C 1
ATOM 1977 O O . HIS A 1 151 ? -28.43519 61.49966 -0.30053 1.000 71.69951 131 HIS A O 1
ATOM 1991 N N . PRO A 1 152 ? -29.81000 62.62299 -1.67361 1.000 73.81726 132 PRO A N 1
ATOM 1992 C CA . PRO A 1 152 ? -28.81481 63.68927 -1.88089 1.000 70.42284 132 PRO A CA 1
ATOM 1993 C C . PRO A 1 152 ? -28.42217 64.41141 -0.60632 1.000 66.41056 132 PRO A C 1
ATOM 1994 O O . PRO A 1 152 ? -27.25223 64.78246 -0.43950 1.000 68.14569 132 PRO A O 1
ATOM 2005 N N . VAL A 1 153 ? -29.37094 64.61747 0.30353 1.000 67.80382 133 VAL A N 1
ATOM 2006 C CA . VAL A 1 153 ? -29.05524 65.27079 1.57156 1.000 67.32371 133 VAL A CA 1
ATOM 2007 C C . VAL A 1 153 ? -27.94238 64.52178 2.30051 1.000 70.37726 133 VAL A C 1
ATOM 2008 O O . VAL A 1 153 ? -27.05065 65.13500 2.90963 1.000 68.51992 133 VAL A O 1
ATOM 2021 N N . LEU A 1 154 ? -27.95477 63.18195 2.21888 1.000 68.08639 134 LEU A N 1
ATOM 2022 C CA . LEU A 1 154 ? -26.92456 62.38127 2.87416 1.000 66.95112 134 LEU A CA 1
ATOM 2023 C C . LEU A 1 154 ? -25.61109 62.39925 2.09667 1.000 72.82544 134 LEU A C 1
ATOM 2024 O O . LEU A 1 154 ? -24.53724 62.37307 2.69931 1.000 68.44630 134 LEU A O 1
ATOM 2040 N N . GLN A 1 155 ? -25.67241 62.41527 0.75416 1.000 66.56255 135 GLN A N 1
ATOM 2041 C CA . GLN A 1 155 ? -24.44562 62.45955 -0.03579 1.000 65.69684 135 GLN A CA 1
ATOM 2042 C C . GLN A 1 155 ? -23.70333 63.78069 0.18972 1.000 65.01212 135 GLN A C 1
ATOM 2043 O O . GLN A 1 155 ? -22.47126 63.80070 0.31789 1.000 62.21735 135 GLN A O 1
ATOM 2057 N N . GLN A 1 156 ? -24.44639 64.89316 0.22770 1.000 64.46492 136 GLN A N 1
ATOM 2058 C CA . GLN A 1 156 ? -23.88337 66.19322 0.58797 1.000 72.15691 136 GLN A CA 1
ATOM 2059 C C . GLN A 1 156 ? -23.18360 66.13929 1.94696 1.000 67.84486 136 GLN A C 1
ATOM 2060 O O . GLN A 1 156 ? -22.03406 66.55928 2.08174 1.000 65.02088 136 GLN A O 1
ATOM 2074 N N . GLN A 1 157 ? -23.85475 65.61401 2.96268 1.000 63.76108 137 GLN A N 1
ATOM 2075 C CA . GLN A 1 157 ? -23.23962 65.58660 4.28705 1.000 64.83158 137 GLN A CA 1
ATOM 2076 C C . GLN A 1 157 ? -21.91142 64.82594 4.28055 1.000 65.86477 137 GLN A C 1
ATOM 2077 O O . GLN A 1 157 ? -20.93128 65.27951 4.88929 1.000 62.74472 137 GLN A O 1
ATOM 2091 N N . ARG A 1 158 ? -21.86078 63.64880 3.63300 1.000 63.20932 138 ARG A N 1
ATOM 2092 C CA . ARG A 1 158 ? -20.61176 62.89801 3.64582 1.000 63.97224 138 ARG A CA 1
ATOM 2093 C C . ARG A 1 158 ? -19.52604 63.68707 2.94907 1.000 61.91760 138 ARG A C 1
ATOM 2094 O O . ARG A 1 158 ? -18.35698 63.65670 3.33185 1.000 63.85053 138 ARG A O 1
ATOM 2115 N N . GLN A 1 159 ? -19.89412 64.29135 1.82985 1.000 65.11846 139 GLN A N 1
ATOM 2116 C CA . GLN A 1 159 ? -18.94288 65.02219 1.01877 1.000 66.05183 139 GLN A CA 1
ATOM 2117 C C . GLN A 1 159 ? -18.39242 66.19163 1.79435 1.000 60.15230 139 GLN A C 1
ATOM 2118 O O . GLN A 1 159 ? -17.17976 66.40588 1.82592 1.000 59.72948 139 GLN A O 1
ATOM 2132 N N . GLU A 1 160 ? -19.27456 66.94739 2.45079 1.000 57.25088 140 GLU A N 1
ATOM 2133 C CA . GLU A 1 160 ? -18.83705 68.10089 3.23072 1.000 63.07794 140 GLU A CA 1
ATOM 2134 C C . GLU A 1 160 ? -17.96256 67.65968 4.39833 1.000 68.76359 140 GLU A C 1
ATOM 2135 O O . GLU A 1 160 ? -16.93335 68.29110 4.68509 1.000 68.26973 140 GLU A O 1
ATOM 2147 N N . GLU A 1 161 ? -18.33228 66.54998 5.05276 1.000 61.48882 141 GLU A N 1
ATOM 2148 C CA . GLU A 1 161 ? -17.53616 66.05191 6.17236 1.000 62.85398 141 GLU A CA 1
ATOM 2149 C C . GLU A 1 161 ? -16.11070 65.74267 5.73134 1.000 59.20190 141 GLU A C 1
ATOM 2150 O O . GLU A 1 161 ? -15.14778 66.16881 6.37455 1.000 58.56278 141 GLU A O 1
ATOM 2162 N N . LEU A 1 162 ? -15.94800 65.01340 4.62166 1.000 61.37866 142 LEU A N 1
ATOM 2163 C CA . LEU A 1 162 ? -14.58903 64.65682 4.22411 1.000 61.51135 142 LEU A CA 1
ATOM 2164 C C . LEU A 1 162 ? -13.78999 65.88072 3.78417 1.000 62.10280 142 LEU A C 1
ATOM 2165 O O . LEU A 1 162 ? -12.56681 65.91103 3.93954 1.000 59.83432 142 LEU A O 1
ATOM 2181 N N . GLN A 1 163 ? -14.45902 66.89088 3.23254 1.000 59.20823 143 GLN A N 1
ATOM 2182 C CA . GLN A 1 163 ? -13.75517 68.12051 2.89785 1.000 64.60382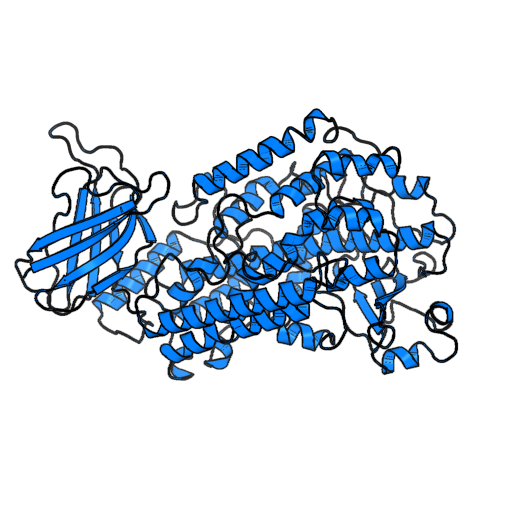 143 GLN A CA 1
ATOM 2183 C C . GLN A 1 163 ? -13.23146 68.78213 4.15672 1.000 62.74826 143 GLN A C 1
ATOM 2184 O O . GLN A 1 163 ? -12.06914 69.19034 4.21797 1.000 63.92276 143 GLN A O 1
ATOM 2198 N N . ALA A 1 164 ? -14.07111 68.83984 5.17838 1.000 61.34870 144 ALA A N 1
ATOM 2199 C CA . ALA A 1 164 ? -13.68119 69.40651 6.46352 1.000 57.01176 144 ALA A CA 1
ATOM 2200 C C . ALA A 1 164 ? -12.56672 68.59754 7.12319 1.000 56.93421 144 ALA A C 1
ATOM 2201 O O . ALA A 1 164 ? -11.60680 69.16970 7.63677 1.000 62.52020 144 ALA A O 1
ATOM 2208 N N . ARG A 1 165 ? -12.65769 67.26903 7.10234 1.000 60.57166 145 ARG A N 1
ATOM 2209 C CA . ARG A 1 165 ? -11.57725 66.45359 7.65699 1.000 60.68115 145 ARG A CA 1
ATOM 2210 C C . ARG A 1 165 ? -10.25965 66.71171 6.94255 1.000 58.02360 145 ARG A C 1
ATOM 2211 O O . ARG A 1 165 ? -9.19824 66.74657 7.56705 1.000 60.29113 145 ARG A O 1
ATOM 2232 N N . GLN A 1 166 ? -10.30411 66.85118 5.62678 1.000 61.95131 146 GLN A N 1
ATOM 2233 C CA . GLN A 1 166 ? -9.07374 66.99661 4.86083 1.000 61.73646 146 GLN A CA 1
ATOM 2234 C C . GLN A 1 166 ? -8.42792 68.35054 5.10562 1.000 64.06312 146 GLN A C 1
ATOM 2235 O O . GLN A 1 166 ? -7.20806 68.48259 4.98500 1.000 68.69279 146 GLN A O 1
ATOM 2249 N N . GLU A 1 167 ? -9.21798 69.35816 5.45610 1.000 61.95465 147 GLU A N 1
ATOM 2250 C CA . GLU A 1 167 ? -8.61998 70.61034 5.88075 1.000 68.96341 147 GLU A CA 1
ATOM 2251 C C . GLU A 1 167 ? -8.05669 70.47910 7.29438 1.000 70.04907 147 GLU A C 1
ATOM 2252 O O . GLU A 1 167 ? -7.01793 71.06069 7.61431 1.000 69.46199 147 GLU A O 1
ATOM 2264 N N . MET A 1 168 ? -8.74481 69.72141 8.15408 1.000 66.43460 148 MET A N 1
ATOM 2265 C CA . MET A 1 168 ? -8.33115 69.58173 9.54426 1.000 67.15377 148 MET A CA 1
ATOM 2266 C C . MET A 1 168 ? -7.00238 68.84128 9.64725 1.000 65.63739 148 MET A C 1
ATOM 2267 O O . MET A 1 168 ? -6.12065 69.22049 10.42684 1.000 62.93648 148 MET A O 1
ATOM 2281 N N . TYR A 1 169 ? -6.86455 67.77283 8.87826 1.000 62.87773 149 TYR A N 1
ATOM 2282 C CA . TYR A 1 169 ? -5.84810 66.75163 9.07953 1.000 60.08295 149 TYR A CA 1
ATOM 2283 C C . TYR A 1 169 ? -5.10084 66.59319 7.77244 1.000 62.29027 149 TYR A C 1
ATOM 2284 O O . TYR A 1 169 ? -5.59726 65.94675 6.84704 1.000 60.86410 149 TYR A O 1
ATOM 2302 N N . GLN A 1 170 ? -3.91981 67.17971 7.68725 1.000 57.62484 150 GLN A N 1
ATOM 2303 C CA . GLN A 1 170 ? -3.21679 67.21536 6.42011 1.000 60.09885 150 GLN A CA 1
ATOM 2304 C C . GLN A 1 170 ? -1.89995 66.48245 6.52357 1.000 58.55838 150 GLN A C 1
ATOM 2305 O O . GLN A 1 170 ? -1.46145 66.08970 7.60271 1.000 57.90361 150 GLN A O 1
ATOM 2319 N N . TRP A 1 171 ? -1.28605 66.29708 5.36570 1.000 60.57437 151 TRP A N 1
ATOM 2320 C CA . TRP A 1 171 ? -0.03852 65.56668 5.24566 1.000 59.88649 151 TRP A CA 1
ATOM 2321 C C . TRP A 1 171 ? 1.11702 66.55770 5.22096 1.000 55.65775 151 TRP A C 1
ATOM 2322 O O . TRP A 1 171 ? 0.98278 67.68608 4.75770 1.000 53.10727 151 TRP A O 1
ATOM 2343 N N . LYS A 1 172 ? 2.24275 66.13905 5.75025 1.000 54.85355 152 LYS A N 1
ATOM 2344 C CA . LYS A 1 172 ? 3.49884 66.80311 5.45854 1.000 57.39730 152 LYS A CA 1
ATOM 2345 C C . LYS A 1 172 ? 4.52344 65.72997 5.15223 1.000 59.88388 152 LYS A C 1
ATOM 2346 O O . LYS A 1 172 ? 4.37063 64.56735 5.52910 1.000 56.92615 152 LYS A O 1
ATOM 2365 N N . ALA A 1 173 ? 5.55464 66.14294 4.43200 1.000 62.39039 153 ALA A N 1
ATOM 2366 C CA . ALA A 1 173 ? 6.74304 65.33140 4.23133 1.000 60.65426 153 ALA A CA 1
ATOM 2367 C C . ALA A 1 173 ? 7.65501 65.59302 5.41001 1.000 62.96541 153 ALA A C 1
ATOM 2368 O O . ALA A 1 173 ? 7.94918 66.74282 5.73647 1.000 65.37257 153 ALA A O 1
ATOM 2375 N N . TYR A 1 174 ? 8.07015 64.52944 6.06451 1.000 61.44553 154 TYR A N 1
ATOM 2376 C CA . TYR A 1 174 ? 8.90870 64.68169 7.23879 1.000 58.34322 154 TYR A CA 1
ATOM 2377 C C . TYR A 1 174 ? 10.38082 64.60500 6.85724 1.000 59.64794 154 TYR A C 1
ATOM 2378 O O . TYR A 1 174 ? 11.14643 65.53028 7.11908 1.000 62.35268 154 TYR A O 1
ATOM 2396 N N . ASN A 1 175 ? 10.78113 63.52161 6.22529 1.000 62.60302 155 ASN A N 1
ATOM 2397 C CA . ASN A 1 175 ? 12.10881 63.37138 5.65716 1.000 64.15292 155 ASN A CA 1
ATOM 2398 C C . ASN A 1 175 ? 11.98466 62.73260 4.28686 1.000 65.98111 155 ASN A C 1
ATOM 2399 O O . ASN A 1 175 ? 10.99420 62.04647 3.98888 1.000 66.77268 155 ASN A O 1
ATOM 2410 N N . PRO A 1 176 ? 12.96888 62.91471 3.42362 1.000 59.44757 156 PRO A N 1
ATOM 2411 C CA . PRO A 1 176 ? 12.97795 62.17443 2.16447 1.000 61.21190 156 PRO A CA 1
ATOM 2412 C C . PRO A 1 176 ? 12.99902 60.67903 2.43142 1.000 59.90289 156 PRO A C 1
ATOM 2413 O O . PRO A 1 176 ? 13.67414 60.20278 3.34504 1.000 58.98356 156 PRO A O 1
ATOM 2424 N N . GLY A 1 177 ? 12.21138 59.95219 1.65019 1.000 51.92232 157 GLY A N 1
ATOM 2425 C CA . GLY A 1 177 ? 12.15424 58.51068 1.68219 1.000 54.35653 157 GLY A CA 1
ATOM 2426 C C . GLY A 1 177 ? 11.43183 57.92348 2.86057 1.000 53.95587 157 GLY A C 1
ATOM 2427 O O . GLY A 1 177 ? 11.44836 56.68884 3.02970 1.000 52.65726 157 GLY A O 1
ATOM 2431 N N . TRP A 1 178 ? 10.80807 58.77747 3.71630 1.000 53.06082 158 TRP A N 1
ATOM 2432 C CA . TRP A 1 178 ? 9.95088 58.26321 4.76414 1.000 54.34048 158 TRP A CA 1
ATOM 2433 C C . TRP A 1 178 ? 8.49035 58.31315 4.36117 1.000 51.19031 158 TRP A C 1
ATOM 2434 O O . TRP A 1 178 ? 8.09401 59.05077 3.45060 1.000 50.96445 158 TRP A O 1
ATOM 2455 N N . PRO A 1 179 ? 7.63868 57.58126 5.05006 1.000 53.48315 159 PRO A N 1
ATOM 2456 C CA . PRO A 1 179 ? 6.20631 57.83674 4.89638 1.000 53.15824 159 PRO A CA 1
ATOM 2457 C C . PRO A 1 179 ? 5.89746 59.24806 5.36500 1.000 46.89886 159 PRO A C 1
ATOM 2458 O O . PRO A 1 179 ? 6.60164 59.83318 6.17897 1.000 49.77956 159 PRO A O 1
ATOM 2469 N N . HIS A 1 180 ? 4.88801 59.83111 4.74861 1.000 55.60984 160 HIS A N 1
ATOM 2470 C CA . HIS A 1 180 ? 4.44882 61.14959 5.14911 1.000 59.42382 160 HIS A CA 1
ATOM 2471 C C . HIS A 1 180 ? 3.71080 61.02379 6.46214 1.000 54.78077 160 HIS A C 1
ATOM 2472 O O . HIS A 1 180 ? 3.26310 59.94948 6.82683 1.000 46.58503 160 HIS A O 1
ATOM 2486 N N . CYS A 1 181 ? 3.55191 62.14254 7.14856 1.000 53.09821 161 CYS A N 1
ATOM 2487 C CA . CYS A 1 181 ? 2.96226 62.14570 8.47559 1.000 60.69799 161 CYS A CA 1
ATOM 2488 C C . CYS A 1 181 ? 2.07235 63.37713 8.60208 1.000 59.66536 161 CYS A C 1
ATOM 2489 O O . CYS A 1 181 ? 1.88850 64.13713 7.64581 1.000 59.22680 161 CYS A O 1
ATOM 2497 N N . LEU A 1 182 ? 1.49880 63.53877 9.79755 1.000 59.54524 162 LEU A N 1
ATOM 2498 C CA . LEU A 1 182 ? 0.55821 64.60835 10.06012 1.000 62.45923 162 LEU A CA 1
ATOM 2499 C C . LEU A 1 182 ? 1.22629 65.96927 10.06274 1.000 59.92652 162 LEU A C 1
ATOM 2500 O O . LEU A 1 182 ? 2.29263 66.16957 10.65443 1.000 60.92238 162 LEU A O 1
ATOM 2516 N N . ASP A 1 183 ? 0.55771 66.92657 9.44200 1.000 56.15194 163 ASP A N 1
ATOM 2517 C CA . ASP A 1 183 ? 1.10206 68.26999 9.30348 1.000 59.99220 163 ASP A CA 1
ATOM 2518 C C . ASP A 1 183 ? 0.81966 69.09953 10.55021 1.000 56.87572 163 ASP A C 1
ATOM 2519 O O . ASP A 1 183 ? 0.11923 70.10930 10.51414 1.000 60.17404 163 ASP A O 1
ATOM 2528 N N . GLU A 1 184 ? 1.40128 68.65787 11.67254 1.000 63.80125 164 GLU A N 1
ATOM 2529 C CA . GLU A 1 184 ? 1.33175 69.37571 12.94056 1.000 61.48562 164 GLU A CA 1
ATOM 2530 C C . GLU A 1 184 ? 2.66320 69.27500 13.67050 1.000 61.55468 164 GLU A C 1
ATOM 2531 O O . GLU A 1 184 ? 3.32678 68.23878 13.61833 1.000 62.80749 164 GLU A O 1
ATOM 2543 N N . LYS A 1 185 ? 3.03664 70.34497 14.36980 1.000 70.81586 165 LYS A N 1
ATOM 2544 C CA . LYS A 1 185 ? 4.37527 70.49737 14.93169 1.000 68.80633 165 LYS A CA 1
ATOM 2545 C C . LYS A 1 185 ? 4.45047 70.06772 16.38235 1.000 69.75101 165 LYS A C 1
ATOM 2546 O O . LYS A 1 185 ? 5.46162 69.51849 16.83183 1.000 74.20223 165 LYS A O 1
ATOM 2565 N N . THR A 1 186 ? 3.39948 70.31032 17.13409 1.000 68.87655 166 THR A N 1
ATOM 2566 C CA . THR A 1 186 ? 3.44565 70.05021 18.55785 1.000 75.02925 166 THR A CA 1
ATOM 2567 C C . THR A 1 186 ? 2.13058 69.42928 18.98906 1.000 70.75401 166 THR A C 1
ATOM 2568 O O . THR A 1 186 ? 1.08630 69.62545 18.37059 1.000 66.64321 166 THR A O 1
ATOM 2579 N N . VAL A 1 187 ? 2.20178 68.65433 20.05966 1.000 76.17712 167 VAL A N 1
ATOM 2580 C CA . VAL A 1 187 ? 0.99847 68.09202 20.65683 1.000 77.42054 167 VAL A CA 1
ATOM 2581 C C . VAL A 1 187 ? 0.02272 69.17725 21.09503 1.000 76.44188 167 VAL A C 1
ATOM 2582 O O . VAL A 1 187 ? -1.18395 68.91996 21.17040 1.000 74.13321 167 VAL A O 1
ATOM 2595 N N . GLU A 1 188 ? 0.49781 70.40411 21.32293 1.000 75.79033 168 GLU A N 1
ATOM 2596 C CA . GLU A 1 188 ? -0.40134 71.47121 21.75343 1.000 77.16122 168 GLU A CA 1
ATOM 2597 C C . GLU A 1 188 ? -1.37987 71.85545 20.65200 1.000 75.26824 168 GLU A C 1
ATOM 2598 O O . GLU A 1 188 ? -2.51274 72.24538 20.94397 1.000 76.27352 168 GLU A O 1
ATOM 2610 N N . ASP A 1 189 ? -0.96329 71.74229 19.39006 1.000 76.10111 169 ASP A N 1
ATOM 2611 C CA . ASP A 1 189 ? -1.75105 72.21196 18.26400 1.000 76.83840 169 ASP A CA 1
ATOM 2612 C C . ASP A 1 189 ? -2.78854 71.21129 17.79402 1.000 72.52635 169 ASP A C 1
ATOM 2613 O O . ASP A 1 189 ? -3.43849 71.46935 16.77771 1.000 73.65570 169 ASP A O 1
ATOM 2622 N N . LEU A 1 190 ? -2.93154 70.07448 18.46386 1.000 68.62016 170 LEU A N 1
ATOM 2623 C CA . LEU A 1 190 ? -3.82536 69.05096 17.96862 1.000 63.92462 170 LEU A CA 1
ATOM 2624 C C . LEU A 1 190 ? -5.24619 69.26907 18.47963 1.000 65.46638 170 LEU A C 1
ATOM 2625 O O . LEU A 1 190 ? -5.46740 69.76120 19.58311 1.000 65.24674 170 LEU A O 1
ATOM 2641 N N . GLU A 1 191 ? -6.19908 68.89271 17.63522 1.000 59.57956 171 GLU A N 1
ATOM 2642 C CA . GLU A 1 191 ? -7.59606 68.78368 17.98474 1.000 62.18266 171 GLU A CA 1
ATOM 2643 C C . GLU A 1 191 ? -7.83373 67.91431 19.20405 1.000 67.54121 171 GLU A C 1
ATOM 2644 O O . GLU A 1 191 ? -7.28527 66.81589 19.31110 1.000 63.31595 171 GLU A O 1
ATOM 2656 N N . LEU A 1 192 ? -8.74728 68.37481 20.06553 1.000 66.97697 172 LEU A N 1
ATOM 2657 C CA . LEU A 1 192 ? -9.15228 67.59122 21.21996 1.000 68.56930 172 LEU A CA 1
ATOM 2658 C C . LEU A 1 192 ? -9.45344 66.15233 20.84649 1.000 63.84368 172 LEU A C 1
ATOM 2659 O O . LEU A 1 192 ? -9.14088 65.22480 21.60290 1.000 68.86702 172 LEU A O 1
ATOM 2675 N N . ASN A 1 193 ? -10.09331 65.95679 19.70443 1.000 64.43870 173 ASN A N 1
ATOM 2676 C CA . ASN A 1 193 ? -10.55557 64.63967 19.29462 1.000 69.05326 173 ASN A CA 1
ATOM 2677 C C . ASN A 1 193 ? -9.44514 63.64646 19.01794 1.000 66.34815 173 ASN A C 1
ATOM 2678 O O . ASN A 1 193 ? -9.73153 62.45039 18.88573 1.000 64.22635 173 ASN A O 1
ATOM 2689 N N . ILE A 1 194 ? -8.20158 64.09936 18.87464 1.000 64.51125 174 ILE A N 1
ATOM 2690 C CA . ILE A 1 194 ? -7.10371 63.17122 18.65744 1.000 62.50883 174 ILE A CA 1
ATOM 2691 C C . ILE A 1 194 ? -6.05505 63.28440 19.74321 1.000 59.77729 174 ILE A C 1
ATOM 2692 O O . ILE A 1 194 ? -4.98266 62.70357 19.61513 1.000 63.48857 174 ILE A O 1
ATOM 2708 N N . LYS A 1 195 ? -6.34716 64.00583 20.81629 1.000 63.80152 175 LYS A N 1
ATOM 2709 C CA . LYS A 1 195 ? -5.38719 64.16178 21.89100 1.000 58.15050 175 LYS A CA 1
ATOM 2710 C C . LYS A 1 195 ? -5.55519 63.08904 22.95344 1.000 61.42703 175 LYS A C 1
ATOM 2711 O O . LYS A 1 195 ? -6.66305 62.59270 23.18688 1.000 54.90963 175 LYS A O 1
ATOM 2730 N N . TYR A 1 196 ? -4.42899 62.73800 23.58360 1.000 59.67412 176 TYR A N 1
ATOM 2731 C CA . TYR A 1 196 ? -4.44041 62.07408 24.86940 1.000 54.31706 176 TYR A CA 1
ATOM 2732 C C . TYR A 1 196 ? -5.53193 62.65797 25.75692 1.000 53.84053 176 TYR A C 1
ATOM 2733 O O . TYR A 1 196 ? -5.69461 63.88206 25.82992 1.000 51.06381 176 TYR A O 1
ATOM 2751 N N . SER A 1 197 ? -6.27086 61.78038 26.44846 1.000 59.89391 177 SER A N 1
ATOM 2752 C CA . SER A 1 197 ? -7.14562 62.25567 27.51487 1.000 63.19714 177 SER A CA 1
ATOM 2753 C C . SER A 1 197 ? -6.28805 62.94822 28.54715 1.000 59.01547 177 SER A C 1
ATOM 2754 O O . SER A 1 197 ? -5.08514 62.67807 28.65689 1.000 54.06418 177 SER A O 1
ATOM 2762 N N . THR A 1 198 ? -6.89890 63.87216 29.30421 1.000 62.51956 178 THR A N 1
ATOM 2763 C CA . THR A 1 198 ? -6.12021 64.52278 30.34874 1.000 63.56977 178 THR A CA 1
ATOM 2764 C C . THR A 1 198 ? -5.67211 63.49757 31.39391 1.000 61.69847 178 THR A C 1
ATOM 2765 O O . THR A 1 198 ? -4.56361 63.60881 31.92717 1.000 56.75345 178 THR A O 1
ATOM 2776 N N . ALA A 1 199 ? -6.45507 62.43241 31.60402 1.000 64.16323 179 ALA A N 1
ATOM 2777 C CA . ALA A 1 199 ? -6.08022 61.41603 32.59065 1.000 56.83550 179 ALA A CA 1
ATOM 2778 C C . ALA A 1 199 ? -4.89386 60.59556 32.11439 1.000 57.80107 179 ALA A C 1
ATOM 2779 O O . ALA A 1 199 ? -3.98161 60.30488 32.88590 1.000 59.91332 179 ALA A O 1
ATOM 2786 N N . LYS A 1 200 ? -4.91576 60.16667 30.84474 1.000 67.57014 180 LYS A N 1
ATOM 2787 C CA . LYS A 1 200 ? -3.80959 59.38325 30.30955 1.000 60.51247 180 LYS A CA 1
ATOM 2788 C C . LYS A 1 200 ? -2.54892 60.21729 30.21370 1.000 56.24443 180 LYS A C 1
ATOM 2789 O O . LYS A 1 200 ? -1.44346 59.70402 30.40685 1.000 58.69500 180 LYS A O 1
ATOM 2808 N N . ASN A 1 201 ? -2.70307 61.50162 29.92815 1.000 60.08318 181 ASN A N 1
ATOM 2809 C CA . ASN A 1 201 ? -1.55163 62.37761 29.81025 1.000 61.33038 181 ASN A CA 1
ATOM 2810 C C . ASN A 1 201 ? -0.89686 62.61230 31.15630 1.000 65.54576 181 ASN A C 1
ATOM 2811 O O . ASN A 1 201 ? 0.33778 62.65191 31.25321 1.000 68.00111 181 ASN A O 1
ATOM 2822 N N . ALA A 1 202 ? -1.69912 62.78884 32.20749 1.000 61.95816 182 ALA A N 1
ATOM 2823 C CA . ALA A 1 202 ? -1.09482 63.03935 33.51070 1.000 64.18175 182 ALA A CA 1
ATOM 2824 C C . ALA A 1 202 ? -0.44154 61.77440 34.05264 1.000 67.84234 182 ALA A C 1
ATOM 2825 O O . ALA A 1 202 ? 0.65997 61.81625 34.60925 1.000 69.96634 182 ALA A O 1
ATOM 2832 N N . ASN A 1 203 ? -1.12046 60.64015 33.91955 1.000 61.88493 183 ASN A N 1
ATOM 2833 C CA . ASN A 1 203 ? -0.51054 59.35738 34.24060 1.000 61.84162 183 ASN A CA 1
ATOM 2834 C C . ASN A 1 203 ? 0.84475 59.20849 33.55430 1.000 66.99484 183 ASN A C 1
ATOM 2835 O O . ASN A 1 203 ? 1.81431 58.75394 34.16593 1.000 59.61978 183 ASN A O 1
ATOM 2846 N N . PHE A 1 204 ? 0.94144 59.63746 32.29658 1.000 68.86450 184 PHE A N 1
ATOM 2847 C CA . PHE A 1 204 ? 2.19257 59.52932 31.55968 1.000 63.96380 184 PHE A CA 1
ATOM 2848 C C . PHE A 1 204 ? 3.27634 60.43045 32.14317 1.000 68.74860 184 PHE A C 1
ATOM 2849 O O . PHE A 1 204 ? 4.41839 60.00160 32.34228 1.000 70.41053 184 PHE A O 1
ATOM 2866 N N . TYR A 1 205 ? 2.95946 61.69395 32.38262 1.000 61.14073 185 TYR A N 1
ATOM 2867 C CA . TYR A 1 205 ? 3.99884 62.59448 32.85528 1.000 66.48622 185 TYR A CA 1
ATOM 2868 C C . TYR A 1 205 ? 4.38923 62.29907 34.30367 1.000 65.94170 185 TYR A C 1
ATOM 2869 O O . TYR A 1 205 ? 5.52809 62.58246 34.68868 1.000 59.30755 185 TYR A O 1
ATOM 2887 N N . LEU A 1 206 ? 3.50936 61.69513 35.11127 1.000 63.92965 186 LEU A N 1
ATOM 2888 C CA . LEU A 1 206 ? 3.91814 61.37259 36.47763 1.000 71.50558 186 LEU A CA 1
ATOM 2889 C C . LEU A 1 206 ? 4.87370 60.18560 36.48307 1.000 70.03212 186 LEU A C 1
ATOM 2890 O O . LEU A 1 206 ? 5.81800 60.15741 37.28008 1.000 65.80024 186 LEU A O 1
ATOM 2906 N N . GLN A 1 207 ? 4.61430 59.19037 35.62025 1.000 68.66957 187 GLN A N 1
ATOM 2907 C CA . GLN A 1 207 ? 5.53808 58.08261 35.43428 1.000 68.29964 187 GLN A CA 1
ATOM 2908 C C . GLN A 1 207 ? 6.89566 58.59260 34.98534 1.000 67.40977 187 GLN A C 1
ATOM 2909 O O . GLN A 1 207 ? 7.91638 58.36452 35.63787 1.000 67.56761 187 GLN A O 1
ATOM 2923 N N . ALA A 1 208 ? 6.91944 59.28477 33.85076 1.000 70.37092 188 ALA A N 1
ATOM 2924 C CA . ALA A 1 208 ? 8.18089 59.74824 33.29942 1.000 64.81109 188 ALA A CA 1
ATOM 2925 C C . ALA A 1 208 ? 8.88347 60.65089 34.29604 1.000 58.01897 188 ALA A C 1
ATOM 2926 O O . ALA A 1 208 ? 10.07621 60.50536 34.55823 1.000 61.76751 188 ALA A O 1
ATOM 2933 N N . GLY A 1 209 ? 8.12838 61.59739 34.87300 1.000 55.60384 189 GLY A N 1
ATOM 2934 C CA . GLY A 1 209 ? 8.70480 62.43139 35.92654 1.000 63.13647 189 GLY A CA 1
ATOM 2935 C C . GLY A 1 209 ? 9.32935 61.62997 37.05891 1.000 62.25678 189 GLY A C 1
ATOM 2936 O O . GLY A 1 209 ? 10.47929 61.82871 37.43753 1.000 61.16340 189 GLY A O 1
ATOM 2940 N N . SER A 1 210 ? 8.53887 60.72609 37.66638 1.000 63.49049 190 SER A N 1
ATOM 2941 C CA . SER A 1 210 ? 9.07963 59.94580 38.78011 1.000 66.21148 190 SER A CA 1
ATOM 2942 C C . SER A 1 210 ? 10.33246 59.19129 38.35569 1.000 61.07845 190 SER A C 1
ATOM 2943 O O . SER A 1 210 ? 11.35129 59.19097 39.06316 1.000 57.81948 190 SER A O 1
ATOM 2951 N N . ALA A 1 211 ? 10.26010 58.52449 37.19362 1.000 62.90809 191 ALA A N 1
ATOM 2952 C CA . ALA A 1 211 ? 11.37977 57.72096 36.71197 1.000 56.60434 191 ALA A CA 1
ATOM 2953 C C . ALA A 1 211 ? 12.59561 58.58179 36.41318 1.000 57.03797 191 ALA A C 1
ATOM 2954 O O . ALA A 1 211 ? 13.71206 58.23492 36.79606 1.000 60.97393 191 ALA A O 1
ATOM 2961 N N . PHE A 1 212 ? 12.40518 59.73081 35.77841 1.000 55.92748 192 PHE A N 1
ATOM 2962 C CA . PHE A 1 212 ? 13.55835 60.58945 35.54491 1.000 63.41736 192 PHE A CA 1
ATOM 2963 C C . PHE A 1 212 ? 14.18236 61.03976 36.85810 1.000 57.80912 192 PHE A C 1
ATOM 2964 O O . PHE A 1 212 ? 15.41384 61.10775 36.98793 1.000 57.39815 192 PHE A O 1
ATOM 2981 N N . ALA A 1 213 ? 13.35057 61.32778 37.85834 1.000 60.05324 193 ALA A N 1
ATOM 2982 C CA . ALA A 1 213 ? 13.86791 61.75378 39.16173 1.000 58.88830 193 ALA A CA 1
ATOM 2983 C C . ALA A 1 213 ? 14.72341 60.66275 39.78097 1.000 56.28903 193 ALA A C 1
ATOM 2984 O O . ALA A 1 213 ? 15.87059 60.90949 40.15756 1.000 58.69414 193 ALA A O 1
ATOM 2991 N N A GLU A 1 214 ? 14.21359 59.42047 39.80628 0.448 62.02379 194 GLU A N 1
ATOM 2992 N N B GLU A 1 214 ? 14.18096 59.44857 39.90534 0.552 62.01982 194 GLU A N 1
ATOM 2993 C CA A GLU A 1 214 ? 14.94674 58.30950 40.41318 0.448 62.75139 194 GLU A CA 1
ATOM 2994 C CA B GLU A 1 214 ? 14.98868 58.33632 40.39901 0.552 62.73540 194 GLU A CA 1
ATOM 2995 C C A GLU A 1 214 ? 16.22989 57.97725 39.65218 0.448 62.91421 194 GLU A C 1
ATOM 2996 C C B GLU A 1 214 ? 16.32970 58.30977 39.68057 0.552 62.93513 194 GLU A C 1
ATOM 2997 O O A GLU A 1 214 ? 17.16876 57.43864 40.24467 0.448 65.69018 194 GLU A O 1
ATOM 2998 O O B GLU A 1 214 ? 17.39057 58.39461 40.30432 0.552 65.91643 194 GLU A O 1
ATOM 3021 N N . MET A 1 215 ? 16.29213 58.27062 38.35027 1.000 62.18401 195 MET A N 1
ATOM 3022 C CA . MET A 1 215 ? 17.50415 57.99614 37.57848 1.000 60.76148 195 MET A CA 1
ATOM 3023 C C . MET A 1 215 ? 18.52154 59.12614 37.69443 1.000 62.58856 195 MET A C 1
ATOM 3024 O O . MET A 1 215 ? 19.72528 58.86600 37.79102 1.000 61.95188 195 MET A O 1
ATOM 3039 N N . LYS A 1 216 ? 18.05473 60.38158 37.70885 1.000 56.07881 196 LYS A N 1
ATOM 3040 C CA . LYS A 1 216 ? 18.94211 61.52359 37.87584 1.000 60.91969 196 LYS A CA 1
ATOM 3041 C C . LYS A 1 216 ? 19.55626 61.56825 39.27576 1.000 67.19356 196 LYS A C 1
ATOM 3042 O O . LYS A 1 216 ? 20.77195 61.75175 39.41702 1.000 72.82357 196 LYS A O 1
ATOM 3061 N N . ILE A 1 217 ? 18.75350 61.38511 40.33537 1.000 68.16725 197 ILE A N 1
ATOM 3062 C CA . ILE A 1 217 ? 19.31498 61.59492 41.67859 1.000 73.16612 197 ILE A CA 1
ATOM 3063 C C . ILE A 1 217 ? 20.36717 60.52583 42.03967 1.000 62.37823 197 ILE A C 1
ATOM 3064 O O . ILE A 1 217 ? 21.19855 60.75795 42.92819 1.000 77.56957 197 ILE A O 1
ATOM 3080 N N . LYS A 1 218 ? 20.40474 59.38560 41.35933 1.000 60.48611 198 LYS A N 1
ATOM 3081 C CA . LYS A 1 218 ? 21.52814 58.46455 41.52760 1.000 57.85931 198 LYS A CA 1
ATOM 3082 C C . LYS A 1 218 ? 22.77381 58.85976 40.72739 1.000 63.68881 198 LYS A C 1
ATOM 3083 O O . LYS A 1 218 ? 23.73739 58.06571 40.61487 1.000 61.70276 198 LYS A O 1
ATOM 3102 N N . GLY A 1 219 ? 22.77986 60.05413 40.13607 1.000 64.89165 199 GLY A N 1
ATOM 3103 C CA . GLY A 1 219 ? 23.87858 60.46035 39.27469 1.000 74.67769 199 GLY A CA 1
ATOM 3104 C C . GLY A 1 219 ? 24.11751 59.62223 38.03209 1.000 67.79361 199 GLY A C 1
ATOM 3105 O O . GLY A 1 219 ? 25.16296 59.73890 37.39190 1.000 63.60291 199 GLY A O 1
ATOM 3109 N N . LEU A 1 220 ? 23.19213 58.74974 37.67112 1.000 60.35567 200 LEU A N 1
ATOM 3110 C CA . LEU A 1 220 ? 23.52400 57.81238 36.60881 1.000 60.53942 200 LEU A CA 1
ATOM 3111 C C . LEU A 1 220 ? 23.33748 58.41561 35.22145 1.000 69.22372 200 LEU A C 1
ATOM 3112 O O . LEU A 1 220 ? 23.99034 57.97597 34.26674 1.000 70.32720 200 LEU A O 1
ATOM 3128 N N . LEU A 1 221 ? 22.41736 59.37081 35.07834 1.000 66.00485 201 LEU A N 1
ATOM 3129 C CA . LEU A 1 221 ? 22.27722 60.13464 33.85506 1.000 59.38840 201 LEU A CA 1
ATOM 3130 C C . LEU A 1 221 ? 23.43615 61.09349 33.62426 1.000 64.16191 201 LEU A C 1
ATOM 3131 O O . LEU A 1 221 ? 23.52572 61.67392 32.54115 1.000 70.23581 201 LEU A O 1
ATOM 3147 N N . ASP A 1 222 ? 24.33245 61.25787 34.58015 1.000 61.60610 202 ASP A N 1
ATOM 3148 C CA . ASP A 1 222 ? 25.40762 62.22690 34.45929 1.000 63.19616 202 ASP A CA 1
ATOM 3149 C C . ASP A 1 222 ? 26.79216 61.60059 34.52171 1.000 64.19093 202 ASP A C 1
ATOM 3150 O O . ASP A 1 222 ? 27.78594 62.31212 34.35253 1.000 69.76993 202 ASP A O 1
ATOM 3159 N N . ARG A 1 223 ? 26.89046 60.29610 34.73694 1.000 65.84560 203 ARG A N 1
ATOM 3160 C CA . ARG A 1 223 ? 28.17341 59.61092 34.68435 1.000 65.98349 203 ARG A CA 1
ATOM 3161 C C . ARG A 1 223 ? 28.55271 59.38705 33.22151 1.000 66.72726 203 ARG A C 1
ATOM 3162 O O . ARG A 1 223 ? 27.98029 58.52936 32.54146 1.000 66.35523 203 ARG A O 1
ATOM 3183 N N . LYS A 1 224 ? 29.49652 60.14642 32.72190 1.000 70.23733 204 LYS A N 1
ATOM 3184 C CA . LYS A 1 224 ? 30.20651 59.67529 31.54300 1.000 69.76771 204 LYS A CA 1
ATOM 3185 C C . LYS A 1 224 ? 31.18143 58.61098 32.02013 1.000 75.06750 204 LYS A C 1
ATOM 3186 O O . LYS A 1 224 ? 31.45228 58.47773 33.22316 1.000 96.88097 204 LYS A O 1
ATOM 3205 N N . GLY A 1 225 ? 31.69365 57.84068 31.09660 1.000 66.43812 205 GLY A N 1
ATOM 3206 C CA . GLY A 1 225 ? 32.60656 56.79560 31.50411 1.000 57.44877 205 GLY A CA 1
ATOM 3207 C C . GLY A 1 225 ? 31.90709 55.45470 31.67955 1.000 59.53099 205 GLY A C 1
ATOM 3208 O O . GLY A 1 225 ? 30.67446 55.34401 31.71972 1.000 57.28241 205 GLY A O 1
ATOM 3212 N N . LEU A 1 226 ? 32.73170 54.41774 31.76902 1.000 57.61852 206 LEU A N 1
ATOM 3213 C CA . LEU A 1 226 ? 32.22110 53.06921 31.71151 1.000 58.64521 206 LEU A CA 1
ATOM 3214 C C . LEU A 1 226 ? 31.62819 52.65274 33.04170 1.000 56.83376 206 LEU A C 1
ATOM 3215 O O . LEU A 1 226 ? 31.95876 53.19496 34.09298 1.000 57.25099 206 LEU A O 1
ATOM 3231 N N . TRP A 1 227 ? 30.77305 51.64578 32.97802 1.000 58.07165 207 TRP A N 1
ATOM 3232 C CA . TRP A 1 227 ? 30.46717 50.86685 34.15594 1.000 57.87515 207 TRP A CA 1
ATOM 3233 C C . TRP A 1 227 ? 31.73609 50.29762 34.75550 1.000 58.58279 207 TRP A C 1
ATOM 3234 O O . TRP A 1 227 ? 32.68516 49.96217 34.04940 1.000 55.58332 207 TRP A O 1
ATOM 3255 N N . ARG A 1 228 ? 31.74467 50.20404 36.09347 1.000 60.54414 208 ARG A N 1
ATOM 3256 C CA . ARG A 1 228 ? 32.92842 49.74007 36.79986 1.000 65.29088 208 ARG A CA 1
ATOM 3257 C C . ARG A 1 228 ? 33.13066 48.24429 36.63975 1.000 61.20559 208 ARG A C 1
ATOM 3258 O O . ARG A 1 228 ? 34.26633 47.77507 36.73392 1.000 63.95955 208 ARG A O 1
ATOM 3279 N N . SER A 1 229 ? 32.06864 47.49458 36.37726 1.000 59.17213 209 SER A N 1
ATOM 3280 C CA . SER A 1 229 ? 32.13676 46.04440 36.29017 1.000 57.21892 209 SER A CA 1
ATOM 3281 C C . SER A 1 229 ? 30.78456 45.56932 35.79949 1.000 60.62843 209 SER A C 1
ATOM 3282 O O . SER A 1 229 ? 29.83132 46.35073 35.71295 1.000 57.53061 209 SER A O 1
ATOM 3290 N N . LEU A 1 230 ? 30.68757 44.26350 35.53759 1.000 58.44142 210 LEU A N 1
ATOM 3291 C CA . LEU A 1 230 ? 29.37731 43.71404 35.18390 1.000 56.49106 210 LEU A CA 1
ATOM 3292 C C . LEU A 1 230 ? 28.45136 43.72357 36.38364 1.000 63.01747 210 LEU A C 1
ATOM 3293 O O . LEU A 1 230 ? 27.25329 43.99796 36.25088 1.000 63.96477 210 LEU A O 1
ATOM 3309 N N . ASN A 1 231 ? 28.98692 43.45414 37.57059 1.000 59.10630 211 ASN A N 1
ATOM 3310 C CA . ASN A 1 231 ? 28.15217 43.54285 38.75876 1.000 63.60478 211 ASN A CA 1
ATOM 3311 C C . ASN A 1 231 ? 27.47591 44.91354 38.85400 1.000 58.54509 211 ASN A C 1
ATOM 3312 O O . ASN A 1 231 ? 26.27893 44.99737 39.12928 1.000 60.22197 211 ASN A O 1
ATOM 3323 N N . GLU A 1 232 ? 28.20342 46.00128 38.59395 1.000 58.05675 212 GLU A N 1
ATOM 3324 C CA . GLU A 1 232 ? 27.59160 47.30489 38.81897 1.000 56.29050 212 GLU A CA 1
ATOM 3325 C C . GLU A 1 232 ? 26.35982 47.50525 37.93585 1.000 58.78122 212 GLU A C 1
ATOM 3326 O O . GLU A 1 232 ? 25.41757 48.20498 38.32809 1.000 54.50625 212 GLU A O 1
ATOM 3338 N N . MET A 1 233 ? 26.34017 46.89656 36.73923 1.000 58.75919 213 MET A N 1
ATOM 3339 C CA . MET A 1 233 ? 25.20027 47.07556 35.84250 1.000 56.06164 213 MET A CA 1
ATOM 3340 C C . MET A 1 233 ? 23.90521 46.50592 36.43016 1.000 58.80729 213 MET A C 1
ATOM 3341 O O . MET A 1 233 ? 22.81833 46.82536 35.92674 1.000 51.12860 213 MET A O 1
ATOM 3355 N N . LYS A 1 234 ? 23.99937 45.63700 37.45118 1.000 55.21889 214 LYS A N 1
ATOM 3356 C CA . LYS A 1 234 ? 22.80895 45.19263 38.14332 1.000 57.56605 214 LYS A CA 1
ATOM 3357 C C . LYS A 1 234 ? 22.10653 46.35087 38.85643 1.000 59.20966 214 LYS A C 1
ATOM 3358 O O . LYS A 1 234 ? 20.92573 46.21752 39.22712 1.000 52.37527 214 LYS A O 1
ATOM 3377 N N . ARG A 1 235 ? 22.79811 47.47961 39.06689 1.000 54.26897 215 ARG A N 1
ATOM 3378 C CA . ARG A 1 235 ? 22.15657 48.60792 39.72972 1.000 52.28136 215 ARG A CA 1
ATOM 3379 C C . ARG A 1 235 ? 20.83401 48.97238 39.05110 1.000 55.07742 215 ARG A C 1
ATOM 3380 O O . ARG A 1 235 ? 19.94324 49.54315 39.70907 1.000 53.31925 215 ARG A O 1
ATOM 3401 N N . ILE A 1 236 ? 20.67373 48.63662 37.75472 1.000 50.54579 216 ILE A N 1
ATOM 3402 C CA . ILE A 1 236 ? 19.44885 48.97773 37.04060 1.000 49.86708 216 ILE A CA 1
ATOM 3403 C C . ILE A 1 236 ? 18.23718 48.34222 37.71319 1.000 54.39758 216 ILE A C 1
ATOM 3404 O O . ILE A 1 236 ? 17.11052 48.84705 37.59787 1.000 59.20456 216 ILE A O 1
ATOM 3420 N N . PHE A 1 237 ? 18.43169 47.21806 38.41239 1.000 54.92536 217 PHE A N 1
ATOM 3421 C CA . PHE A 1 237 ? 17.32669 46.57212 39.10612 1.000 63.15064 217 PHE A CA 1
ATOM 3422 C C . PHE A 1 237 ? 16.86339 47.32730 40.35191 1.000 60.79068 217 PHE A C 1
ATOM 3423 O O . PHE A 1 237 ? 15.76419 47.06659 40.83679 1.000 58.13019 217 PHE A O 1
ATOM 3440 N N . ASN A 1 238 ? 17.64803 48.26024 40.87590 1.000 61.37856 218 ASN A N 1
ATOM 3441 C CA . ASN A 1 238 ? 17.12418 49.16256 41.90861 1.000 63.85515 218 ASN A CA 1
ATOM 3442 C C . ASN A 1 238 ? 16.31668 50.31078 41.30367 1.000 55.87007 218 ASN A C 1
ATOM 3443 O O . ASN A 1 238 ? 15.54607 50.96497 42.00463 1.000 58.16363 218 ASN A O 1
ATOM 3454 N N . PHE A 1 239 ? 16.46371 50.55272 40.00177 1.000 57.41181 219 PHE A N 1
ATOM 3455 C CA . PHE A 1 239 ? 15.50475 51.39458 39.29105 1.000 61.92862 219 PHE A CA 1
ATOM 3456 C C . PHE A 1 239 ? 14.18413 50.65976 39.07305 1.000 60.27309 219 PHE A C 1
ATOM 3457 O O . PHE A 1 239 ? 13.13235 51.10583 39.53982 1.000 58.26430 219 PHE A O 1
ATOM 3474 N N . ARG A 1 240 ? 14.20511 49.55513 38.32141 1.000 53.59535 220 ARG A N 1
ATOM 3475 C CA . ARG A 1 240 ? 12.97456 48.84736 37.99600 1.000 57.47112 220 ARG A CA 1
ATOM 3476 C C . ARG A 1 240 ? 13.31602 47.38034 37.76932 1.000 57.03947 220 ARG A C 1
ATOM 3477 O O . ARG A 1 240 ? 14.41585 47.03936 37.31011 1.000 59.02065 220 ARG A O 1
ATOM 3498 N N . ARG A 1 241 ? 12.34648 46.52238 38.05931 1.000 57.41867 221 ARG A N 1
ATOM 3499 C CA . ARG A 1 241 ? 12.53117 45.07693 38.13696 1.000 58.79918 221 ARG A CA 1
ATOM 3500 C C . ARG A 1 241 ? 11.31349 44.45873 37.47980 1.000 55.20054 221 ARG A C 1
ATOM 3501 O O . ARG A 1 241 ? 10.18035 44.88806 37.74758 1.000 58.15427 221 ARG A O 1
ATOM 3522 N N . THR A 1 242 ? 11.52346 43.48190 36.62207 1.000 57.30290 222 THR A N 1
ATOM 3523 C CA . THR A 1 242 ? 10.46869 42.55311 36.25193 1.000 55.43487 222 THR A CA 1
ATOM 3524 C C . THR A 1 242 ? 11.11477 41.18467 36.27955 1.000 58.98217 222 THR A C 1
ATOM 3525 O O . THR A 1 242 ? 12.34013 41.06746 36.14068 1.000 59.96637 222 THR A O 1
ATOM 3536 N N . PRO A 1 243 ? 10.33130 40.12635 36.43757 1.000 54.61152 223 PRO A N 1
ATOM 3537 C CA . PRO A 1 243 ? 10.90875 38.78205 36.31740 1.000 59.20076 223 PRO A CA 1
ATOM 3538 C C . PRO A 1 243 ? 11.47613 38.50231 34.93245 1.000 55.14352 223 PRO A C 1
ATOM 3539 O O . PRO A 1 243 ? 12.57372 37.95794 34.82420 1.000 53.65800 223 PRO A O 1
ATOM 3550 N N . ALA A 1 244 ? 10.81238 38.90926 33.86316 1.000 61.70514 224 ALA A N 1
ATOM 3551 C CA . ALA A 1 244 ? 11.45075 38.71121 32.56102 1.000 53.07569 224 ALA A CA 1
ATOM 3552 C C . ALA A 1 244 ? 12.82901 39.35878 32.53528 1.000 55.73972 224 ALA A C 1
ATOM 3553 O O . ALA A 1 244 ? 13.77081 38.78469 31.99726 1.000 55.61689 224 ALA A O 1
ATOM 3560 N N . ALA A 1 245 ? 12.99166 40.53342 33.14196 1.000 61.09088 225 ALA A N 1
ATOM 3561 C CA . ALA A 1 245 ? 14.28038 41.22027 32.99386 1.000 61.25261 225 ALA A CA 1
ATOM 3562 C C . ALA A 1 245 ? 15.36139 40.58626 33.86688 1.000 61.47063 225 ALA A C 1
ATOM 3563 O O . ALA A 1 245 ? 16.53621 40.53966 33.48431 1.000 60.36170 225 ALA A O 1
ATOM 3570 N N . GLU A 1 246 ? 14.98438 40.08483 35.03625 1.000 56.45140 226 GLU A N 1
ATOM 3571 C CA . GLU A 1 246 ? 15.93751 39.35528 35.86564 1.000 67.95301 226 GLU A CA 1
ATOM 3572 C C . GLU A 1 246 ? 16.33757 38.05648 35.18760 1.000 61.57143 226 GLU A C 1
ATOM 3573 O O . GLU A 1 246 ? 17.46237 37.58579 35.35630 1.000 60.68268 226 GLU A O 1
ATOM 3585 N N . HIS A 1 247 ? 15.43365 37.46862 34.41399 1.000 57.69257 227 HIS A N 1
ATOM 3586 C CA . HIS A 1 247 ? 15.77269 36.24287 33.70951 1.000 62.97627 227 HIS A CA 1
ATOM 3587 C C . HIS A 1 247 ? 16.90216 36.49937 32.71850 1.000 59.89186 227 HIS A C 1
ATOM 3588 O O . HIS A 1 247 ? 17.85687 35.71584 32.62328 1.000 57.91394 227 HIS A O 1
ATOM 3602 N N . ALA A 1 248 ? 16.84674 37.63843 32.03710 1.000 58.19805 228 ALA A N 1
ATOM 3603 C CA . ALA A 1 248 ? 17.89487 38.01049 31.09332 1.000 57.95802 228 ALA A CA 1
ATOM 3604 C C . ALA A 1 248 ? 19.23899 38.18967 31.79580 1.000 61.71655 228 ALA A C 1
ATOM 3605 O O . ALA A 1 248 ? 20.27679 37.78190 31.26580 1.000 56.47797 228 ALA A O 1
ATOM 3612 N N . PHE A 1 249 ? 19.25612 38.76719 32.99692 1.000 56.97679 229 PHE A N 1
ATOM 3613 C CA . PHE A 1 249 ? 20.52753 38.77764 33.72790 1.000 62.55154 229 PHE A CA 1
ATOM 3614 C C . PHE A 1 249 ? 21.00117 37.35140 34.03580 1.000 55.50800 229 PHE A C 1
ATOM 3615 O O . PHE A 1 249 ? 22.19619 37.02815 33.92010 1.000 60.88476 229 PHE A O 1
ATOM 3632 N N . GLU A 1 250 ? 20.07710 36.48264 34.42989 1.000 61.28622 230 GLU A N 1
ATOM 3633 C CA . GLU A 1 250 ? 20.49274 35.15984 34.88117 1.000 71.20882 230 GLU A CA 1
ATOM 3634 C C . GLU A 1 250 ? 21.02988 34.33704 33.72856 1.000 65.43913 230 GLU A C 1
ATOM 3635 O O . GLU A 1 250 ? 21.98186 33.58111 33.90028 1.000 62.67269 230 GLU A O 1
ATOM 3647 N N . HIS A 1 251 ? 20.42136 34.47372 32.54512 1.000 58.11854 231 HIS A N 1
ATOM 3648 C CA . HIS A 1 251 ? 20.64171 33.53216 31.46584 1.000 64.63168 231 HIS A CA 1
ATOM 3649 C C . HIS A 1 251 ? 21.33438 34.16961 30.26846 1.000 59.26354 231 HIS A C 1
ATOM 3650 O O . HIS A 1 251 ? 21.49272 33.49237 29.24829 1.000 58.79646 231 HIS A O 1
ATOM 3664 N N . TRP A 1 252 ? 21.78671 35.43200 30.36690 1.000 54.52349 232 TRP A N 1
ATOM 3665 C CA . TRP A 1 252 ? 22.17586 36.12636 29.14686 1.000 62.60460 232 TRP A CA 1
ATOM 3666 C C . TRP A 1 252 ? 23.30769 35.43229 28.39654 1.000 58.25570 232 TRP A C 1
ATOM 3667 O O . TRP A 1 252 ? 23.41368 35.57480 27.17063 1.000 60.70178 232 TRP A O 1
ATOM 3688 N N . GLN A 1 253 ? 24.15827 34.70731 29.09526 1.000 53.54280 233 GLN A N 1
ATOM 3689 C CA . GLN A 1 253 ? 25.31904 34.09288 28.48192 1.000 59.90903 233 GLN A CA 1
ATOM 3690 C C . GLN A 1 253 ? 24.98421 32.78068 27.79485 1.000 56.68729 233 GLN A C 1
ATOM 3691 O O . GLN A 1 253 ? 25.80399 32.28695 27.02831 1.000 61.43980 233 GLN A O 1
ATOM 3705 N N . GLU A 1 254 ? 23.80568 32.20538 28.03817 1.000 59.73203 234 GLU A N 1
ATOM 3706 C CA . GLU A 1 254 ? 23.48462 30.90118 27.47204 1.000 62.05141 234 GLU A CA 1
ATOM 3707 C C . GLU A 1 254 ? 23.09438 31.04473 26.01058 1.000 59.27214 234 GLU A C 1
ATOM 3708 O O . GLU A 1 254 ? 22.27463 31.89648 25.66035 1.000 52.68322 234 GLU A O 1
ATOM 3720 N N . ASP A 1 255 ? 23.67568 30.18626 25.17711 1.000 63.82981 235 ASP A N 1
ATOM 3721 C CA . ASP A 1 255 ? 23.39236 30.18312 23.74521 1.000 61.25659 235 ASP A CA 1
ATOM 3722 C C . ASP A 1 255 ? 21.91536 29.96164 23.44821 1.000 59.24734 235 ASP A C 1
ATOM 3723 O O . ASP A 1 255 ? 21.36814 30.59462 22.53493 1.000 58.39242 235 ASP A O 1
ATOM 3732 N N . ALA A 1 256 ? 21.24450 29.10394 24.22308 1.000 52.96598 236 ALA A N 1
ATOM 3733 C CA . ALA A 1 256 ? 19.84400 28.79874 23.95310 1.000 52.50275 236 ALA A CA 1
ATOM 3734 C C . ALA A 1 256 ? 18.94566 29.99903 24.19725 1.000 55.91181 236 ALA A C 1
ATOM 3735 O O . ALA A 1 256 ? 17.89415 30.11515 23.55538 1.000 60.04177 236 ALA A O 1
ATOM 3742 N N . PHE A 1 257 ? 19.35106 30.90851 25.09684 1.000 58.34732 237 PHE A N 1
ATOM 3743 C CA . PHE A 1 257 ? 18.58199 32.11815 25.38524 1.000 56.14571 237 PHE A CA 1
ATOM 3744 C C . PHE A 1 257 ? 18.85969 33.21744 24.37334 1.000 54.86420 237 PHE A C 1
ATOM 3745 O O . PHE A 1 257 ? 17.95431 33.98692 24.00300 1.000 52.80924 237 PHE A O 1
ATOM 3762 N N . PHE A 1 258 ? 20.12046 33.33761 23.95415 1.000 55.45565 238 PHE A N 1
ATOM 3763 C CA . PHE A 1 258 ? 20.45015 34.20061 22.83626 1.000 52.51376 238 PHE A CA 1
ATOM 3764 C C . PHE A 1 258 ? 19.60929 33.81537 21.62712 1.000 55.10412 238 PHE A C 1
ATOM 3765 O O . PHE A 1 258 ? 19.01289 34.67188 20.96894 1.000 53.32698 238 PHE A O 1
ATOM 3782 N N . ALA A 1 259 ? 19.49322 32.52069 21.35237 1.000 55.93966 239 ALA A N 1
ATOM 3783 C CA . ALA A 1 259 ? 18.74617 32.09332 20.17860 1.000 56.95655 239 ALA A CA 1
ATOM 3784 C C . ALA A 1 259 ? 17.24053 32.23127 20.38060 1.000 53.44797 239 ALA A C 1
ATOM 3785 O O . ALA A 1 259 ? 16.52553 32.63286 19.46214 1.000 54.33739 239 ALA A O 1
ATOM 3792 N N . SER A 1 260 ? 16.74948 31.90710 21.56709 1.000 54.30828 240 SER A N 1
ATOM 3793 C CA . SER A 1 260 ? 15.31299 31.92372 21.81622 1.000 52.68763 240 SER A CA 1
ATOM 3794 C C . SER A 1 260 ? 14.73940 33.32680 21.68207 1.000 51.66755 240 SER A C 1
ATOM 3795 O O . SER A 1 260 ? 13.55649 33.48705 21.36896 1.000 51.59015 240 SER A O 1
ATOM 3803 N N . GLN A 1 261 ? 15.55690 34.36592 21.89673 1.000 53.84904 241 GLN A N 1
ATOM 3804 C CA . GLN A 1 261 ? 15.05388 35.73242 21.76153 1.000 50.57094 241 GLN A CA 1
ATOM 3805 C C . GLN A 1 261 ? 14.82445 36.14842 20.31844 1.000 53.19121 241 GLN A C 1
ATOM 3806 O O . GLN A 1 261 ? 14.16316 37.16775 20.09126 1.000 49.15507 241 GLN A O 1
ATOM 3820 N N . PHE A 1 262 ? 15.33835 35.39142 19.34302 1.000 47.29257 242 PHE A N 1
ATOM 3821 C CA . PHE A 1 262 ? 14.98180 35.64807 17.94919 1.000 53.84635 242 PHE A CA 1
ATOM 3822 C C . PHE A 1 262 ? 13.56109 35.18140 17.65070 1.000 49.14709 242 PHE A C 1
ATOM 3823 O O . PHE A 1 262 ? 12.95864 35.63459 16.68314 1.000 53.87997 242 PHE A O 1
ATOM 3840 N N . LEU A 1 263 ? 13.03188 34.25795 18.45160 1.000 46.23734 243 LEU A N 1
ATOM 3841 C CA . LEU A 1 263 ? 11.64976 33.81658 18.33532 1.000 52.67615 243 LEU A CA 1
ATOM 3842 C C . LEU A 1 263 ? 10.70096 34.53021 19.30458 1.000 55.18806 243 LEU A C 1
ATOM 3843 O O . LEU A 1 263 ? 9.60066 34.91049 18.88289 1.000 51.65314 243 LEU A O 1
ATOM 3859 N N . ASN A 1 264 ? 11.06950 34.66175 20.59973 1.000 47.59520 244 ASN A N 1
ATOM 3860 C CA . ASN A 1 264 ? 10.12876 35.18003 21.58497 1.000 50.84093 244 ASN A CA 1
ATOM 3861 C C . ASN A 1 264 ? 10.60559 36.41656 22.31961 1.000 46.26155 244 ASN A C 1
ATOM 3862 O O . ASN A 1 264 ? 10.05030 36.76296 23.36105 1.000 48.37038 244 ASN A O 1
ATOM 3873 N N . GLY A 1 265 ? 11.56955 37.12496 21.78606 1.000 48.45484 245 GLY A N 1
ATOM 3874 C CA . GLY A 1 265 ? 12.02427 38.30662 22.46697 1.000 45.32104 245 GLY A CA 1
ATOM 3875 C C . GLY A 1 265 ? 11.54063 39.58295 21.81414 1.000 46.81697 245 GLY A C 1
ATOM 3876 O O . GLY A 1 265 ? 10.41254 39.68674 21.34180 1.000 55.95932 245 GLY A O 1
ATOM 3880 N N . LEU A 1 266 ? 12.40911 40.56936 21.80113 1.000 49.92908 246 LEU A N 1
ATOM 3881 C CA . LEU A 1 266 ? 12.03017 41.92259 21.40483 1.000 55.66911 246 LEU A CA 1
ATOM 3882 C C . LEU A 1 266 ? 11.64705 42.00297 19.92885 1.000 58.15104 246 LEU A C 1
ATOM 3883 O O . LEU A 1 266 ? 10.70528 42.72270 19.56177 1.000 52.06053 246 LEU A O 1
ATOM 3899 N N . ASN A 1 267 ? 12.37094 41.28162 19.07162 1.000 55.42562 247 ASN A N 1
ATOM 3900 C CA . ASN A 1 267 ? 12.35230 41.49103 17.62245 1.000 54.80046 247 ASN A CA 1
ATOM 3901 C C . ASN A 1 267 ? 12.14181 40.19289 16.86191 1.000 52.35668 247 ASN A C 1
ATOM 3902 O O . ASN A 1 267 ? 13.01716 39.75947 16.11414 1.000 57.76689 247 ASN A O 1
ATOM 3913 N N . PRO A 1 268 ? 10.98836 39.56766 16.99318 1.000 48.47478 248 PRO A N 1
ATOM 3914 C CA . PRO A 1 268 ? 10.88085 38.16420 16.56335 1.000 49.85337 248 PRO A CA 1
ATOM 3915 C C . PRO A 1 268 ? 10.54510 37.95635 15.09619 1.000 51.40873 248 PRO A C 1
ATOM 3916 O O . PRO A 1 268 ? 9.88948 36.96691 14.77339 1.000 51.89909 248 PRO A O 1
ATOM 3927 N N . VAL A 1 269 ? 11.02688 38.82742 14.20332 1.000 49.33975 249 VAL A N 1
ATOM 3928 C CA . VAL A 1 269 ? 10.51710 38.93208 12.84016 1.000 55.50853 249 VAL A CA 1
ATOM 3929 C C . VAL A 1 269 ? 11.57236 38.70404 11.77294 1.000 46.54156 249 VAL A C 1
ATOM 3930 O O . VAL A 1 269 ? 11.25005 38.80143 10.59317 1.000 50.37670 249 VAL A O 1
ATOM 3943 N N . LEU A 1 270 ? 12.82664 38.42880 12.13303 1.000 46.64678 250 LEU A N 1
ATOM 3944 C CA . LEU A 1 270 ? 13.86495 38.25993 11.11894 1.000 45.32584 250 LEU A CA 1
ATOM 3945 C C . LEU A 1 270 ? 14.26667 36.82519 10.83388 1.000 44.61542 250 LEU A C 1
ATOM 3946 O O . LEU A 1 270 ? 14.74405 36.54456 9.71922 1.000 50.97003 250 LEU A O 1
ATOM 3962 N N . ILE A 1 271 ? 14.17643 35.92175 11.81540 1.000 41.57543 251 ILE A N 1
ATOM 3963 C CA . ILE A 1 271 ? 14.73319 34.59595 11.61490 1.000 42.19971 251 ILE A CA 1
ATOM 3964 C C . ILE A 1 271 ? 14.07079 33.96587 10.37134 1.000 49.70361 251 ILE A C 1
ATOM 3965 O O . ILE A 1 271 ? 12.85371 34.07640 10.15204 1.000 52.47850 251 ILE A O 1
ATOM 3981 N N . ARG A 1 272 ? 14.87636 33.34906 9.51333 1.000 41.55872 252 ARG A N 1
ATOM 3982 C CA . ARG A 1 272 ? 14.27744 32.70958 8.34550 1.000 48.89302 252 ARG A CA 1
ATOM 3983 C C . ARG A 1 272 ? 15.06125 31.48217 7.94453 1.000 49.96629 252 ARG A C 1
ATOM 3984 O O . ARG A 1 272 ? 16.27593 31.41557 8.12255 1.000 53.11281 252 ARG A O 1
ATOM 4005 N N . ARG A 1 273 ? 14.33687 30.50268 7.41215 1.000 50.50764 253 ARG A N 1
ATOM 4006 C CA . ARG A 1 273 ? 14.96016 29.24451 7.03305 1.000 51.44326 253 ARG A CA 1
ATOM 4007 C C . ARG A 1 273 ? 15.90399 29.45124 5.86264 1.000 52.64576 253 ARG A C 1
ATOM 4008 O O . ARG A 1 273 ? 15.69143 30.29221 5.00303 1.000 53.77524 253 ARG A O 1
ATOM 4029 N N . CYS A 1 274 ? 16.97789 28.67950 5.85236 1.000 59.85030 254 CYS A N 1
ATOM 4030 C CA . CYS A 1 274 ? 18.10321 28.93424 4.97010 1.000 56.75470 254 CYS A CA 1
ATOM 4031 C C . CYS A 1 274 ? 18.45966 27.62163 4.31179 1.000 57.97527 254 CYS A C 1
ATOM 4032 O O . CYS A 1 274 ? 18.93708 26.71735 5.00443 1.000 56.85128 254 CYS A O 1
ATOM 4040 N N . HIS A 1 275 ? 18.24156 27.53041 2.98796 1.000 57.57301 255 HIS A N 1
ATOM 4041 C CA . HIS A 1 275 ? 18.71526 26.41744 2.17207 1.000 56.34396 255 HIS A CA 1
ATOM 4042 C C . HIS A 1 275 ? 19.99987 26.74990 1.41491 1.000 55.04877 255 HIS A C 1
ATOM 4043 O O . HIS A 1 275 ? 20.66503 25.83997 0.89436 1.000 57.34854 255 HIS A O 1
ATOM 4057 N N . TYR A 1 276 ? 20.35858 28.02120 1.33486 1.000 52.22545 256 TYR A N 1
ATOM 4058 C CA . TYR A 1 276 ? 21.49248 28.47870 0.53825 1.000 58.87127 256 TYR A CA 1
ATOM 4059 C C . TYR A 1 276 ? 22.14953 29.59662 1.32948 1.000 48.96851 256 TYR A C 1
ATOM 4060 O O . TYR A 1 276 ? 21.56260 30.66706 1.52825 1.000 50.49402 256 TYR A O 1
ATOM 4078 N N . LEU A 1 277 ? 23.33084 29.33875 1.81027 1.000 51.02039 257 LEU A N 1
ATOM 4079 C CA . LEU A 1 277 ? 24.05359 30.33778 2.57968 1.000 55.36990 257 LEU A CA 1
ATOM 4080 C C . LEU A 1 277 ? 24.48869 31.47755 1.67849 1.000 51.02395 257 LEU A C 1
ATOM 4081 O O . LEU A 1 277 ? 25.14989 31.23145 0.68592 1.000 56.89703 257 LEU A O 1
ATOM 4097 N N . PRO A 1 278 ? 24.16492 32.71436 1.99964 1.000 49.15095 258 PRO A N 1
ATOM 4098 C CA . PRO A 1 278 ? 24.75272 33.84185 1.25930 1.000 52.99241 258 PRO A CA 1
ATOM 4099 C C . PRO A 1 278 ? 26.24629 33.66259 1.00391 1.000 56.35363 258 PRO A C 1
ATOM 4100 O O . PRO A 1 278 ? 26.99248 33.19942 1.87028 1.000 51.77225 258 PRO A O 1
ATOM 4111 N N . LYS A 1 279 ? 26.69351 34.03415 -0.20045 1.000 57.08769 259 LYS A N 1
ATOM 4112 C CA . LYS A 1 279 ? 28.09566 33.82415 -0.56159 1.000 56.44668 259 LYS A CA 1
ATOM 4113 C C . LYS A 1 279 ? 29.00716 34.68019 0.32976 1.000 57.62159 259 LYS A C 1
ATOM 4114 O O . LYS A 1 279 ? 30.15485 34.29367 0.60627 1.000 53.70455 259 LYS A O 1
ATOM 4133 N N . ASN A 1 280 ? 28.49896 35.78675 0.86936 1.000 50.09233 260 ASN A N 1
ATOM 4134 C CA . ASN A 1 280 ? 29.32617 36.65592 1.67051 1.000 50.56319 260 ASN A CA 1
ATOM 4135 C C . ASN A 1 280 ? 29.43721 36.18627 3.11565 1.000 54.51761 260 ASN A C 1
ATOM 4136 O O . ASN A 1 280 ? 30.06459 36.87194 3.91748 1.000 44.30636 260 ASN A O 1
ATOM 4147 N N . PHE A 1 281 ? 28.86958 35.02008 3.42135 1.000 47.63319 261 PHE A N 1
ATOM 4148 C CA . PHE A 1 281 ? 28.90052 34.40106 4.74990 1.000 54.46235 261 PHE A CA 1
ATOM 4149 C C . PHE A 1 281 ? 29.53073 33.01476 4.60569 1.000 53.45213 261 PHE A C 1
ATOM 4150 O O . PHE A 1 281 ? 28.84376 31.98498 4.65088 1.000 48.04553 261 PHE A O 1
ATOM 4167 N N . PRO A 1 282 ? 30.83822 32.95817 4.43709 1.000 51.27981 262 PRO A N 1
ATOM 4168 C CA . PRO A 1 282 ? 31.49579 31.70819 4.03750 1.000 47.76861 262 PRO A CA 1
ATOM 4169 C C . PRO A 1 282 ? 31.70680 30.72866 5.18390 1.000 52.62988 262 PRO A C 1
ATOM 4170 O O . PRO A 1 282 ? 32.85140 30.45413 5.60663 1.000 49.90758 262 PRO A O 1
ATOM 4181 N N . VAL A 1 283 ? 30.59609 30.15037 5.67612 1.000 55.25619 263 VAL A N 1
ATOM 4182 C CA . VAL A 1 283 ? 30.64811 29.16791 6.76109 1.000 56.23194 263 VAL A CA 1
ATOM 4183 C C . VAL A 1 283 ? 31.12825 27.84291 6.19005 1.000 59.23997 263 VAL A C 1
ATOM 4184 O O . VAL A 1 283 ? 30.79173 27.48659 5.05227 1.000 60.62588 263 VAL A O 1
ATOM 4197 N N . THR A 1 284 ? 31.94115 27.11464 6.95054 1.000 56.59608 264 THR A N 1
ATOM 4198 C CA . THR A 1 284 ? 32.44144 25.84461 6.46124 1.000 53.73216 264 THR A CA 1
ATOM 4199 C C . THR A 1 284 ? 31.97217 24.68859 7.32311 1.000 54.02778 264 THR A C 1
ATOM 4200 O O . THR A 1 284 ? 31.45836 24.85907 8.42790 1.000 61.23929 264 THR A O 1
ATOM 4211 N N . ASP A 1 285 ? 32.12400 23.50824 6.74246 1.000 62.00876 265 ASP A N 1
ATOM 4212 C CA . ASP A 1 285 ? 31.82390 22.25946 7.41266 1.000 63.10172 265 ASP A CA 1
ATOM 4213 C C . ASP A 1 285 ? 32.64552 22.10284 8.67863 1.000 65.01723 265 ASP A C 1
ATOM 4214 O O . ASP A 1 285 ? 32.12107 21.69309 9.72539 1.000 64.98824 265 ASP A O 1
ATOM 4223 N N . ALA A 1 286 ? 33.93721 22.41131 8.60327 1.000 63.63584 266 ALA A N 1
ATOM 4224 C CA . ALA A 1 286 ? 34.77380 22.33010 9.79345 1.000 68.11167 266 ALA A CA 1
ATOM 4225 C C . ALA A 1 286 ? 34.23042 23.23342 10.88700 1.000 61.15874 266 ALA A C 1
ATOM 4226 O O . ALA A 1 286 ? 34.19026 22.84679 12.05780 1.000 59.73665 266 ALA A O 1
ATOM 4233 N N . MET A 1 287 ? 33.77193 24.42781 10.51420 1.000 59.71973 267 MET A N 1
ATOM 4234 C CA . MET A 1 287 ? 33.35636 25.39190 11.51374 1.000 61.45155 267 MET A CA 1
ATOM 4235 C C . MET A 1 287 ? 32.15636 24.90519 12.31440 1.000 62.71544 267 MET A C 1
ATOM 4236 O O . MET A 1 287 ? 31.88433 25.45069 13.37896 1.000 65.08753 267 MET A O 1
ATOM 4250 N N . VAL A 1 288 ? 31.39520 23.94684 11.79009 1.000 67.46750 268 VAL A N 1
ATOM 4251 C CA . VAL A 1 288 ? 30.16370 23.51183 12.43633 1.000 68.94178 268 VAL A CA 1
ATOM 4252 C C . VAL A 1 288 ? 30.15043 22.02762 12.76239 1.000 69.01022 268 VAL A C 1
ATOM 4253 O O . VAL A 1 288 ? 29.21705 21.57823 13.43788 1.000 69.52543 268 VAL A O 1
ATOM 4266 N N . ALA A 1 289 ? 31.13149 21.25253 12.30279 1.000 65.82233 269 ALA A N 1
ATOM 4267 C CA . ALA A 1 289 ? 31.29933 19.89243 12.79614 1.000 66.09759 269 ALA A CA 1
ATOM 4268 C C . ALA A 1 289 ? 31.16558 19.87172 14.29926 1.000 74.50678 269 ALA A C 1
ATOM 4269 O O . ALA A 1 289 ? 30.54884 18.96859 14.88042 1.000 77.47992 269 ALA A O 1
ATOM 4276 N N . SER A 1 290 ? 31.74173 20.86842 14.94417 1.000 85.12448 270 SER A N 1
ATOM 4277 C CA . SER A 1 290 ? 31.61666 20.96453 16.38169 1.000 92.88244 270 SER A CA 1
ATOM 4278 C C . SER A 1 290 ? 30.18577 20.78003 16.86601 1.000 92.35945 270 SER A C 1
ATOM 4279 O O . SER A 1 290 ? 29.85260 19.73824 17.44333 1.000 95.62551 270 SER A O 1
ATOM 4287 N N . VAL A 1 291 ? 29.32622 21.76330 16.62217 1.000 78.43618 271 VAL A N 1
ATOM 4288 C CA . VAL A 1 291 ? 27.95862 21.68226 17.11993 1.000 74.36032 271 VAL A CA 1
ATOM 4289 C C . VAL A 1 291 ? 27.15486 20.54123 16.49078 1.000 78.96896 271 VAL A C 1
ATOM 4290 O O . VAL A 1 291 ? 26.20215 20.04646 17.09650 1.000 77.04855 271 VAL A O 1
ATOM 4303 N N . LEU A 1 292 ? 27.43616 20.17589 15.24303 1.000 77.11502 272 LEU A N 1
ATOM 4304 C CA . LEU A 1 292 ? 26.49073 19.35108 14.49636 1.000 78.48906 272 LEU A CA 1
ATOM 4305 C C . LEU A 1 292 ? 26.71392 17.85186 14.67491 1.000 82.38877 272 LEU A C 1
ATOM 4306 O O . LEU A 1 292 ? 25.84329 17.06042 14.28248 1.000 78.86918 272 LEU A O 1
ATOM 4322 N N . GLY A 1 293 ? 27.85119 17.44743 15.24599 1.000 86.43813 273 GLY A N 1
ATOM 4323 C CA . GLY A 1 293 ? 28.19716 16.04926 15.32885 1.000 92.68612 273 GLY A CA 1
ATOM 4324 C C . GLY A 1 293 ? 28.74490 15.53231 14.02040 1.000 91.16029 273 GLY A C 1
ATOM 4325 O O . GLY A 1 293 ? 28.47478 16.07988 12.95304 1.000 88.69996 273 GLY A O 1
ATOM 4329 N N . PRO A 1 294 ? 29.53355 14.45828 14.08055 1.000 90.26126 274 PRO A N 1
ATOM 4330 C CA . PRO A 1 294 ? 30.17445 13.93451 12.87084 1.000 93.58332 274 PRO A CA 1
ATOM 4331 C C . PRO A 1 294 ? 29.23099 13.17756 11.95137 1.000 99.78832 274 PRO A C 1
ATOM 4332 O O . PRO A 1 294 ? 29.65056 12.77861 10.85182 1.000 91.55809 274 PRO A O 1
ATOM 4343 N N . GLY A 1 295 ? 27.97891 12.98041 12.36618 1.000 101.14642 275 GLY A N 1
ATOM 4344 C CA . GLY A 1 295 ? 27.01784 12.26481 11.56493 1.000 98.37848 275 GLY A CA 1
ATOM 4345 C C . GLY A 1 295 ? 26.38249 13.03987 10.43690 1.000 99.04063 275 GLY A C 1
ATOM 4346 O O . GLY A 1 295 ? 25.40203 12.54799 9.86427 1.000 99.47051 275 GLY A O 1
ATOM 4350 N N . THR A 1 296 ? 26.90161 14.22372 10.08882 1.000 89.06749 276 THR A N 1
ATOM 4351 C CA . THR A 1 296 ? 26.23774 15.09206 9.11906 1.000 84.82778 276 THR A CA 1
ATOM 4352 C C . THR A 1 296 ? 27.22243 16.12843 8.57560 1.000 76.68037 276 THR A C 1
ATOM 4353 O O . THR A 1 296 ? 28.44334 16.00392 8.71549 1.000 80.95500 276 THR A O 1
ATOM 4364 N N . SER A 1 297 ? 26.67574 17.12926 7.89925 1.000 69.89675 277 SER A N 1
ATOM 4365 C CA . SER A 1 297 ? 27.45466 18.11522 7.18277 1.000 64.91480 277 SER A CA 1
ATOM 4366 C C . SER A 1 297 ? 26.58818 19.34940 6.98063 1.000 67.89506 277 SER A C 1
ATOM 4367 O O . SER A 1 297 ? 25.35365 19.28600 7.01161 1.000 62.10150 277 SER A O 1
ATOM 4375 N N . LEU A 1 298 ? 27.26064 20.47758 6.76284 1.000 59.82100 278 LEU A N 1
ATOM 4376 C CA . LEU A 1 298 ? 26.56096 21.73718 6.50958 1.000 58.88989 278 LEU A CA 1
ATOM 4377 C C . LEU A 1 298 ? 25.54466 21.59699 5.37880 1.000 64.96507 278 LEU A C 1
ATOM 4378 O O . LEU A 1 298 ? 24.37535 22.00949 5.50481 1.000 54.44618 278 LEU A O 1
ATOM 4394 N N . GLN A 1 299 ? 25.98325 21.02774 4.25856 1.000 55.43148 279 GLN A N 1
ATOM 4395 C CA . GLN A 1 299 ? 25.09690 20.91059 3.10282 1.000 61.64556 279 GLN A CA 1
ATOM 4396 C C . GLN A 1 299 ? 23.92101 20.00163 3.43949 1.000 60.22987 279 GLN A C 1
ATOM 4397 O O . GLN A 1 299 ? 22.78376 20.28143 3.05013 1.000 58.70119 279 GLN A O 1
ATOM 4411 N N . ALA A 1 300 ? 24.16719 18.95270 4.22652 1.000 63.78624 280 ALA A N 1
ATOM 4412 C CA . ALA A 1 300 ? 23.09034 18.04592 4.59880 1.000 61.09810 280 ALA A CA 1
ATOM 4413 C C . ALA A 1 300 ? 22.08072 18.71961 5.52022 1.000 61.24735 280 ALA A C 1
ATOM 4414 O O . ALA A 1 300 ? 20.89102 18.39635 5.47861 1.000 65.70613 280 ALA A O 1
ATOM 4421 N N . GLU A 1 301 ? 22.51732 19.66046 6.34356 1.000 51.28556 281 GLU A N 1
ATOM 4422 C CA . GLU A 1 301 ? 21.56051 20.32071 7.21912 1.000 51.63062 281 GLU A CA 1
ATOM 4423 C C . GLU A 1 301 ? 20.83473 21.44321 6.48901 1.000 55.60396 281 GLU A C 1
ATOM 4424 O O . GLU A 1 301 ? 19.64378 21.67712 6.73399 1.000 58.82214 281 GLU A O 1
ATOM 4436 N N . LEU A 1 302 ? 21.53152 22.17144 5.60682 1.000 57.78398 282 LEU A N 1
ATOM 4437 C CA . LEU A 1 302 ? 20.81911 23.13160 4.77080 1.000 54.99758 282 LEU A CA 1
ATOM 4438 C C . LEU A 1 302 ? 19.67039 22.42692 4.06282 1.000 55.68373 282 LEU A C 1
ATOM 4439 O O . LEU A 1 302 ? 18.55031 22.93892 3.99369 1.000 55.62441 282 LEU A O 1
ATOM 4455 N N . GLU A 1 303 ? 19.93063 21.23891 3.52202 1.000 55.82394 283 GLU A N 1
ATOM 4456 C CA . GLU A 1 303 ? 18.86915 20.57353 2.77295 1.000 60.59084 283 GLU A CA 1
ATOM 4457 C C . GLU A 1 303 ? 17.77242 20.09894 3.71229 1.000 63.74840 283 GLU A C 1
ATOM 4458 O O . GLU A 1 303 ? 16.58587 20.30640 3.43376 1.000 65.86639 283 GLU A O 1
ATOM 4470 N N . LYS A 1 304 ? 18.15162 19.52205 4.86325 1.000 58.20423 284 LYS A N 1
ATOM 4471 C CA . LYS A 1 304 ? 17.15700 19.05542 5.81606 1.000 61.49199 284 LYS A CA 1
ATOM 4472 C C . LYS A 1 304 ? 16.24115 20.17235 6.30542 1.000 60.57406 284 LYS A C 1
ATOM 4473 O O . LYS A 1 304 ? 15.19605 19.87482 6.88411 1.000 60.49975 284 LYS A O 1
ATOM 4492 N N . GLY A 1 305 ? 16.60233 21.44174 6.10767 1.000 57.67992 285 GLY A N 1
ATOM 4493 C CA . GLY A 1 305 ? 15.79835 22.52734 6.65051 1.000 58.41549 285 GLY A CA 1
ATOM 4494 C C . GLY A 1 305 ? 15.95006 22.78937 8.14486 1.000 65.38104 285 GLY A C 1
ATOM 4495 O O . GLY A 1 305 ? 15.02933 23.31315 8.79568 1.000 58.74526 285 GLY A O 1
ATOM 4499 N N . SER A 1 306 ? 17.08773 22.45172 8.71967 1.000 60.06546 286 SER A N 1
ATOM 4500 C CA . SER A 1 306 ? 17.32385 22.69463 10.13040 1.000 55.16583 286 SER A CA 1
ATOM 4501 C C . SER A 1 306 ? 18.12974 23.95458 10.38135 1.000 53.78619 286 SER A C 1
ATOM 4502 O O . SER A 1 306 ? 18.34854 24.29620 11.53522 1.000 50.15653 286 SER A O 1
ATOM 4510 N N . LEU A 1 307 ? 18.55969 24.66541 9.33947 1.000 53.47861 287 LEU A N 1
ATOM 4511 C CA . LEU A 1 307 ? 19.40398 25.84305 9.48996 1.000 47.60653 287 LEU A CA 1
ATOM 4512 C C . LEU A 1 307 ? 18.58533 27.10059 9.22344 1.000 53.03660 287 LEU A C 1
ATOM 4513 O O . LEU A 1 307 ? 17.78879 27.15948 8.28084 1.000 57.12004 287 LEU A O 1
ATOM 4529 N N . PHE A 1 308 ? 18.79983 28.09540 10.05708 1.000 48.82310 288 PHE A N 1
ATOM 4530 C CA . PHE A 1 308 ? 18.08357 29.35437 10.02705 1.000 52.64431 288 PHE A CA 1
ATOM 4531 C C . PHE A 1 308 ? 19.09390 30.48869 10.08211 1.000 49.42968 288 PHE A C 1
ATOM 4532 O O . PHE A 1 308 ? 20.17403 30.36221 10.65935 1.000 54.95674 288 PHE A O 1
ATOM 4549 N N . LEU A 1 309 ? 18.70476 31.61269 9.52436 1.000 48.27983 289 LEU A N 1
ATOM 4550 C CA . LEU A 1 309 ? 19.56526 32.77452 9.38508 1.000 51.76301 289 LEU A CA 1
ATOM 4551 C C . LEU A 1 309 ? 18.85395 33.97857 9.95942 1.000 51.62198 289 LEU A C 1
ATOM 4552 O O . LEU A 1 309 ? 17.66460 34.16401 9.73804 1.000 48.02059 289 LEU A O 1
ATOM 4568 N N . VAL A 1 310 ? 19.60458 34.81363 10.64984 1.000 48.08514 290 VAL A N 1
ATOM 4569 C CA . VAL A 1 310 ? 19.16748 36.13237 11.05110 1.000 51.80733 290 VAL A CA 1
ATOM 4570 C C . VAL A 1 310 ? 20.15433 37.06782 10.39815 1.000 49.06022 290 VAL A C 1
ATOM 4571 O O . VAL A 1 310 ? 21.32710 37.09474 10.80992 1.000 48.72939 290 VAL A O 1
ATOM 4584 N N . ASP A 1 311 ? 19.67834 37.88782 9.43735 1.000 44.58676 291 ASP A N 1
ATOM 4585 C CA . ASP A 1 311 ? 20.55449 38.70220 8.59128 1.000 48.76384 291 ASP A CA 1
ATOM 4586 C C . ASP A 1 311 ? 20.29868 40.17268 8.88248 1.000 50.13301 291 ASP A C 1
ATOM 4587 O O . ASP A 1 311 ? 19.23535 40.69853 8.55376 1.000 57.67761 291 ASP A O 1
ATOM 4596 N N . HIS A 1 312 ? 21.28807 40.83691 9.48923 1.000 51.43681 292 HIS A N 1
ATOM 4597 C CA . HIS A 1 312 ? 21.19188 42.24236 9.84941 1.000 49.56075 292 HIS A CA 1
ATOM 4598 C C . HIS A 1 312 ? 21.82328 43.13806 8.81171 1.000 49.53218 292 HIS A C 1
ATOM 4599 O O . HIS A 1 312 ? 22.23952 44.25021 9.13983 1.000 50.20605 292 HIS A O 1
ATOM 4613 N N . GLY A 1 313 ? 21.85984 42.70383 7.54642 1.000 51.44663 293 GLY A N 1
ATOM 4614 C CA . GLY A 1 313 ? 22.64219 43.40744 6.53830 1.000 45.90032 293 GLY A CA 1
ATOM 4615 C C . GLY A 1 313 ? 22.19125 44.82148 6.24333 1.000 46.49562 293 GLY A C 1
ATOM 4616 O O . GLY A 1 313 ? 22.98659 45.64100 5.75380 1.000 45.19628 293 GLY A O 1
ATOM 4620 N N . ILE A 1 314 ? 20.93701 45.14505 6.52871 1.000 45.01165 294 ILE A N 1
ATOM 4621 C CA . ILE A 1 314 ? 20.43994 46.48213 6.23652 1.000 47.94049 294 ILE A CA 1
ATOM 4622 C C . ILE A 1 314 ? 21.16002 47.56906 7.02333 1.000 52.55605 294 ILE A C 1
ATOM 4623 O O . ILE A 1 314 ? 20.99579 48.75578 6.70496 1.000 47.77799 294 ILE A O 1
ATOM 4639 N N . LEU A 1 315 ? 21.92382 47.19045 8.05249 1.000 51.50383 295 LEU A N 1
ATOM 4640 C CA . LEU A 1 315 ? 22.69995 48.10629 8.88062 1.000 51.37370 295 LEU A CA 1
ATOM 4641 C C . LEU A 1 315 ? 24.04763 48.46127 8.24858 1.000 48.56749 295 LEU A C 1
ATOM 4642 O O . LEU A 1 315 ? 24.70808 49.39201 8.71749 1.000 50.76400 295 LEU A O 1
ATOM 4658 N N . SER A 1 316 ? 24.46947 47.74392 7.21932 1.000 53.21259 296 SER A N 1
ATOM 4659 C CA . SER A 1 316 ? 25.82220 47.88837 6.69012 1.000 52.61660 296 SER A CA 1
ATOM 4660 C C . SER A 1 316 ? 26.12609 49.34279 6.31660 1.000 56.97218 296 SER A C 1
ATOM 4661 O O . SER A 1 316 ? 25.38231 49.99664 5.57098 1.000 43.74835 296 SER A O 1
ATOM 4669 N N . GLY A 1 317 ? 27.24463 49.85268 6.82857 1.000 56.66821 297 GLY A N 1
ATOM 4670 C CA . GLY A 1 317 ? 27.70653 51.17274 6.42856 1.000 56.67146 297 GLY A CA 1
ATOM 4671 C C . GLY A 1 317 ? 26.87245 52.31722 6.95056 1.000 57.78746 297 GLY A C 1
ATOM 4672 O O . GLY A 1 317 ? 26.97509 53.42550 6.44599 1.000 60.92480 297 GLY A O 1
ATOM 4676 N N . ILE A 1 318 ? 26.06420 52.06679 7.97247 1.000 59.20897 298 ILE A N 1
ATOM 4677 C CA . ILE A 1 318 ? 25.13885 53.04722 8.52243 1.000 59.69078 298 ILE A CA 1
ATOM 4678 C C . ILE A 1 318 ? 25.88811 54.15392 9.23932 1.000 57.44547 298 ILE A C 1
ATOM 4679 O O . ILE A 1 318 ? 26.92732 53.93592 9.86967 1.000 60.69118 298 ILE A O 1
ATOM 4695 N N . GLN A 1 319 ? 25.36018 55.35975 9.11215 1.000 61.00552 299 GLN A N 1
ATOM 4696 C CA . GLN A 1 319 ? 25.91537 56.51567 9.79929 1.000 65.66373 299 GLN A CA 1
ATOM 4697 C C . GLN A 1 319 ? 25.84747 56.26934 11.30402 1.000 68.09918 299 GLN A C 1
ATOM 4698 O O . GLN A 1 319 ? 24.84812 55.78943 11.82196 1.000 69.39899 299 GLN A O 1
ATOM 4712 N N . THR A 1 320 ? 26.92764 56.55261 12.00641 1.000 63.70151 300 THR A N 1
ATOM 4713 C CA . THR A 1 320 ? 26.96828 56.34118 13.43476 1.000 60.83956 300 THR A CA 1
ATOM 4714 C C . THR A 1 320 ? 27.14780 57.66510 14.17222 1.000 64.85439 300 THR A C 1
ATOM 4715 O O . THR A 1 320 ? 27.63461 58.66183 13.62466 1.000 65.81685 300 THR A O 1
ATOM 4726 N N . ASN A 1 321 ? 26.78907 57.61935 15.45092 1.000 64.72290 301 ASN A N 1
ATOM 4727 C CA . ASN A 1 321 ? 26.59161 58.75280 16.33186 1.000 59.72256 301 ASN A CA 1
ATOM 4728 C C . ASN A 1 321 ? 27.84497 59.01832 17.14494 1.000 60.54686 301 ASN A C 1
ATOM 4729 O O . ASN A 1 321 ? 28.83076 58.27668 17.08580 1.000 59.89868 301 ASN A O 1
ATOM 4740 N N . VAL A 1 322 ? 27.79939 60.10165 17.91404 1.000 59.59753 302 VAL A N 1
ATOM 4741 C CA . VAL A 1 322 ? 28.83357 60.42899 18.87803 1.000 59.14636 302 VAL A CA 1
ATOM 4742 C C . VAL A 1 322 ? 28.16513 60.50290 20.24668 1.000 64.81629 302 VAL A C 1
ATOM 4743 O O . VAL A 1 322 ? 27.04068 61.00576 20.36712 1.000 61.27067 302 VAL A O 1
ATOM 4756 N N . ILE A 1 323 ? 28.83266 59.96413 21.26681 1.000 60.35758 303 ILE A N 1
ATOM 4757 C CA . ILE A 1 323 ? 28.29680 59.95215 22.62085 1.000 61.09453 303 ILE A CA 1
ATOM 4758 C C . ILE A 1 323 ? 29.40316 60.39282 23.56651 1.000 61.72189 303 ILE A C 1
ATOM 4759 O O . ILE A 1 323 ? 30.48360 59.79216 23.58474 1.000 62.61007 303 ILE A O 1
ATOM 4775 N N . ASN A 1 324 ? 29.12939 61.43041 24.35669 1.000 62.10017 304 ASN A N 1
ATOM 4776 C CA . ASN A 1 324 ? 30.13285 62.06159 25.20552 1.000 60.81273 304 ASN A CA 1
ATOM 4777 C C . ASN A 1 324 ? 31.41246 62.31729 24.42990 1.000 62.86881 304 ASN A C 1
ATOM 4778 O O . ASN A 1 324 ? 32.51822 62.04932 24.90199 1.000 61.33199 304 ASN A O 1
ATOM 4789 N N . GLY A 1 325 ? 31.24850 62.84506 23.21758 1.000 67.63647 305 GLY A N 1
ATOM 4790 C CA . GLY A 1 325 ? 32.37412 63.13326 22.35507 1.000 67.34237 305 GLY A CA 1
ATOM 4791 C C . GLY A 1 325 ? 33.16831 61.92820 21.90664 1.000 66.30260 305 GLY A C 1
ATOM 4792 O O . GLY A 1 325 ? 34.31574 62.07647 21.49674 1.000 63.27306 305 GLY A O 1
ATOM 4796 N N . LYS A 1 326 ? 32.60491 60.73023 21.99522 1.000 61.69265 306 LYS A N 1
ATOM 4797 C CA . LYS A 1 326 ? 33.30443 59.51991 21.59186 1.000 63.28489 306 LYS A CA 1
ATOM 4798 C C . LYS A 1 326 ? 32.55369 58.85878 20.44524 1.000 64.05416 306 LYS A C 1
ATOM 4799 O O . LYS A 1 326 ? 31.36558 58.50650 20.59689 1.000 61.35970 306 LYS A O 1
ATOM 4818 N N . PRO A 1 327 ? 33.19774 58.66355 19.30032 1.000 60.73346 307 PRO A N 1
ATOM 4819 C CA . PRO A 1 327 ? 32.51127 58.02007 18.17323 1.000 62.05961 307 PRO A CA 1
ATOM 4820 C C . PRO A 1 327 ? 32.04846 56.63305 18.56715 1.000 58.16019 307 PRO A C 1
ATOM 4821 O O . PRO A 1 327 ? 32.73637 55.92383 19.28909 1.000 59.38881 307 PRO A O 1
ATOM 4832 N N . GLN A 1 328 ? 30.89242 56.23601 18.04954 1.000 56.99488 308 GLN A N 1
ATOM 4833 C CA . GLN A 1 328 ? 30.33612 54.92154 18.31011 1.000 55.13478 308 GLN A CA 1
ATOM 4834 C C . GLN A 1 328 ? 30.31866 54.08100 17.03702 1.000 59.57962 308 GLN A C 1
ATOM 4835 O O . GLN A 1 328 ? 30.55999 54.55674 15.92614 1.000 55.80731 308 GLN A O 1
ATOM 4849 N N . PHE A 1 329 ? 30.02295 52.80363 17.22911 1.000 57.19394 309 PHE A N 1
ATOM 4850 C CA . PHE A 1 329 ? 30.10569 51.82175 16.16846 1.000 54.56577 309 PHE A CA 1
ATOM 4851 C C . PHE A 1 329 ? 28.86787 50.95708 16.13279 1.000 49.36902 309 PHE A C 1
ATOM 4852 O O . PHE A 1 329 ? 28.15160 50.81151 17.12285 1.000 53.25155 309 PHE A O 1
ATOM 4869 N N . SER A 1 330 ? 28.59617 50.46381 14.93072 1.000 55.03219 310 SER A N 1
ATOM 4870 C CA . SER A 1 330 ? 27.54003 49.52243 14.65759 1.000 53.16443 310 SER A CA 1
ATOM 4871 C C . SER A 1 330 ? 28.08448 48.49667 13.68518 1.000 52.98705 310 SER A C 1
ATOM 4872 O O . SER A 1 330 ? 28.88370 48.82585 12.80562 1.000 60.59522 310 SER A O 1
ATOM 4880 N N . ALA A 1 331 ? 27.68789 47.26310 13.88745 1.000 56.81306 311 ALA A N 1
ATOM 4881 C CA . ALA A 1 331 ? 27.94716 46.17401 12.96877 1.000 60.82098 311 ALA A CA 1
ATOM 4882 C C . ALA A 1 331 ? 26.70438 45.94209 12.11747 1.000 51.46310 311 ALA A C 1
ATOM 4883 O O . ALA A 1 331 ? 25.68230 46.60279 12.27067 1.000 59.11701 311 ALA A O 1
ATOM 4890 N N . ALA A 1 332 ? 26.77872 44.99345 11.21340 1.000 55.67083 312 ALA A N 1
ATOM 4891 C CA . ALA A 1 332 ? 25.62366 44.56918 10.41160 1.000 52.13861 312 ALA A CA 1
ATOM 4892 C C . ALA A 1 332 ? 25.75118 43.07658 10.19631 1.000 48.75721 312 ALA A C 1
ATOM 4893 O O . ALA A 1 332 ? 26.08821 42.62498 9.10745 1.000 52.35977 312 ALA A O 1
ATOM 4900 N N . PRO A 1 333 ? 25.50452 42.29977 11.19683 1.000 52.87623 313 PRO A N 1
ATOM 4901 C CA . PRO A 1 333 ? 26.00550 40.93328 11.17821 1.000 52.48501 313 PRO A CA 1
ATOM 4902 C C . PRO A 1 333 ? 25.07817 39.94661 10.52749 1.000 47.92129 313 PRO A C 1
ATOM 4903 O O . PRO A 1 333 ? 23.97075 40.28374 10.13356 1.000 49.92243 313 PRO A O 1
ATOM 4914 N N . MET A 1 334 ? 25.50553 38.69907 10.56320 1.000 46.51333 314 MET A N 1
ATOM 4915 C CA . MET A 1 334 ? 24.75602 37.53804 10.16053 1.000 49.55600 314 MET A CA 1
ATOM 4916 C C . MET A 1 334 ? 24.98846 36.41723 11.16216 1.000 49.05208 314 MET A C 1
ATOM 4917 O O . MET A 1 334 ? 26.13590 36.14426 11.56684 1.000 42.86355 314 MET A O 1
ATOM 4931 N N . THR A 1 335 ? 23.89489 35.72793 11.50457 1.000 45.71438 315 THR A N 1
ATOM 4932 C CA . THR A 1 335 ? 23.88139 34.67898 12.50597 1.000 44.44186 315 THR A CA 1
ATOM 4933 C C . THR A 1 335 ? 23.26349 33.43597 11.89858 1.000 43.08478 315 THR A C 1
ATOM 4934 O O . THR A 1 335 ? 22.11896 33.44971 11.45750 1.000 51.90211 315 THR A O 1
ATOM 4945 N N . LEU A 1 336 ? 24.02468 32.37046 11.87966 1.000 45.86934 316 LEU A N 1
ATOM 4946 C CA . LEU A 1 336 ? 23.51043 31.05837 11.55358 1.000 43.89151 316 LEU A CA 1
ATOM 4947 C C . LEU A 1 336 ? 23.06328 30.34112 12.80647 1.000 49.41364 316 LEU A C 1
ATOM 4948 O O . LEU A 1 336 ? 23.80059 30.27382 13.80264 1.000 47.87406 316 LEU A O 1
ATOM 4964 N N . LEU A 1 337 ? 21.89562 29.71561 12.71993 1.000 49.00554 317 LEU A N 1
ATOM 4965 C CA . LEU A 1 337 ? 21.31254 29.00967 13.85577 1.000 57.05722 317 LEU A CA 1
ATOM 4966 C C . LEU A 1 337 ? 20.84826 27.62813 13.44414 1.000 52.90456 317 LEU A C 1
ATOM 4967 O O . LEU A 1 337 ? 20.40427 27.42942 12.31664 1.000 55.36507 317 LEU A O 1
ATOM 4983 N N . TYR A 1 338 ? 20.90145 26.69424 14.38147 1.000 51.27169 318 TYR A N 1
ATOM 4984 C CA . TYR A 1 338 ? 20.55528 25.30195 14.11440 1.000 57.53276 318 TYR A CA 1
ATOM 4985 C C . TYR A 1 338 ? 19.39116 24.87196 14.99356 1.000 56.76384 318 TYR A C 1
ATOM 4986 O O . TYR A 1 338 ? 19.47888 24.96626 16.20943 1.000 51.70593 318 TYR A O 1
ATOM 5004 N N . GLN A 1 339 ? 18.32128 24.36701 14.39489 1.000 57.60878 319 GLN A N 1
ATOM 5005 C CA . GLN A 1 339 ? 17.22722 23.77313 15.14932 1.000 54.55144 319 GLN A CA 1
ATOM 5006 C C . GLN A 1 339 ? 17.59417 22.31977 15.41018 1.000 61.56964 319 GLN A C 1
ATOM 5007 O O . GLN A 1 339 ? 17.60436 21.49415 14.47782 1.000 57.44202 319 GLN A O 1
ATOM 5021 N N . SER A 1 340 ? 17.90989 22.01172 16.66913 1.000 62.20033 320 SER A N 1
ATOM 5022 C CA . SER A 1 340 ? 18.21166 20.64115 17.03502 1.000 64.88661 320 SER A CA 1
ATOM 5023 C C . SER A 1 340 ? 16.93736 19.81836 16.91091 1.000 66.61596 320 SER A C 1
ATOM 5024 O O . SER A 1 340 ? 15.82304 20.34477 16.95945 1.000 63.66932 320 SER A O 1
ATOM 5032 N N . PRO A 1 341 ? 17.07558 18.52789 16.71451 1.000 72.33762 321 PRO A N 1
ATOM 5033 C CA . PRO A 1 341 ? 15.88794 17.70171 16.48749 1.000 75.90375 321 PRO A CA 1
ATOM 5034 C C . PRO A 1 341 ? 15.01942 17.61568 17.73085 1.000 84.65156 321 PRO A C 1
ATOM 5035 O O . PRO A 1 341 ? 15.49911 17.69030 18.87243 1.000 84.96744 321 PRO A O 1
ATOM 5046 N N . GLY A 1 342 ? 13.72115 17.46836 17.49025 1.000 92.27123 322 GLY A N 1
ATOM 5047 C CA . GLY A 1 342 ? 12.81460 17.00951 18.51750 1.000 98.27267 322 GLY A CA 1
ATOM 5048 C C . GLY A 1 342 ? 12.60780 17.97651 19.65590 1.000 103.44620 322 GLY A C 1
ATOM 5049 O O . GLY A 1 342 ? 12.88121 17.66133 20.82847 1.000 100.91226 322 GLY A O 1
ATOM 5053 N N . CYS A 1 343 ? 12.12537 19.16961 19.32370 1.000 96.48059 323 CYS A N 1
ATOM 5054 C CA . CYS A 1 343 ? 11.84238 20.19804 20.31728 1.000 98.96007 323 CYS A CA 1
ATOM 5055 C C . CYS A 1 343 ? 13.05861 20.53190 21.17488 1.000 98.94609 323 CYS A C 1
ATOM 5056 O O . CYS A 1 343 ? 12.91885 21.19998 22.20976 1.000 97.23534 323 CYS A O 1
ATOM 5064 N N . GLY A 1 344 ? 14.24831 20.07595 20.77321 1.000 87.66650 324 GLY A N 1
ATOM 5065 C CA . GLY A 1 344 ? 15.48230 20.55763 21.34246 1.000 73.66720 324 GLY A CA 1
ATOM 5066 C C . GLY A 1 344 ? 15.61987 22.04439 21.09530 1.000 68.03769 324 GLY A C 1
ATOM 5067 O O . GLY A 1 344 ? 14.74826 22.70079 20.50660 1.000 64.26183 324 GLY A O 1
ATOM 5071 N N . PRO A 1 345 ? 16.72007 22.61138 21.55477 1.000 65.02367 325 PRO A N 1
ATOM 5072 C CA . PRO A 1 345 ? 16.87565 24.06759 21.47805 1.000 58.20790 325 PRO A CA 1
ATOM 5073 C C . PRO A 1 345 ? 17.33627 24.52936 20.11119 1.000 59.91538 325 PRO A C 1
ATOM 5074 O O . PRO A 1 345 ? 18.02435 23.82713 19.38090 1.000 56.86649 325 PRO A O 1
ATOM 5085 N N . LEU A 1 346 ? 16.93537 25.74249 19.78025 1.000 59.18972 326 LEU A N 1
ATOM 5086 C CA . LEU A 1 346 ? 17.58822 26.49658 18.73394 1.000 56.83144 326 LEU A CA 1
ATOM 5087 C C . LEU A 1 346 ? 18.93912 26.94771 19.25326 1.000 56.81614 326 LEU A C 1
ATOM 5088 O O . LEU A 1 346 ? 19.03142 27.50018 20.35398 1.000 57.50463 326 LEU A O 1
ATOM 5104 N N . LEU A 1 347 ? 19.98261 26.71560 18.45847 1.000 52.67571 327 LEU A N 1
ATOM 5105 C CA . LEU A 1 347 ? 21.34999 26.98131 18.86716 1.000 47.06629 327 LEU A CA 1
ATOM 5106 C C . LEU A 1 347 ? 22.10491 27.81149 17.84241 1.000 53.56157 327 LEU A C 1
ATOM 5107 O O . LEU A 1 347 ? 22.08189 27.49577 16.64430 1.000 56.78872 327 LEU A O 1
ATOM 5123 N N . PRO A 1 348 ? 22.80648 28.84695 18.27929 1.000 54.52010 328 PRO A N 1
ATOM 5124 C CA . PRO A 1 348 ? 23.69936 29.57076 17.36673 1.000 51.13776 328 PRO A CA 1
ATOM 5125 C C . PRO A 1 348 ? 24.88761 28.69897 16.97773 1.000 52.47330 328 PRO A C 1
ATOM 5126 O O . PRO A 1 348 ? 25.42886 27.95812 17.80633 1.000 54.82499 328 PRO A O 1
ATOM 5137 N N . LEU A 1 349 ? 25.28342 28.81212 15.69776 1.000 57.42289 329 LEU A N 1
ATOM 5138 C CA . LEU A 1 349 ? 26.36711 28.07702 15.06483 1.000 50.15612 329 LEU A CA 1
ATOM 5139 C C . LEU A 1 349 ? 27.52177 28.95813 14.64449 1.000 51.78727 329 LEU A C 1
ATOM 5140 O O . LEU A 1 349 ? 28.68947 28.56394 14.79243 1.000 49.99487 329 LEU A O 1
ATOM 5156 N N . ALA A 1 350 ? 27.22301 30.13118 14.08568 1.000 51.11922 330 ALA A N 1
ATOM 5157 C CA . ALA A 1 350 ? 28.28226 30.99567 13.59777 1.000 52.30022 330 ALA A CA 1
ATOM 5158 C C . ALA A 1 350 ? 27.76937 32.41070 13.45946 1.000 51.36386 330 ALA A C 1
ATOM 5159 O O . ALA A 1 350 ? 26.60115 32.62321 13.13283 1.000 52.56000 330 ALA A O 1
ATOM 5166 N N . ILE A 1 351 ? 28.66777 33.36785 13.70273 1.000 51.53977 331 ILE A N 1
ATOM 5167 C CA . ILE A 1 351 ? 28.36196 34.79182 13.63870 1.000 53.24239 331 ILE A CA 1
ATOM 5168 C C . ILE A 1 351 ? 29.48176 35.48894 12.88754 1.000 46.69243 331 ILE A C 1
ATOM 5169 O O . ILE A 1 351 ? 30.65979 35.32914 13.22762 1.000 46.11232 331 ILE A O 1
ATOM 5185 N N . GLN A 1 352 ? 29.12033 36.21885 11.84166 1.000 49.86905 332 GLN A N 1
ATOM 5186 C CA . GLN A 1 352 ? 30.03836 37.09751 11.14296 1.000 49.57963 332 GLN A CA 1
ATOM 5187 C C . GLN A 1 352 ? 29.50782 38.49981 11.36140 1.000 50.71838 332 GLN A C 1
ATOM 5188 O O . GLN A 1 352 ? 28.32171 38.75810 11.12290 1.000 49.58900 332 GLN A O 1
ATOM 5202 N N . LEU A 1 353 ? 30.34792 39.37907 11.86124 1.000 49.83491 333 LEU A N 1
ATOM 5203 C CA . LEU A 1 353 ? 29.87252 40.70294 12.25438 1.000 53.40401 333 LEU A CA 1
ATOM 5204 C C . LEU A 1 353 ? 29.89542 41.70812 11.11776 1.000 52.42821 333 LEU A C 1
ATOM 5205 O O . LEU A 1 353 ? 29.56537 42.86438 11.33135 1.000 55.43419 333 LEU A O 1
ATOM 5221 N N . SER A 1 354 ? 30.27849 41.31439 9.92401 1.000 51.33625 334 SER A N 1
ATOM 5222 C CA . SER A 1 354 ? 30.32167 42.23920 8.79718 1.000 55.07245 334 SER A CA 1
ATOM 5223 C C . SER A 1 354 ? 29.58997 41.62696 7.61009 1.000 53.70327 334 SER A C 1
ATOM 5224 O O . SER A 1 354 ? 29.48430 40.40333 7.49013 1.000 54.78844 334 SER A O 1
ATOM 5232 N N . GLN A 1 355 ? 29.10619 42.48026 6.72181 1.000 55.41937 335 GLN A N 1
ATOM 5233 C CA . GLN A 1 355 ? 28.59084 41.96018 5.46278 1.000 56.25150 335 GLN A CA 1
ATOM 5234 C C . GLN A 1 355 ? 29.70578 41.64700 4.46251 1.000 57.71238 335 GLN A C 1
ATOM 5235 O O . GLN A 1 355 ? 29.46966 40.89950 3.51750 1.000 50.50152 335 GLN A O 1
ATOM 5249 N N . THR A 1 356 ? 30.91505 42.16829 4.66330 1.000 55.14747 336 THR A N 1
ATOM 5250 C CA . THR A 1 356 ? 32.03075 41.77965 3.82424 1.000 60.86678 336 THR A CA 1
ATOM 5251 C C . THR A 1 356 ? 32.94593 40.81530 4.55245 1.000 57.89318 336 THR A C 1
ATOM 5252 O O . THR A 1 356 ? 33.62755 41.21104 5.49638 1.000 58.55405 336 THR A O 1
ATOM 5263 N N . PRO A 1 357 ? 32.98965 39.55831 4.14823 1.000 56.49997 337 PRO A N 1
ATOM 5264 C CA . PRO A 1 357 ? 33.86940 38.59474 4.79834 1.000 56.62507 337 PRO A CA 1
ATOM 5265 C C . PRO A 1 357 ? 35.33492 38.90949 4.58826 1.000 57.87408 337 PRO A C 1
ATOM 5266 O O . PRO A 1 357 ? 35.72533 39.77362 3.79862 1.000 54.82286 337 PRO A O 1
ATOM 5277 N N . GLY A 1 358 ? 36.15373 38.11999 5.27186 1.000 57.93188 338 GLY A N 1
ATOM 5278 C CA . GLY A 1 358 ? 37.57551 38.20257 5.13561 1.000 62.39232 338 GLY A CA 1
ATOM 5279 C C . GLY A 1 358 ? 38.31483 38.10747 6.44867 1.000 62.76415 338 GLY A C 1
ATOM 5280 O O . GLY A 1 358 ? 37.74853 37.89070 7.54040 1.000 61.16014 338 GLY A O 1
ATOM 5284 N N . PRO A 1 359 ? 39.63330 38.24086 6.34914 1.000 65.95939 339 PRO A N 1
ATOM 5285 C CA . PRO A 1 359 ? 40.48049 38.01455 7.53055 1.000 58.56543 339 PRO A CA 1
ATOM 5286 C C . PRO A 1 359 ? 40.27322 39.04184 8.63661 1.000 65.26591 339 PRO A C 1
ATOM 5287 O O . PRO A 1 359 ? 40.61861 38.75851 9.78615 1.000 66.32648 339 PRO A O 1
ATOM 5298 N N . ASN A 1 360 ? 39.67061 40.19035 8.34947 1.000 71.43047 340 ASN A N 1
ATOM 5299 C CA . ASN A 1 360 ? 39.39384 41.19891 9.36098 1.000 72.50065 340 ASN A CA 1
ATOM 5300 C C . ASN A 1 360 ? 37.95423 41.16878 9.84534 1.000 64.84547 340 ASN A C 1
ATOM 5301 O O . ASN A 1 360 ? 37.54325 42.06258 10.58082 1.000 59.80697 340 ASN A O 1
ATOM 5312 N N . SER A 1 361 ? 37.17119 40.17835 9.42862 1.000 66.83883 341 SER A N 1
ATOM 5313 C CA . SER A 1 361 ? 35.85148 39.91636 10.00581 1.000 69.40958 341 SER A CA 1
ATOM 5314 C C . SER A 1 361 ? 35.76011 38.41923 10.27292 1.000 66.98114 341 SER A C 1
ATOM 5315 O O . SER A 1 361 ? 35.15898 37.66570 9.49487 1.000 57.83476 341 SER A O 1
ATOM 5323 N N . PRO A 1 362 ? 36.36367 37.94868 11.36876 1.000 59.18141 342 PRO A N 1
ATOM 5324 C CA . PRO A 1 362 ? 36.34329 36.51176 11.63904 1.000 54.74302 342 PRO A CA 1
ATOM 5325 C C . PRO A 1 362 ? 34.91899 36.00597 11.77851 1.000 59.69717 342 PRO A C 1
ATOM 5326 O O . PRO A 1 362 ? 33.99517 36.72823 12.18447 1.000 53.27584 342 PRO A O 1
ATOM 5337 N N . ILE A 1 363 ? 34.75723 34.73154 11.47493 1.000 51.16425 343 ILE A N 1
ATOM 5338 C CA . ILE A 1 363 ? 33.50939 34.03157 11.71799 1.000 49.58456 343 ILE A CA 1
ATOM 5339 C C . ILE A 1 363 ? 33.59062 33.39667 13.10065 1.000 57.09576 343 ILE A C 1
ATOM 5340 O O . ILE A 1 363 ? 34.32934 32.43082 13.31767 1.000 53.06210 343 ILE A O 1
ATOM 5356 N N . PHE A 1 364 ? 32.83261 33.94563 14.03502 1.000 54.44501 344 PHE A N 1
ATOM 5357 C CA . PHE A 1 364 ? 32.93270 33.55509 15.42808 1.000 58.10824 344 PHE A CA 1
ATOM 5358 C C . PHE A 1 364 ? 32.07237 32.32339 15.64355 1.000 56.54988 344 PHE A C 1
ATOM 5359 O O . PHE A 1 364 ? 31.02381 32.15989 15.02093 1.000 53.91120 344 PHE A O 1
ATOM 5376 N N . LEU A 1 365 ? 32.53519 31.45467 16.53128 1.000 52.15417 345 LEU A N 1
ATOM 5377 C CA . LEU A 1 365 ? 31.87524 30.19329 16.81281 1.000 53.21692 345 LEU A CA 1
ATOM 5378 C C . LEU A 1 365 ? 31.65785 29.98906 18.30222 1.000 60.64790 345 LEU A C 1
ATOM 5379 O O . LEU A 1 365 ? 32.41717 30.51956 19.13149 1.000 54.09223 345 LEU A O 1
ATOM 5395 N N . PRO A 1 366 ? 30.64658 29.18840 18.67071 1.000 62.71323 346 PRO A N 1
ATOM 5396 C CA . PRO A 1 366 ? 30.41869 28.92036 20.10756 1.000 59.46933 346 PRO A CA 1
ATOM 5397 C C . PRO A 1 366 ? 31.57994 28.22654 20.76520 1.000 56.76116 346 PRO A C 1
ATOM 5398 O O . PRO A 1 366 ? 31.65455 28.21426 21.99390 1.000 59.21721 346 PRO A O 1
ATOM 5409 N N . THR A 1 367 ? 32.49084 27.65322 19.99046 1.000 58.70268 347 THR A N 1
ATOM 5410 C CA . THR A 1 367 ? 33.68727 27.03262 20.51931 1.000 52.28009 347 THR A CA 1
ATOM 5411 C C . THR A 1 367 ? 34.86564 27.97966 20.66303 1.000 54.99307 347 THR A C 1
ATOM 5412 O O . THR A 1 367 ? 35.97767 27.51129 20.92716 1.000 56.06354 347 THR A O 1
ATOM 5423 N N . ASP A 1 368 ? 34.69998 29.25740 20.39575 1.000 52.25811 348 ASP A N 1
ATOM 5424 C CA . ASP A 1 368 ? 35.81278 30.15889 20.61272 1.000 57.32209 348 ASP A CA 1
ATOM 5425 C C . ASP A 1 368 ? 35.99491 30.41599 22.13006 1.000 61.40734 348 ASP A C 1
ATOM 5426 O O . ASP A 1 368 ? 35.16823 30.03012 22.96864 1.000 52.12833 348 ASP A O 1
ATOM 5435 N N . ASP A 1 369 ? 37.10450 31.07036 22.46940 1.000 59.44312 349 ASP A N 1
ATOM 5436 C CA . ASP A 1 369 ? 37.30948 31.60768 23.80135 1.000 67.43538 349 ASP A CA 1
ATOM 5437 C C . ASP A 1 369 ? 36.05559 32.30736 24.29027 1.000 65.95948 349 ASP A C 1
ATOM 5438 O O . ASP A 1 369 ? 35.35025 32.95331 23.51654 1.000 60.78925 349 ASP A O 1
ATOM 5447 N N . LYS A 1 370 ? 35.82580 32.18131 25.60021 1.000 57.64401 350 LYS A N 1
ATOM 5448 C CA . LYS A 1 370 ? 34.64124 32.69511 26.25546 1.000 64.18165 350 LYS A CA 1
ATOM 5449 C C . LYS A 1 370 ? 34.25903 34.09370 25.79853 1.000 58.46883 350 LYS A C 1
ATOM 5450 O O . LYS A 1 370 ? 33.11761 34.34556 25.41101 1.000 56.12601 350 LYS A O 1
ATOM 5469 N N . TRP A 1 371 ? 35.19691 35.03987 25.90688 1.000 55.70429 351 TRP A N 1
ATOM 5470 C CA . TRP A 1 371 ? 34.85660 36.42516 25.57929 1.000 59.90290 351 TRP A CA 1
ATOM 5471 C C . TRP A 1 371 ? 34.81135 36.69798 24.06938 1.000 54.76176 351 TRP A C 1
ATOM 5472 O O . TRP A 1 371 ? 34.09761 37.60316 23.63644 1.000 53.24313 351 TRP A O 1
ATOM 5493 N N . ASP A 1 372 ? 35.51707 35.94580 23.23578 1.000 56.20578 352 ASP A N 1
ATOM 5494 C CA . ASP A 1 372 ? 35.32302 36.13146 21.79047 1.000 55.99158 352 ASP A CA 1
ATOM 5495 C C . ASP A 1 372 ? 33.87556 35.87873 21.41610 1.000 56.68551 352 ASP A C 1
ATOM 5496 O O . ASP A 1 372 ? 33.24478 36.70214 20.74636 1.000 47.40382 352 ASP A O 1
ATOM 5505 N N . TRP A 1 373 ? 33.32832 34.74605 21.87298 1.000 52.49960 353 TRP A N 1
ATOM 5506 C CA . TRP A 1 373 ? 31.97766 34.35259 21.49044 1.000 52.73098 353 TRP A CA 1
ATOM 5507 C C . TRP A 1 373 ? 30.93422 35.27223 22.10945 1.000 54.46249 353 TRP A C 1
ATOM 5508 O O . TRP A 1 373 ? 29.96032 35.65921 21.45370 1.000 51.18158 353 TRP A O 1
ATOM 5529 N N . LEU A 1 374 ? 31.12100 35.63152 23.37035 1.000 54.79485 354 LEU A N 1
ATOM 5530 C CA . LEU A 1 374 ? 30.19461 36.53848 24.01819 1.000 55.27646 354 LEU A CA 1
ATOM 5531 C C . LEU A 1 374 ? 30.22731 37.91045 23.36098 1.000 49.88750 354 LEU A C 1
ATOM 5532 O O . LEU A 1 374 ? 29.18744 38.56103 23.20116 1.000 50.78890 354 LEU A O 1
ATOM 5548 N N . LEU A 1 375 ? 31.41702 38.40325 23.03600 1.000 46.89704 355 LEU A N 1
ATOM 5549 C CA . LEU A 1 375 ? 31.49031 39.67788 22.33559 1.000 53.98980 355 LEU A CA 1
ATOM 5550 C C . LEU A 1 375 ? 30.76625 39.58897 20.99397 1.000 51.69857 355 LEU A C 1
ATOM 5551 O O . LEU A 1 375 ? 30.05474 40.51464 20.59898 1.000 55.82469 355 LEU A O 1
ATOM 5567 N N . ALA A 1 376 ? 30.87831 38.46053 20.30299 1.000 53.19275 356 ALA A N 1
ATOM 5568 C CA . ALA A 1 376 ? 30.18549 38.35057 19.02366 1.000 51.83914 356 ALA A CA 1
ATOM 5569 C C . ALA A 1 376 ? 28.67685 38.37025 19.23121 1.000 51.84301 356 ALA A C 1
ATOM 5570 O O . ALA A 1 376 ? 27.94790 39.02653 18.48078 1.000 48.36243 356 ALA A O 1
ATOM 5577 N N . LYS A 1 377 ? 28.18789 37.65144 20.23208 1.000 46.90715 357 LYS A N 1
ATOM 5578 C CA . LYS A 1 377 ? 26.75053 37.62691 20.47132 1.000 49.84268 357 LYS A CA 1
ATOM 5579 C C . LYS A 1 377 ? 26.24155 39.00330 20.86026 1.000 49.57909 357 LYS A C 1
ATOM 5580 O O . LYS A 1 377 ? 25.14984 39.41291 20.44535 1.000 52.68776 357 LYS A O 1
ATOM 5599 N N . THR A 1 378 ? 27.05200 39.76695 21.57228 1.000 50.60845 358 THR A N 1
ATOM 5600 C CA . THR A 1 378 ? 26.60158 41.05616 22.06694 1.000 53.53893 358 THR A CA 1
ATOM 5601 C C . THR A 1 378 ? 26.47546 42.04402 20.93248 1.000 48.22440 358 THR A C 1
ATOM 5602 O O . THR A 1 378 ? 25.55532 42.86712 20.92931 1.000 49.55992 358 THR A O 1
ATOM 5613 N N . TRP A 1 379 ? 27.36895 41.96565 19.95120 1.000 48.32086 359 TRP A N 1
ATOM 5614 C CA . TRP A 1 379 ? 27.24058 42.80797 18.76268 1.000 50.34511 359 TRP A CA 1
ATOM 5615 C C . TRP A 1 379 ? 25.96171 42.50791 17.98010 1.000 49.26206 359 TRP A C 1
ATOM 5616 O O . TRP A 1 379 ? 25.30710 43.41742 17.44851 1.000 46.07677 359 TRP A O 1
ATOM 5637 N N . VAL A 1 380 ? 25.59391 41.23876 17.89216 1.000 46.77130 360 VAL A N 1
ATOM 5638 C CA . VAL A 1 380 ? 24.31582 40.90963 17.27669 1.000 47.19818 360 VAL A CA 1
ATOM 5639 C C . VAL A 1 380 ? 23.18873 41.51508 18.08223 1.000 51.16707 360 VAL A C 1
ATOM 5640 O O . VAL A 1 380 ? 22.24219 42.07497 17.51285 1.000 46.24930 360 VAL A O 1
ATOM 5653 N N . ARG A 1 381 ? 23.27028 41.42423 19.42494 1.000 44.12611 361 ARG A N 1
ATOM 5654 C CA . ARG A 1 381 ? 22.22334 42.03431 20.24391 1.000 42.29860 361 ARG A CA 1
ATOM 5655 C C . ARG A 1 381 ? 22.22148 43.55517 20.09382 1.000 46.64845 361 ARG A C 1
ATOM 5656 O O . ARG A 1 381 ? 21.15059 44.16773 20.09128 1.000 49.64735 361 ARG A O 1
ATOM 5677 N N . ASN A 1 382 ? 23.37572 44.19829 19.90655 1.000 42.33688 362 ASN A N 1
ATOM 5678 C CA . ASN A 1 382 ? 23.33996 45.62622 19.55464 1.000 49.61925 362 ASN A CA 1
ATOM 5679 C C . ASN A 1 382 ? 22.61662 45.84500 18.22297 1.000 49.87442 362 ASN A C 1
ATOM 5680 O O . ASN A 1 382 ? 21.83987 46.80774 18.04964 1.000 47.67060 362 ASN A O 1
ATOM 5691 N N . ALA A 1 383 ? 22.83656 44.94830 17.27411 1.000 46.76447 363 ALA A N 1
ATOM 5692 C CA . ALA A 1 383 ? 22.21226 45.13544 15.95969 1.000 55.14589 363 ALA A CA 1
ATOM 5693 C C . ALA A 1 383 ? 20.69151 45.00610 16.06725 1.000 53.77813 363 ALA A C 1
ATOM 5694 O O . ALA A 1 383 ? 19.95241 45.71444 15.36420 1.000 48.10974 363 ALA A O 1
ATOM 5701 N N . GLU A 1 384 ? 20.21087 44.09229 16.93658 1.000 49.21583 364 GLU A N 1
ATOM 5702 C CA . GLU A 1 384 ? 18.77539 43.99617 17.17002 1.000 55.09998 364 GLU A CA 1
ATOM 5703 C C . GLU A 1 384 ? 18.24478 45.29371 17.75801 1.000 52.26191 364 GLU A C 1
ATOM 5704 O O . GLU A 1 384 ? 17.14055 45.74136 17.43963 1.000 53.06978 364 GLU A O 1
ATOM 5716 N N . PHE A 1 385 ? 19.01300 45.91252 18.62544 1.000 47.42137 365 PHE A N 1
ATOM 5717 C CA . PHE A 1 385 ? 18.53899 47.15843 19.18462 1.000 53.02568 365 PHE A CA 1
ATOM 5718 C C . PHE A 1 385 ? 18.24351 48.15140 18.06223 1.000 48.86116 365 PHE A C 1
ATOM 5719 O O . PHE A 1 385 ? 17.13205 48.67921 17.93305 1.000 48.29798 365 PHE A O 1
ATOM 5736 N N . SER A 1 386 ? 19.26183 48.45031 17.26375 1.000 43.98140 366 SER A N 1
ATOM 5737 C CA . SER A 1 386 ? 19.11396 49.42898 16.19802 1.000 52.33718 366 SER A CA 1
ATOM 5738 C C . SER A 1 386 ? 18.03210 49.02155 15.21316 1.000 44.68529 366 SER A C 1
ATOM 5739 O O . SER A 1 386 ? 17.18127 49.84851 14.84198 1.000 44.19355 366 SER A O 1
ATOM 5747 N N . PHE A 1 387 ? 18.06330 47.76193 14.75489 1.000 50.48307 367 PHE A N 1
ATOM 5748 C CA . PHE A 1 387 ? 17.06664 47.30140 13.78554 1.000 47.30580 367 PHE A CA 1
ATOM 5749 C C . PHE A 1 387 ? 15.67005 47.44651 14.36244 1.000 51.37663 367 PHE A C 1
ATOM 5750 O O . PHE A 1 387 ? 14.77483 48.00257 13.72734 1.000 49.73363 367 PHE A O 1
ATOM 5767 N N . HIS A 1 388 ? 15.48528 46.98555 15.59653 1.000 55.49291 368 HIS A N 1
ATOM 5768 C CA . HIS A 1 388 ? 14.15754 46.89370 16.18654 1.000 53.40122 368 HIS A CA 1
ATOM 5769 C C . HIS A 1 388 ? 13.56826 48.27468 16.40593 1.000 48.79876 368 HIS A C 1
ATOM 5770 O O . HIS A 1 388 ? 12.38777 48.51864 16.14799 1.000 50.12635 368 HIS A O 1
ATOM 5784 N N . GLU A 1 389 ? 14.34438 49.16724 16.97457 1.000 50.51773 369 GLU A N 1
ATOM 5785 C CA . GLU A 1 389 ? 13.73511 50.43353 17.34066 1.000 55.66058 369 GLU A CA 1
ATOM 5786 C C . GLU A 1 389 ? 13.47510 51.31628 16.12794 1.000 51.10719 369 GLU A C 1
ATOM 5787 O O . GLU A 1 389 ? 12.43852 51.99091 16.07059 1.000 49.61800 369 GLU A O 1
ATOM 5799 N N . ALA A 1 390 ? 14.35430 51.27928 15.12743 1.000 49.73724 370 ALA A N 1
ATOM 5800 C CA . ALA A 1 390 ? 14.12207 52.12675 13.95749 1.000 46.64935 370 ALA A CA 1
ATOM 5801 C C . ALA A 1 390 ? 13.05558 51.52375 13.06781 1.000 50.36618 370 ALA A C 1
ATOM 5802 O O . ALA A 1 390 ? 12.15197 52.23535 12.60318 1.000 45.61457 370 ALA A O 1
ATOM 5809 N N . LEU A 1 391 ? 13.11851 50.20711 12.85552 1.000 43.84994 371 LEU A N 1
ATOM 5810 C CA . LEU A 1 391 ? 12.28361 49.58030 11.84277 1.000 50.72052 371 LEU A CA 1
ATOM 5811 C C . LEU A 1 391 ? 11.07799 48.86038 12.43856 1.000 49.87492 371 LEU A C 1
ATOM 5812 O O . LEU A 1 391 ? 9.93251 49.19852 12.13201 1.000 50.11641 371 LEU A O 1
ATOM 5828 N N . THR A 1 392 ? 11.31054 47.84998 13.26015 1.000 46.88888 372 THR A N 1
ATOM 5829 C CA . THR A 1 392 ? 10.18051 47.07578 13.74986 1.000 47.81221 372 THR A CA 1
ATOM 5830 C C . THR A 1 392 ? 9.30161 47.92545 14.63892 1.000 53.08394 372 THR A C 1
ATOM 5831 O O . THR A 1 392 ? 8.06905 47.91532 14.50945 1.000 50.09183 372 THR A O 1
ATOM 5842 N N . HIS A 1 393 ? 9.90999 48.72058 15.49969 1.000 48.01679 373 HIS A N 1
ATOM 5843 C CA . HIS A 1 393 ? 9.08738 49.57166 16.34235 1.000 53.98034 373 HIS A CA 1
ATOM 5844 C C . HIS A 1 393 ? 8.63542 50.83072 15.61090 1.000 50.07223 373 HIS A C 1
ATOM 5845 O O . HIS A 1 393 ? 7.45229 50.97160 15.28097 1.000 48.98700 373 HIS A O 1
ATOM 5859 N N . LEU A 1 394 ? 9.55228 51.76513 15.36837 1.000 43.90487 374 LEU A N 1
ATOM 5860 C CA . LEU A 1 394 ? 9.14756 53.08099 14.86675 1.000 45.71801 374 LEU A CA 1
ATOM 5861 C C . LEU A 1 394 ? 8.43870 52.99489 13.51085 1.000 53.48828 374 LEU A C 1
ATOM 5862 O O . LEU A 1 394 ? 7.29011 53.42879 13.36834 1.000 50.24009 374 LEU A O 1
ATOM 5878 N N . LEU A 1 395 ? 9.11327 52.48166 12.48561 1.000 44.19432 375 LEU A N 1
ATOM 5879 C CA . LEU A 1 395 ? 8.52552 52.53989 11.14054 1.000 48.98591 375 LEU A CA 1
ATOM 5880 C C . LEU A 1 395 ? 7.31850 51.60253 11.00834 1.000 51.24834 375 LEU A C 1
ATOM 5881 O O . LEU A 1 395 ? 6.22699 52.03888 10.63864 1.000 47.50410 375 LEU A O 1
ATOM 5897 N N . HIS A 1 396 ? 7.47727 50.31351 11.34251 1.000 49.22493 376 HIS A N 1
ATOM 5898 C CA . HIS A 1 396 ? 6.37462 49.38618 11.10682 1.000 54.88794 376 HIS A CA 1
ATOM 5899 C C . HIS A 1 396 ? 5.23599 49.47096 12.11405 1.000 49.88253 376 HIS A C 1
ATOM 5900 O O . HIS A 1 396 ? 4.08426 49.24548 11.73032 1.000 55.04691 376 HIS A O 1
ATOM 5914 N N . SER A 1 397 ? 5.51010 49.77909 13.38544 1.000 50.46594 377 SER A N 1
ATOM 5915 C CA . SER A 1 397 ? 4.46448 49.83450 14.40646 1.000 50.70369 377 SER A CA 1
ATOM 5916 C C . SER A 1 397 ? 4.01754 51.24833 14.80669 1.000 51.23266 377 SER A C 1
ATOM 5917 O O . SER A 1 397 ? 3.01165 51.38410 15.51552 1.000 52.89805 377 SER A O 1
ATOM 5925 N N . HIS A 1 398 ? 4.69382 52.30576 14.36868 1.000 48.42603 378 HIS A N 1
ATOM 5926 C CA . HIS A 1 398 ? 4.18004 53.65478 14.59943 1.000 51.57486 378 HIS A CA 1
ATOM 5927 C C . HIS A 1 398 ? 3.86924 54.43646 13.32285 1.000 51.75623 378 HIS A C 1
ATOM 5928 O O . HIS A 1 398 ? 2.76240 54.98559 13.18658 1.000 48.52141 378 HIS A O 1
ATOM 5942 N N . LEU A 1 399 ? 4.79777 54.49953 12.35924 1.000 51.94429 379 LEU A N 1
ATOM 5943 C CA . LEU A 1 399 ? 4.58159 55.35044 11.20125 1.000 47.64391 379 LEU A CA 1
ATOM 5944 C C . LEU A 1 399 ? 3.50313 54.77844 10.28400 1.000 51.11148 379 LEU A C 1
ATOM 5945 O O . LEU A 1 399 ? 2.64712 55.52081 9.74403 1.000 47.21517 379 LEU A O 1
ATOM 5961 N N . LEU A 1 400 ? 3.52052 53.46286 10.09530 1.000 46.59419 380 LEU A N 1
ATOM 5962 C CA . LEU A 1 400 ? 2.51248 52.87458 9.21806 1.000 48.96282 380 LEU A CA 1
ATOM 5963 C C . LEU A 1 400 ? 1.14119 52.98019 9.87960 1.000 50.65960 380 LEU A C 1
ATOM 5964 O O . LEU A 1 400 ? 0.18996 53.32118 9.19169 1.000 52.99496 380 LEU A O 1
ATOM 5980 N N . PRO A 1 401 ? 0.98912 52.73938 11.19836 1.000 54.61033 381 PRO A N 1
ATOM 5981 C CA . PRO A 1 401 ? -0.31976 53.01771 11.82283 1.000 52.63689 381 PRO A CA 1
ATOM 5982 C C . PRO A 1 401 ? -0.78109 54.46192 11.71902 1.000 52.54759 381 PRO A C 1
ATOM 5983 O O . PRO A 1 401 ? -1.98644 54.70054 11.56217 1.000 48.18710 381 PRO A O 1
ATOM 5994 N N . GLU A 1 402 ? 0.12750 55.43643 11.80546 1.000 54.29142 382 GLU A N 1
ATOM 5995 C CA . GLU A 1 402 ? -0.28160 56.82886 11.61932 1.000 51.44348 382 GLU A CA 1
ATOM 5996 C C . GLU A 1 402 ? -0.79719 57.07050 10.20382 1.000 52.69630 382 GLU A C 1
ATOM 5997 O O . GLU A 1 402 ? -1.77802 57.80362 10.00552 1.000 47.41915 382 GLU A O 1
ATOM 6009 N N . VAL A 1 403 ? -0.12427 56.50184 9.19601 1.000 52.38577 383 VAL A N 1
ATOM 6010 C CA . VAL A 1 403 ? -0.60158 56.65836 7.82692 1.000 51.69886 383 VAL A CA 1
ATOM 6011 C C . VAL A 1 403 ? -2.00680 56.08989 7.70634 1.000 50.95592 383 VAL A C 1
ATOM 6012 O O . VAL A 1 403 ? -2.91281 56.71763 7.13671 1.000 50.60333 383 VAL A O 1
ATOM 6025 N N . PHE A 1 404 ? -2.19536 54.87462 8.23575 1.000 48.53218 384 PHE A N 1
ATOM 6026 C CA . PHE A 1 404 ? -3.50028 54.23894 8.20809 1.000 47.36053 384 PHE A CA 1
ATOM 6027 C C . PHE A 1 404 ? -4.53459 55.11071 8.89046 1.000 49.52019 384 PHE A C 1
ATOM 6028 O O . PHE A 1 404 ? -5.67498 55.20787 8.44535 1.000 47.25067 384 PHE A O 1
ATOM 6045 N N . THR A 1 405 ? -4.15445 55.69457 10.02489 1.000 45.61981 385 THR A N 1
ATOM 6046 C CA . THR A 1 405 ? -5.04751 56.53650 10.79439 1.000 45.84798 385 THR A CA 1
ATOM 6047 C C . THR A 1 405 ? -5.38631 57.79520 10.01472 1.000 48.72573 385 THR A C 1
ATOM 6048 O O . THR A 1 405 ? -6.56167 58.18520 9.90211 1.000 54.64671 385 THR A O 1
ATOM 6059 N N . LEU A 1 406 ? -4.36022 58.49630 9.53359 1.000 47.28965 386 LEU A N 1
ATOM 6060 C CA . LEU A 1 406 ? -4.61779 59.75799 8.86006 1.000 52.83920 386 LEU A CA 1
ATOM 6061 C C . LEU A 1 406 ? -5.43392 59.51337 7.59367 1.000 53.52294 386 LEU A C 1
ATOM 6062 O O . LEU A 1 406 ? -6.41310 60.22654 7.32310 1.000 51.43365 386 LEU A O 1
ATOM 6078 N N . ALA A 1 407 ? -5.12237 58.45279 6.85073 1.000 49.50949 387 ALA A N 1
ATOM 6079 C CA . ALA A 1 407 ? -5.93495 58.16303 5.67462 1.000 54.17987 387 ALA A CA 1
ATOM 6080 C C . ALA A 1 407 ? -7.38791 57.92960 6.07824 1.000 55.91456 387 ALA A C 1
ATOM 6081 O O . ALA A 1 407 ? -8.31719 58.44906 5.45049 1.000 56.13741 387 ALA A O 1
ATOM 6088 N N . THR A 1 408 ? -7.60246 57.12188 7.12746 1.000 48.12217 388 THR A N 1
ATOM 6089 C CA . THR A 1 408 ? -8.95685 56.87725 7.61883 1.000 50.50867 388 THR A CA 1
ATOM 6090 C C . THR A 1 408 ? -9.69081 58.18097 7.94931 1.000 52.39861 388 THR A C 1
ATOM 6091 O O . THR A 1 408 ? -10.85587 58.36492 7.58547 1.000 49.38204 388 THR A O 1
ATOM 6102 N N . LEU A 1 409 ? -9.04099 59.07355 8.69832 1.000 51.93323 389 LEU A N 1
ATOM 6103 C CA . LEU A 1 409 ? -9.70234 60.33431 9.03032 1.000 58.66436 389 LEU A CA 1
ATOM 6104 C C . LEU A 1 409 ? -10.06482 61.10056 7.76792 1.000 56.32152 389 LEU A C 1
ATOM 6105 O O . LEU A 1 409 ? -11.09744 61.78508 7.71215 1.000 53.05518 389 LEU A O 1
ATOM 6121 N N . ARG A 1 410 ? -9.21631 61.00089 6.74922 1.000 57.78514 390 ARG A N 1
ATOM 6122 C CA . ARG A 1 410 ? -9.37946 61.85475 5.58712 1.000 54.53142 390 ARG A CA 1
ATOM 6123 C C . ARG A 1 410 ? -10.40478 61.30218 4.62019 1.000 53.03638 390 ARG A C 1
ATOM 6124 O O . ARG A 1 410 ? -11.14132 62.09252 4.01248 1.000 52.72105 390 ARG A O 1
ATOM 6145 N N . GLN A 1 411 ? -10.50990 59.97031 4.49414 1.000 50.56371 391 GLN A N 1
ATOM 6146 C CA . GLN A 1 411 ? -11.24120 59.39255 3.37000 1.000 53.08710 391 GLN A CA 1
ATOM 6147 C C . GLN A 1 411 ? -12.48995 58.62253 3.76315 1.000 56.62682 391 GLN A C 1
ATOM 6148 O O . GLN A 1 411 ? -13.33413 58.37733 2.89386 1.000 54.66458 391 GLN A O 1
ATOM 6162 N N . LEU A 1 412 ? -12.65331 58.26169 5.03841 1.000 52.20995 392 LEU A N 1
ATOM 6163 C CA . LEU A 1 412 ? -13.80076 57.46409 5.41864 1.000 52.10554 392 LEU A CA 1
ATOM 6164 C C . LEU A 1 412 ? -14.69775 58.26266 6.33770 1.000 52.96980 392 LEU A C 1
ATOM 6165 O O . LEU A 1 412 ? -14.26932 58.66248 7.42690 1.000 58.59120 392 LEU A O 1
ATOM 6181 N N . PRO A 1 413 ? -15.93162 58.54842 5.95209 1.000 57.09697 393 PRO A N 1
ATOM 6182 C CA . PRO A 1 413 ? -16.77500 59.41606 6.78895 1.000 62.18540 393 PRO A CA 1
ATOM 6183 C C . PRO A 1 413 ? -17.40312 58.65981 7.96906 1.000 59.61189 393 PRO A C 1
ATOM 6184 O O . PRO A 1 413 ? -17.49874 57.43024 7.98115 1.000 55.26253 393 PRO A O 1
ATOM 6195 N N . HIS A 1 414 ? -17.84113 59.44212 8.96809 1.000 63.32072 394 HIS A N 1
ATOM 6196 C CA . HIS A 1 414 ? -18.30060 58.91575 10.25346 1.000 60.06318 394 HIS A CA 1
ATOM 6197 C C . HIS A 1 414 ? -19.29973 57.77078 10.12043 1.000 60.99883 394 HIS A C 1
ATOM 6198 O O . HIS A 1 414 ? -19.26342 56.82062 10.91006 1.000 56.99282 394 HIS A O 1
ATOM 6213 N N . CYS A 1 415 ? -20.17544 57.80957 9.11891 1.000 60.37667 395 CYS A N 1
ATOM 6214 C CA . CYS A 1 415 ? -21.20017 56.77709 8.97536 1.000 63.22597 395 CYS A CA 1
ATOM 6215 C C . CYS A 1 415 ? -20.75928 55.53648 8.17784 1.000 61.70947 395 CYS A C 1
ATOM 6216 O O . CYS A 1 415 ? -21.54995 54.59032 8.03242 1.000 61.05354 395 CYS A O 1
ATOM 6224 N N . HIS A 1 416 ? -19.54277 55.49983 7.68809 1.000 54.33724 396 HIS A N 1
ATOM 6225 C CA . HIS A 1 416 ? -19.05793 54.39496 6.84933 1.000 53.84427 396 HIS A CA 1
ATOM 6226 C C . HIS A 1 416 ? -18.67681 53.19295 7.70259 1.000 56.45866 396 HIS A C 1
ATOM 6227 O O . HIS A 1 416 ? -17.94385 53.34377 8.67028 1.000 53.24783 396 HIS A O 1
ATOM 6241 N N . PRO A 1 417 ? -19.10729 51.98169 7.34214 1.000 55.16028 397 PRO A N 1
ATOM 6242 C CA . PRO A 1 417 ? -18.82220 50.83573 8.21362 1.000 57.28001 397 PRO A CA 1
ATOM 6243 C C . PRO A 1 417 ? -17.34651 50.61770 8.43293 1.000 55.97645 397 PRO A C 1
ATOM 6244 O O . PRO A 1 417 ? -16.96416 50.00430 9.42988 1.000 54.00046 397 PRO A O 1
ATOM 6255 N N . LEU A 1 418 ? -16.50401 51.06382 7.50386 1.000 54.92621 398 LEU A N 1
ATOM 6256 C CA . LEU A 1 418 ? -15.07233 50.86946 7.66565 1.000 60.25669 398 LEU A CA 1
ATOM 6257 C C . LEU A 1 418 ? -14.46186 51.88547 8.63213 1.000 54.32139 398 LEU A C 1
ATOM 6258 O O . LEU A 1 418 ? -13.44211 51.59590 9.26193 1.000 50.57346 398 LEU A O 1
ATOM 6274 N N . PHE A 1 419 ? -15.02030 53.09715 8.68695 1.000 49.55636 399 PHE A N 1
ATOM 6275 C CA . PHE A 1 419 ? -14.66804 54.02469 9.74003 1.000 55.84654 399 PHE A CA 1
ATOM 6276 C C . PHE A 1 419 ? -15.13618 53.49022 11.09033 1.000 50.39582 399 PHE A C 1
ATOM 6277 O O . PHE A 1 419 ? -14.36747 53.46961 12.06045 1.000 51.40710 399 PHE A O 1
ATOM 6294 N N . LYS A 1 420 ? -16.38536 53.02915 11.15895 1.000 50.80174 400 LYS A N 1
ATOM 6295 C CA . LYS A 1 420 ? -16.89624 52.49914 12.41505 1.000 59.01569 400 LYS A CA 1
ATOM 6296 C C . LYS A 1 420 ? -15.95264 51.41919 12.90712 1.000 54.52943 400 LYS A C 1
ATOM 6297 O O . LYS A 1 420 ? -15.51979 51.43663 14.06017 1.000 59.39317 400 LYS A O 1
ATOM 6316 N N . LEU A 1 421 ? -15.53112 50.54973 12.01072 1.000 50.60493 401 LEU A N 1
ATOM 6317 C CA . LEU A 1 421 ? -14.68379 49.42452 12.37877 1.000 57.70752 401 LEU A CA 1
ATOM 6318 C C . LEU A 1 421 ? -13.29084 49.86189 12.80572 1.000 58.54876 401 LEU A C 1
ATOM 6319 O O . LEU A 1 421 ? -12.72195 49.30110 13.75052 1.000 57.04948 401 LEU A O 1
ATOM 6335 N N . LEU A 1 422 ? -12.69054 50.79664 12.07606 1.000 53.91376 402 LEU A N 1
ATOM 6336 C CA . LEU A 1 422 ? -11.28701 51.07906 12.28873 1.000 50.14494 402 LEU A CA 1
ATOM 6337 C C . LEU A 1 422 ? -11.02193 52.10232 13.38536 1.000 52.18905 402 LEU A C 1
ATOM 6338 O O . LEU A 1 422 ? -9.89909 52.14072 13.89383 1.000 51.04756 402 LEU A O 1
ATOM 6354 N N . ILE A 1 423 ? -11.97935 52.97572 13.70330 1.000 48.32113 403 ILE A N 1
ATOM 6355 C CA . ILE A 1 423 ? -11.64775 54.15681 14.50884 1.000 51.41506 403 ILE A CA 1
ATOM 6356 C C . ILE A 1 423 ? -11.12047 53.79746 15.89171 1.000 57.26695 403 ILE A C 1
ATOM 6357 O O . ILE A 1 423 ? -10.12523 54.40268 16.31442 1.000 54.35874 403 ILE A O 1
ATOM 6373 N N . PRO A 1 424 ? -11.65133 52.78969 16.61361 1.000 52.00487 404 PRO A N 1
ATOM 6374 C CA . PRO A 1 424 ? -11.00788 52.41104 17.87805 1.000 50.21909 404 PRO A CA 1
ATOM 6375 C C . PRO A 1 424 ? -9.54378 52.04288 17.69684 1.000 53.80801 404 PRO A C 1
ATOM 6376 O O . PRO A 1 424 ? -8.73330 52.20008 18.63067 1.000 50.75702 404 PRO A O 1
ATOM 6387 N N . HIS A 1 425 ? -9.16596 51.56646 16.52803 1.000 47.47014 405 HIS A N 1
ATOM 6388 C CA . HIS A 1 425 ? -7.81051 51.08242 16.33106 1.000 47.66172 405 HIS A CA 1
ATOM 6389 C C . HIS A 1 425 ? -6.86324 52.17655 15.87454 1.000 47.18720 405 HIS A C 1
ATOM 6390 O O . HIS A 1 425 ? -5.70986 51.89325 15.56788 1.000 45.47956 405 HIS A O 1
ATOM 6404 N N . THR A 1 426 ? -7.30533 53.42174 15.90190 1.000 49.14157 406 THR A N 1
ATOM 6405 C CA . THR A 1 426 ? -6.42138 54.55425 15.71773 1.000 51.83896 406 THR A CA 1
ATOM 6406 C C . THR A 1 426 ? -6.19922 55.38417 16.98132 1.000 50.84758 406 THR A C 1
ATOM 6407 O O . THR A 1 426 ? -5.45921 56.37368 16.91445 1.000 51.25925 406 THR A O 1
ATOM 6418 N N . ARG A 1 427 ? -6.85138 55.04775 18.10270 1.000 50.91644 407 ARG A N 1
ATOM 6419 C CA . ARG A 1 427 ? -6.89276 55.95759 19.23173 1.000 54.81740 407 ARG A CA 1
ATOM 6420 C C . ARG A 1 427 ? -5.49496 56.39648 19.66334 1.000 55.39941 407 ARG A C 1
ATOM 6421 O O . ARG A 1 427 ? -4.61299 55.56775 19.91810 1.000 52.91856 407 ARG A O 1
ATOM 6442 N N . TYR A 1 428 ? -5.30397 57.71218 19.75673 1.000 55.26178 408 TYR A N 1
ATOM 6443 C CA . TYR A 1 428 ? -4.10405 58.32903 20.31309 1.000 53.86684 408 TYR A CA 1
ATOM 6444 C C . TYR A 1 428 ? -2.87044 58.12470 19.44795 1.000 53.48170 408 TYR A C 1
ATOM 6445 O O . TYR A 1 428 ? -1.77842 58.54845 19.85320 1.000 52.72350 408 TYR A O 1
ATOM 6463 N N . THR A 1 429 ? -3.00578 57.51901 18.26087 1.000 54.14000 409 THR A N 1
ATOM 6464 C CA . THR A 1 429 ? -1.81604 57.26561 17.45631 1.000 53.81843 409 THR A CA 1
ATOM 6465 C C . THR A 1 429 ? -1.22571 58.55972 16.91307 1.000 49.10453 409 THR A C 1
ATOM 6466 O O . THR A 1 429 ? -0.00454 58.73108 16.88178 1.000 50.66945 409 THR A O 1
ATOM 6477 N N . LEU A 1 430 ? -2.06424 59.46291 16.43698 1.000 51.33372 410 LEU A N 1
ATOM 6478 C CA . LEU A 1 430 ? -1.51843 60.72350 15.94776 1.000 54.82982 410 LEU A CA 1
ATOM 6479 C C . LEU A 1 430 ? -0.88438 61.50725 17.09141 1.000 54.98218 410 LEU A C 1
ATOM 6480 O O . LEU A 1 430 ? 0.11533 62.20857 16.89603 1.000 52.62215 410 LEU A O 1
ATOM 6496 N N . HIS A 1 431 ? -1.47442 61.42004 18.28187 1.000 52.59312 411 HIS A N 1
ATOM 6497 C CA . HIS A 1 431 ? -0.92178 62.12171 19.42554 1.000 50.88562 411 HIS A CA 1
ATOM 6498 C C . HIS A 1 431 ? 0.47339 61.60472 19.75192 1.000 50.43230 411 HIS A C 1
ATOM 6499 O O . HIS A 1 431 ? 1.42481 62.37337 19.87899 1.000 53.27477 411 HIS A O 1
ATOM 6513 N N . ILE A 1 432 ? 0.62650 60.29101 19.84785 1.000 50.12493 412 ILE A N 1
ATOM 6514 C CA . ILE A 1 432 ? 1.90221 59.76997 20.32649 1.000 55.80481 412 ILE A CA 1
ATOM 6515 C C . ILE A 1 432 ? 3.01746 59.92968 19.29952 1.000 54.34071 412 ILE A C 1
ATOM 6516 O O . ILE A 1 432 ? 4.18034 60.14070 19.67440 1.000 52.95204 412 ILE A O 1
ATOM 6532 N N . ASN A 1 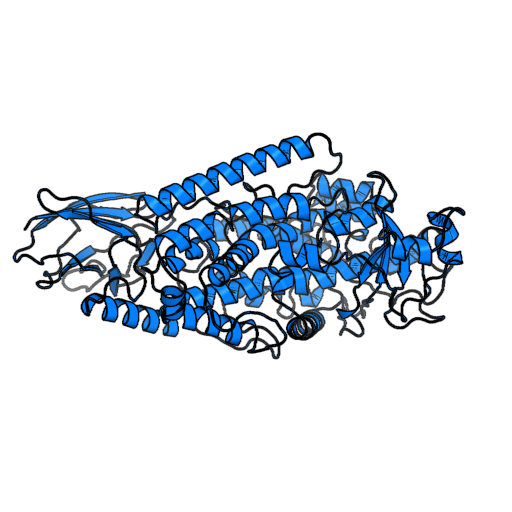433 ? 2.71347 59.82286 18.00315 1.000 57.25810 413 ASN A N 1
ATOM 6533 C CA . ASN A 1 433 ? 3.74349 60.11515 17.01054 1.000 53.64293 413 ASN A CA 1
ATOM 6534 C C . ASN A 1 433 ? 4.09076 61.60061 16.96056 1.000 58.09674 413 ASN A C 1
ATOM 6535 O O . ASN A 1 433 ? 5.26067 61.94909 16.77266 1.000 57.32701 413 ASN A O 1
ATOM 6546 N N . THR A 1 434 ? 3.09988 62.49233 17.09190 1.000 53.50025 414 THR A N 1
ATOM 6547 C CA . THR A 1 434 ? 3.43790 63.90702 17.16118 1.000 55.14635 414 THR A CA 1
ATOM 6548 C C . THR A 1 434 ? 4.38511 64.14411 18.31528 1.000 58.55902 414 THR A C 1
ATOM 6549 O O . THR A 1 434 ? 5.35225 64.90273 18.20075 1.000 61.20407 414 THR A O 1
ATOM 6560 N N . LEU A 1 435 ? 4.12906 63.47350 19.43583 1.000 60.43662 415 LEU A N 1
ATOM 6561 C CA . LEU A 1 435 ? 4.96917 63.63819 20.61559 1.000 60.37700 415 LEU A CA 1
ATOM 6562 C C . LEU A 1 435 ? 6.39261 63.17896 20.30344 1.000 61.32521 415 LEU A C 1
ATOM 6563 O O . LEU A 1 435 ? 7.35713 63.91375 20.54399 1.000 64.09916 415 LEU A O 1
ATOM 6579 N N . ALA A 1 436 ? 6.53900 61.98651 19.71669 1.000 56.84181 416 ALA A N 1
ATOM 6580 C CA . ALA A 1 436 ? 7.86833 61.49309 19.37804 1.000 60.17051 416 ALA A CA 1
ATOM 6581 C C . ALA A 1 436 ? 8.61131 62.47434 18.49108 1.000 63.65366 416 ALA A C 1
ATOM 6582 O O . ALA A 1 436 ? 9.80668 62.69955 18.67418 1.000 63.67563 416 ALA A O 1
ATOM 6589 N N . ARG A 1 437 ? 7.92226 63.06215 17.51162 1.000 58.22136 417 ARG A N 1
ATOM 6590 C CA . ARG A 1 437 ? 8.58270 64.01184 16.63073 1.000 60.66274 417 ARG A CA 1
ATOM 6591 C C . ARG A 1 437 ? 8.95083 65.27604 17.38636 1.000 61.42157 417 ARG A C 1
ATOM 6592 O O . ARG A 1 437 ? 9.87145 65.99243 16.98336 1.000 59.46470 417 ARG A O 1
ATOM 6613 N N . GLU A 1 438 ? 8.27015 65.54641 18.48536 1.000 67.43974 418 GLU A N 1
ATOM 6614 C CA . GLU A 1 438 ? 8.52249 66.74851 19.24736 1.000 66.04487 418 GLU A CA 1
ATOM 6615 C C . GLU A 1 438 ? 9.61450 66.57484 20.28656 1.000 66.37954 418 GLU A C 1
ATOM 6616 O O . GLU A 1 438 ? 10.34227 67.53329 20.54968 1.000 71.14214 418 GLU A O 1
ATOM 6628 N N . LEU A 1 439 ? 9.76558 65.38517 20.86178 1.000 67.81512 419 LEU A N 1
ATOM 6629 C CA . LEU A 1 439 ? 10.49878 65.22117 22.10616 1.000 69.55928 419 LEU A CA 1
ATOM 6630 C C . LEU A 1 439 ? 11.43346 64.01958 22.13556 1.000 72.43134 419 LEU A C 1
ATOM 6631 O O . LEU A 1 439 ? 12.10122 63.80169 23.15452 1.000 79.13254 419 LEU A O 1
ATOM 6647 N N . LEU A 1 440 ? 11.49752 63.23487 21.07222 1.000 71.29729 420 LEU A N 1
ATOM 6648 C CA . LEU A 1 440 ? 12.20016 61.95842 21.06209 1.000 73.86063 420 LEU A CA 1
ATOM 6649 C C . LEU A 1 440 ? 13.24540 61.91093 19.96612 1.000 71.23359 420 LEU A C 1
ATOM 6650 O O . LEU A 1 440 ? 14.41056 61.61374 20.23396 1.000 63.01408 420 LEU A O 1
ATOM 6666 N N . ILE A 1 441 ? 12.86465 62.22482 18.73602 1.000 72.23568 421 ILE A N 1
ATOM 6667 C CA . ILE A 1 441 ? 13.78767 62.08148 17.63260 1.000 72.79494 421 ILE A CA 1
ATOM 6668 C C . ILE A 1 441 ? 14.36542 63.42097 17.21793 1.000 67.13581 421 ILE A C 1
ATOM 6669 O O . ILE A 1 441 ? 14.82749 63.58590 16.09699 1.000 74.91018 421 ILE A O 1
ATOM 6685 N N . VAL A 1 442 ? 14.41991 64.36213 18.13768 1.000 73.66277 422 VAL A N 1
ATOM 6686 C CA . VAL A 1 442 ? 15.00798 65.66138 17.84657 1.000 69.86285 422 VAL A CA 1
ATOM 6687 C C . VAL A 1 442 ? 16.34594 65.78358 18.56098 1.000 67.38632 422 VAL A C 1
ATOM 6688 O O . VAL A 1 442 ? 16.67602 64.97614 19.44421 1.000 67.80064 422 VAL A O 1
ATOM 6701 N N . PRO A 1 443 ? 17.16338 66.74161 18.16251 1.000 71.59521 423 PRO A N 1
ATOM 6702 C CA . PRO A 1 443 ? 18.45605 66.94481 18.82283 1.000 71.74974 423 PRO A CA 1
ATOM 6703 C C . PRO A 1 443 ? 18.31733 67.05305 20.33502 1.000 71.16495 423 PRO A C 1
ATOM 6704 O O . PRO A 1 443 ? 17.31680 67.54980 20.85569 1.000 77.41169 423 PRO A O 1
ATOM 6715 N N . GLY A 1 444 ? 19.35528 66.61186 21.04250 1.000 63.00396 424 GLY A N 1
ATOM 6716 C CA . GLY A 1 444 ? 19.39378 66.73504 22.47376 1.000 68.46132 424 GLY A CA 1
ATOM 6717 C C . GLY A 1 444 ? 18.61637 65.69313 23.23954 1.000 63.96879 424 GLY A C 1
ATOM 6718 O O . GLY A 1 444 ? 18.83122 65.55080 24.44076 1.000 67.91300 424 GLY A O 1
ATOM 6722 N N . GLN A 1 445 ? 17.73512 64.95322 22.58404 1.000 60.55220 425 GLN A N 1
ATOM 6723 C CA . GLN A 1 445 ? 16.91579 63.94422 23.23601 1.000 62.13429 425 GLN A CA 1
ATOM 6724 C C . GLN A 1 445 ? 17.55261 62.56964 23.04557 1.000 55.20625 425 GLN A C 1
ATOM 6725 O O . GLN A 1 445 ? 18.66445 62.42980 22.55131 1.000 52.51781 425 GLN A O 1
ATOM 6739 N N . VAL A 1 446 ? 16.83483 61.54508 23.49689 1.000 58.89210 426 VAL A N 1
ATOM 6740 C CA . VAL A 1 446 ? 17.49750 60.30177 23.89362 1.000 60.76028 426 VAL A CA 1
ATOM 6741 C C . VAL A 1 446 ? 18.15540 59.63001 22.68780 1.000 57.94353 426 VAL A C 1
ATOM 6742 O O . VAL A 1 446 ? 19.24774 59.05368 22.79312 1.000 51.32311 426 VAL A O 1
ATOM 6755 N N . LEU A 1 447 ? 17.50954 59.69874 21.52577 1.000 56.94240 427 LEU A N 1
ATOM 6756 C CA . LEU A 1 447 ? 18.08757 59.13991 20.30056 1.000 56.11546 427 LEU A CA 1
ATOM 6757 C C . LEU A 1 447 ? 19.44721 59.76087 20.01497 1.000 54.80444 427 LEU A C 1
ATOM 6758 O O . LEU A 1 447 ? 20.44342 59.05623 19.80439 1.000 49.40719 427 LEU A O 1
ATOM 6774 N N . ASP A 1 448 ? 19.49853 61.09652 20.02395 1.000 56.69121 428 ASP A N 1
ATOM 6775 C CA . ASP A 1 448 ? 20.68150 61.84054 19.62112 1.000 54.60727 428 ASP A CA 1
ATOM 6776 C C . ASP A 1 448 ? 21.77536 61.71267 20.64475 1.000 61.21356 428 ASP A C 1
ATOM 6777 O O . ASP A 1 448 ? 22.95172 61.63667 20.26711 1.000 61.89326 428 ASP A O 1
ATOM 6786 N N . ARG A 1 449 ? 21.42133 61.63836 21.93931 1.000 56.79826 429 ARG A N 1
ATOM 6787 C CA . ARG A 1 449 ? 22.47162 61.63195 22.94247 1.000 58.18658 429 ARG A CA 1
ATOM 6788 C C . ARG A 1 449 ? 22.90807 60.23681 23.36801 1.000 53.30806 429 ARG A C 1
ATOM 6789 O O . ARG A 1 449 ? 24.01796 60.12093 23.89205 1.000 53.31375 429 ARG A O 1
ATOM 6810 N N . SER A 1 450 ? 22.13448 59.15652 23.10683 1.000 53.29948 430 SER A N 1
ATOM 6811 C CA . SER A 1 450 ? 22.47535 57.88818 23.76259 1.000 53.58958 430 SER A CA 1
ATOM 6812 C C . SER A 1 450 ? 22.40180 56.61351 22.91302 1.000 57.68818 430 SER A C 1
ATOM 6813 O O . SER A 1 450 ? 22.54987 55.50496 23.46919 1.000 49.33225 430 SER A O 1
ATOM 6821 N N . THR A 1 451 ? 22.20301 56.71249 21.59909 1.000 51.90060 431 THR A N 1
ATOM 6822 C CA . THR A 1 451 ? 22.19646 55.53612 20.74367 1.000 50.86347 431 THR A CA 1
ATOM 6823 C C . THR A 1 451 ? 23.39020 55.57204 19.80763 1.000 51.42914 431 THR A C 1
ATOM 6824 O O . THR A 1 451 ? 23.90237 56.64142 19.46485 1.000 51.26614 431 THR A O 1
ATOM 6835 N N . GLY A 1 452 ? 23.82216 54.37320 19.41524 1.000 55.33237 432 GLY A N 1
ATOM 6836 C CA . GLY A 1 452 ? 24.96139 54.23983 18.52325 1.000 58.88783 432 GLY A CA 1
ATOM 6837 C C . GLY A 1 452 ? 24.73607 54.82597 17.14237 1.000 55.59332 432 GLY A C 1
ATOM 6838 O O . GLY A 1 452 ? 25.66354 55.38340 16.54720 1.000 57.77299 432 GLY A O 1
ATOM 6842 N N . ILE A 1 453 ? 23.53484 54.68145 16.58925 1.000 48.70078 433 ILE A N 1
ATOM 6843 C CA . ILE A 1 453 ? 23.34633 55.13379 15.21153 1.000 58.60956 433 ILE A CA 1
ATOM 6844 C C . ILE A 1 453 ? 22.66874 56.49881 15.14748 1.000 57.89031 433 ILE A C 1
ATOM 6845 O O . ILE A 1 453 ? 22.81402 57.20586 14.13644 1.000 58.77413 433 ILE A O 1
ATOM 6861 N N . GLY A 1 454 ? 21.95677 56.89396 16.19174 1.000 59.26101 434 GLY A N 1
ATOM 6862 C CA . GLY A 1 454 ? 21.52046 58.25395 16.32519 1.000 51.88287 434 GLY A CA 1
ATOM 6863 C C . GLY A 1 454 ? 20.36057 58.56110 15.41683 1.000 56.31932 434 GLY A C 1
ATOM 6864 O O . GLY A 1 454 ? 19.75329 57.68660 14.79101 1.000 49.83702 434 GLY A O 1
ATOM 6868 N N . ILE A 1 455 ? 20.03780 59.84813 15.37202 1.000 53.94409 435 ILE A N 1
ATOM 6869 C CA . ILE A 1 455 ? 18.97743 60.32799 14.50927 1.000 55.30674 435 ILE A CA 1
ATOM 6870 C C . ILE A 1 455 ? 19.27267 59.95853 13.06375 1.000 63.16528 435 ILE A C 1
ATOM 6871 O O . ILE A 1 455 ? 18.40980 59.43618 12.35133 1.000 54.55834 435 ILE A O 1
ATOM 6887 N N . GLU A 1 456 ? 20.48671 60.25864 12.59644 1.000 56.95385 436 GLU A N 1
ATOM 6888 C CA . GLU A 1 456 ? 20.77062 60.07338 11.17612 1.000 61.06776 436 GLU A CA 1
ATOM 6889 C C . GLU A 1 456 ? 20.73184 58.59860 10.80495 1.000 58.93482 436 GLU A C 1
ATOM 6890 O O . GLU A 1 456 ? 20.23801 58.24218 9.73789 1.000 53.00983 436 GLU A O 1
ATOM 6902 N N . GLY A 1 457 ? 21.22301 57.72697 11.69299 1.000 53.22655 437 GLY A N 1
ATOM 6903 C CA . GLY A 1 457 ? 21.23364 56.31275 11.39267 1.000 54.53410 437 GLY A CA 1
ATOM 6904 C C . GLY A 1 457 ? 19.84456 55.74014 11.37601 1.000 53.37391 437 GLY A C 1
ATOM 6905 O O . GLY A 1 457 ? 19.55088 54.84213 10.59159 1.000 57.79852 437 GLY A O 1
ATOM 6909 N N . PHE A 1 458 ? 18.96143 56.29134 12.18783 1.000 51.49740 438 PHE A N 1
ATOM 6910 C CA . PHE A 1 458 ? 17.57273 55.85051 12.18599 1.000 53.04157 438 PHE A CA 1
ATOM 6911 C C . PHE A 1 458 ? 16.90272 56.19259 10.87702 1.000 53.75786 438 PHE A C 1
ATOM 6912 O O . PHE A 1 458 ? 16.10315 55.40618 10.35137 1.000 53.39449 438 PHE A O 1
ATOM 6929 N N . SER A 1 459 ? 17.15441 57.40970 10.38625 1.000 47.35367 439 SER A N 1
ATOM 6930 C CA . SER A 1 459 ? 16.54255 57.83545 9.13699 1.000 58.37597 439 SER A CA 1
ATOM 6931 C C . SER A 1 459 ? 17.09175 57.00658 7.97504 1.000 55.59849 439 SER A C 1
ATOM 6932 O O . SER A 1 459 ? 16.32339 56.41670 7.21506 1.000 51.05892 439 SER A O 1
ATOM 6940 N N . GLU A 1 460 ? 18.41464 56.85624 7.89871 1.000 57.12787 440 GLU A N 1
ATOM 6941 C CA . GLU A 1 460 ? 19.01839 55.97433 6.90308 1.000 55.29977 440 GLU A CA 1
ATOM 6942 C C . GLU A 1 460 ? 18.37085 54.59354 6.93421 1.000 51.82349 440 GLU A C 1
ATOM 6943 O O . GLU A 1 460 ? 18.01335 54.03956 5.89461 1.000 58.31269 440 GLU A O 1
ATOM 6955 N N . LEU A 1 461 ? 18.20221 54.02084 8.10952 1.000 50.91200 441 LEU A N 1
ATOM 6956 C CA . LEU A 1 461 ? 17.56434 52.71424 8.16049 1.000 53.89749 441 LEU A CA 1
ATOM 6957 C C . LEU A 1 461 ? 16.13158 52.75845 7.62574 1.000 52.27354 441 LEU A C 1
ATOM 6958 O O . LEU A 1 461 ? 15.67723 51.80286 7.00288 1.000 50.25677 441 LEU A O 1
ATOM 6974 N N . ILE A 1 462 ? 15.37691 53.82345 7.91825 1.000 48.68227 442 ILE A N 1
ATOM 6975 C CA . ILE A 1 462 ? 13.98585 53.84893 7.47733 1.000 48.99273 442 ILE A CA 1
ATOM 6976 C C . ILE A 1 462 ? 13.92382 54.06318 5.96721 1.000 51.88303 442 ILE A C 1
ATOM 6977 O O . ILE A 1 462 ? 13.10083 53.46245 5.26906 1.000 50.09241 442 ILE A O 1
ATOM 6993 N N . GLN A 1 463 ? 14.82282 54.88223 5.43823 1.000 48.84767 443 GLN A N 1
ATOM 6994 C CA . GLN A 1 463 ? 14.88133 55.09091 3.99897 1.000 50.39054 443 GLN A CA 1
ATOM 6995 C C . GLN A 1 463 ? 15.22653 53.80056 3.27262 1.000 51.70510 443 GLN A C 1
ATOM 6996 O O . GLN A 1 463 ? 14.59760 53.48765 2.26005 1.000 58.59288 443 GLN A O 1
ATOM 7010 N N . ARG A 1 464 ? 16.21190 53.02819 3.76895 1.000 50.70508 444 ARG A N 1
ATOM 7011 C CA . ARG A 1 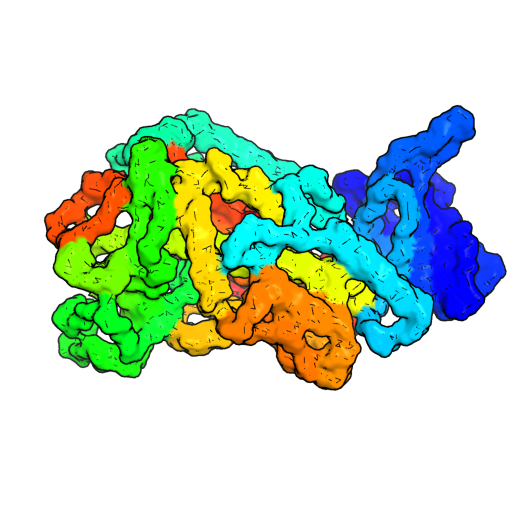464 ? 16.55826 51.76646 3.10749 1.000 50.76978 444 ARG A CA 1
ATOM 7012 C C . ARG A 1 464 ? 15.39286 50.79273 3.16631 1.000 46.63396 444 ARG A C 1
ATOM 7013 O O . ARG A 1 464 ? 15.05350 50.12425 2.19165 1.000 57.52783 444 ARG A O 1
ATOM 7034 N N . ASN A 1 465 ? 14.78899 50.67703 4.33376 1.000 51.48000 445 ASN A N 1
ATOM 7035 C CA . ASN A 1 465 ? 13.72244 49.70522 4.51452 1.000 54.89433 445 ASN A CA 1
ATOM 7036 C C . ASN A 1 465 ? 12.51196 50.04273 3.65898 1.000 57.11311 445 ASN A C 1
ATOM 7037 O O . ASN A 1 465 ? 11.87551 49.14454 3.10100 1.000 53.04348 445 ASN A O 1
ATOM 7048 N N . MET A 1 466 ? 12.18984 51.33584 3.53122 1.000 53.98270 446 MET A N 1
ATOM 7049 C CA . MET A 1 466 ? 11.03027 51.71717 2.75040 1.000 54.82720 446 MET A CA 1
ATOM 7050 C C . MET A 1 466 ? 11.16266 51.29145 1.29569 1.000 61.80757 446 MET A C 1
ATOM 7051 O O . MET A 1 466 ? 10.16697 51.31238 0.56749 1.000 61.12248 446 MET A O 1
ATOM 7065 N N . LYS A 1 467 ? 12.37989 50.96333 0.85024 1.000 55.70940 447 LYS A N 1
ATOM 7066 C CA . LYS A 1 467 ? 12.65378 50.62504 -0.53898 1.000 56.47036 447 LYS A CA 1
ATOM 7067 C C . LYS A 1 467 ? 12.63531 49.11922 -0.78198 1.000 59.28453 447 LYS A C 1
ATOM 7068 O O . LYS A 1 467 ? 12.67694 48.69575 -1.93802 1.000 61.56495 447 LYS A O 1
ATOM 7087 N N . GLN A 1 468 ? 12.52265 48.30131 0.26216 1.000 53.18710 448 GLN A N 1
ATOM 7088 C CA . GLN A 1 468 ? 12.40773 46.86693 0.06509 1.000 62.91345 448 GLN A CA 1
ATOM 7089 C C . GLN A 1 468 ? 11.29010 46.25371 0.88534 1.000 65.08412 448 GLN A C 1
ATOM 7090 O O . GLN A 1 468 ? 11.16220 45.02349 0.93785 1.000 61.40391 448 GLN A O 1
ATOM 7104 N N . LEU A 1 469 ? 10.48074 47.08470 1.51440 1.000 73.77574 449 LEU A N 1
ATOM 7105 C CA . LEU A 1 469 ? 9.36838 46.68102 2.35238 1.000 75.01216 449 LEU A CA 1
ATOM 7106 C C . LEU A 1 469 ? 8.22553 46.16679 1.49357 1.000 66.85537 449 LEU A C 1
ATOM 7107 O O . LEU A 1 469 ? 8.01082 46.65087 0.39607 1.000 70.94501 449 LEU A O 1
ATOM 7123 N N . ASN A 1 470 ? 7.49427 45.16375 2.01526 1.000 58.98365 450 ASN A N 1
ATOM 7124 C CA . ASN A 1 470 ? 6.39902 44.59531 1.24720 1.000 65.21405 450 ASN A CA 1
ATOM 7125 C C . ASN A 1 470 ? 5.21067 44.12739 2.07646 1.000 61.77072 450 ASN A C 1
ATOM 7126 O O . ASN A 1 470 ? 5.28109 43.97380 3.28707 1.000 58.52960 450 ASN A O 1
ATOM 7137 N N . TYR A 1 471 ? 4.10973 43.87993 1.36541 1.000 53.76401 451 TYR A N 1
ATOM 7138 C CA . TYR A 1 471 ? 2.83646 43.52075 1.98185 1.000 56.58863 451 TYR A CA 1
ATOM 7139 C C . TYR A 1 471 ? 2.94361 42.23177 2.76911 1.000 61.81488 451 TYR A C 1
ATOM 7140 O O . TYR A 1 471 ? 2.30129 42.08574 3.81227 1.000 56.80675 451 TYR A O 1
ATOM 7158 N N . SER A 1 472 ? 3.78367 41.30897 2.31803 1.000 62.43503 452 SER A N 1
ATOM 7159 C CA . SER A 1 472 ? 3.85749 40.02051 2.98784 1.000 58.73815 452 SER A CA 1
ATOM 7160 C C . SER A 1 472 ? 4.46924 40.12255 4.37509 1.000 57.99123 452 SER A C 1
ATOM 7161 O O . SER A 1 472 ? 4.11778 39.31880 5.23617 1.000 64.94213 452 SER A O 1
ATOM 7169 N N . LEU A 1 473 ? 5.36175 41.09698 4.62608 1.000 54.45299 453 LEU A N 1
ATOM 7170 C CA . LEU A 1 473 ? 5.87576 41.23963 5.97547 1.000 61.48165 453 LEU A CA 1
ATOM 7171 C C . LEU A 1 473 ? 4.78321 41.72163 6.92387 1.000 59.06383 453 LEU A C 1
ATOM 7172 O O . LEU A 1 473 ? 4.86782 41.48788 8.11926 1.000 63.37789 453 LEU A O 1
ATOM 7188 N N . LEU A 1 474 ? 3.79006 42.46045 6.43445 1.000 58.55477 454 LEU A N 1
ATOM 7189 C CA . LEU A 1 474 ? 2.75071 42.94024 7.33999 1.000 61.71390 454 LEU A CA 1
ATOM 7190 C C . LEU A 1 474 ? 1.61332 41.93526 7.53526 1.000 59.88903 454 LEU A C 1
ATOM 7191 O O . LEU A 1 474 ? 0.78496 42.13560 8.40582 1.000 58.81698 454 LEU A O 1
ATOM 7207 N N . CYS A 1 475 ? 1.51056 40.90797 6.71304 1.000 58.85751 455 CYS A N 1
ATOM 7208 C CA . CYS A 1 475 ? 0.44616 39.92142 6.82538 1.000 56.87123 455 CYS A CA 1
ATOM 7209 C C . CYS A 1 475 ? 1.10463 38.70609 7.43912 1.000 54.13078 455 CYS A C 1
ATOM 7210 O O . CYS A 1 475 ? 1.95654 38.06478 6.81140 1.000 58.02943 455 CYS A O 1
ATOM 7218 N N . LEU A 1 476 ? 0.74497 38.41808 8.68102 1.000 56.04538 456 LEU A N 1
ATOM 7219 C CA . LEU A 1 476 ? 1.53770 37.47634 9.46040 1.000 49.21254 456 LEU A CA 1
ATOM 7220 C C . LEU A 1 476 ? 1.53399 36.09370 8.83867 1.000 48.06120 456 LEU A C 1
ATOM 7221 O O . LEU A 1 476 ? 2.61848 35.49923 8.75088 1.000 49.51762 456 LEU A O 1
ATOM 7237 N N . PRO A 1 477 ? 0.40766 35.55664 8.32882 1.000 50.75881 457 PRO A N 1
ATOM 7238 C CA . PRO A 1 477 ? 0.49129 34.23605 7.68996 1.000 57.26168 457 PRO A CA 1
ATOM 7239 C C . PRO A 1 477 ? 1.41140 34.23220 6.48345 1.000 55.83946 457 PRO A C 1
ATOM 7240 O O . PRO A 1 477 ? 2.08713 33.22012 6.26169 1.000 56.68560 457 PRO A O 1
ATOM 7251 N N . GLU A 1 478 ? 1.45685 35.31973 5.69303 1.000 54.13780 458 GLU A N 1
ATOM 7252 C CA . GLU A 1 478 ? 2.36690 35.32622 4.54931 1.000 58.80547 458 GLU A CA 1
ATOM 7253 C C . GLU A 1 478 ? 3.80840 35.49347 5.01848 1.000 55.92471 458 GLU A C 1
ATOM 7254 O O . GLU A 1 478 ? 4.73443 34.88582 4.47180 1.000 53.80737 458 GLU A O 1
ATOM 7266 N N . ASP A 1 479 ? 4.00774 36.30511 6.04401 1.000 50.04647 459 ASP A N 1
ATOM 7267 C CA . ASP A 1 479 ? 5.34373 36.51945 6.58502 1.000 54.68333 459 ASP A CA 1
ATOM 7268 C C . ASP A 1 479 ? 5.91677 35.21387 7.10744 1.000 55.61713 459 ASP A C 1
ATOM 7269 O O . ASP A 1 479 ? 7.05651 34.85771 6.78184 1.000 48.74694 459 ASP A O 1
ATOM 7278 N N . ILE A 1 480 ? 5.10952 34.45282 7.85876 1.000 54.40531 460 ILE A N 1
ATOM 7279 C CA . ILE A 1 480 ? 5.56372 33.16815 8.38351 1.000 51.84438 460 ILE A CA 1
ATOM 7280 C C . ILE A 1 480 ? 5.90110 32.20501 7.23725 1.000 53.36937 460 ILE A C 1
ATOM 7281 O O . ILE A 1 480 ? 6.88989 31.45350 7.29111 1.000 52.29902 460 ILE A O 1
ATOM 7297 N N . ARG A 1 481 ? 5.06583 32.19295 6.20076 1.000 54.64044 461 ARG A N 1
ATOM 7298 C CA . ARG A 1 481 ? 5.31527 31.33968 5.04640 1.000 50.15180 461 ARG A CA 1
ATOM 7299 C C . ARG A 1 481 ? 6.57597 31.77321 4.32267 1.000 50.16465 461 ARG A C 1
ATOM 7300 O O . ARG A 1 481 ? 7.43212 30.94383 3.99330 1.000 49.70736 461 ARG A O 1
ATOM 7321 N N . THR A 1 482 ? 6.68836 33.07117 4.03720 1.000 50.62415 462 THR A N 1
ATOM 7322 C CA . THR A 1 482 ? 7.84793 33.59739 3.33513 1.000 48.87928 462 THR A CA 1
ATOM 7323 C C . THR A 1 482 ? 9.14905 33.22363 4.03744 1.000 48.23693 462 THR A C 1
ATOM 7324 O O . THR A 1 482 ? 10.10407 32.80268 3.38950 1.000 51.21961 462 THR A O 1
ATOM 7335 N N . ARG A 1 483 ? 9.21220 33.37565 5.36670 1.000 48.49335 463 ARG A N 1
ATOM 7336 C CA . ARG A 1 483 ? 10.43328 33.07507 6.10589 1.000 47.71670 463 ARG A CA 1
ATOM 7337 C C . ARG A 1 483 ? 10.62710 31.58768 6.41789 1.000 47.18578 463 ARG A C 1
ATOM 7338 O O . ARG A 1 483 ? 11.62078 31.23304 7.07539 1.000 47.98091 463 ARG A O 1
ATOM 7359 N N . GLY A 1 484 ? 9.73122 30.70609 5.98079 1.000 47.64148 464 GLY A N 1
ATOM 7360 C CA . GLY A 1 484 ? 9.96759 29.28543 6.20002 1.000 52.12275 464 GLY A CA 1
ATOM 7361 C C . GLY A 1 484 ? 10.00629 28.87802 7.66229 1.000 54.24267 464 GLY A C 1
ATOM 7362 O O . GLY A 1 484 ? 10.67538 27.89341 8.01700 1.000 49.34616 464 GLY A O 1
ATOM 7366 N N . VAL A 1 485 ? 9.25951 29.58878 8.51107 1.000 47.72597 465 VAL A N 1
ATOM 7367 C CA . VAL A 1 485 ? 9.27814 29.32515 9.93633 1.000 55.88233 465 VAL A CA 1
ATOM 7368 C C . VAL A 1 485 ? 7.89770 28.92264 10.42648 1.000 52.92106 465 VAL A C 1
ATOM 7369 O O . VAL A 1 485 ? 7.50187 29.28433 11.53656 1.000 55.94817 465 VAL A O 1
ATOM 7382 N N . GLU A 1 486 ? 7.15373 28.17277 9.61737 1.000 55.24900 466 GLU A N 1
ATOM 7383 C CA . GLU A 1 486 ? 5.81000 27.74920 10.01315 1.000 60.44055 466 GLU A CA 1
ATOM 7384 C C . GLU A 1 486 ? 5.85081 26.59057 11.02904 1.000 62.62886 466 GLU A C 1
ATOM 7385 O O . GLU A 1 486 ? 4.88350 26.39872 11.78110 1.000 64.54852 466 GLU A O 1
ATOM 7397 N N . ASP A 1 487 ? 6.96200 25.84506 11.10831 1.000 61.67098 467 ASP A N 1
ATOM 7398 C CA . ASP A 1 487 ? 7.04400 24.65274 11.94132 1.000 63.42770 467 ASP A CA 1
ATOM 7399 C C . ASP A 1 487 ? 8.12076 24.71146 13.01476 1.000 57.33411 467 ASP A C 1
ATOM 7400 O O . ASP A 1 487 ? 8.21348 23.78847 13.82554 1.000 59.17274 467 ASP A O 1
ATOM 7409 N N . ILE A 1 488 ? 8.92614 25.75503 13.05565 1.000 59.95612 468 ILE A N 1
ATOM 7410 C CA . ILE A 1 488 ? 10.01876 25.77264 14.03142 1.000 62.21762 468 ILE A CA 1
ATOM 7411 C C . ILE A 1 488 ? 9.42572 25.80186 15.44293 1.000 62.66949 468 ILE A C 1
ATOM 7412 O O . ILE A 1 488 ? 8.51056 26.59982 15.72321 1.000 63.71893 468 ILE A O 1
ATOM 7428 N N . PRO A 1 489 ? 9.86194 24.93926 16.35064 1.000 61.46579 469 PRO A N 1
ATOM 7429 C CA . PRO A 1 489 ? 9.22324 24.85961 17.66938 1.000 64.89098 469 PRO A CA 1
ATOM 7430 C C . PRO A 1 489 ? 9.61655 25.96622 18.62899 1.000 63.63116 469 PRO A C 1
ATOM 7431 O O . PRO A 1 489 ? 10.69441 26.56078 18.54400 1.000 53.85993 469 PRO A O 1
ATOM 7442 N N . GLY A 1 490 ? 8.73570 26.17095 19.60717 1.000 64.20232 470 GLY A N 1
ATOM 7443 C CA . GLY A 1 490 ? 8.95925 27.19232 20.59794 1.000 53.30456 470 GLY A CA 1
ATOM 7444 C C . GLY A 1 490 ? 8.77476 28.60741 20.09808 1.000 55.52950 470 GLY A C 1
ATOM 7445 O O . GLY A 1 490 ? 9.26695 29.54368 20.72238 1.000 58.25202 470 GLY A O 1
ATOM 7449 N N . TYR A 1 491 ? 8.09436 28.79744 18.96874 1.000 63.08729 471 TYR A N 1
ATOM 7450 C CA . TYR A 1 491 ? 7.95998 30.12648 18.35667 1.000 51.88661 471 TYR A CA 1
ATOM 7451 C C . TYR A 1 491 ? 6.60110 30.67727 18.76719 1.000 53.72153 471 TYR A C 1
ATOM 7452 O O . TYR A 1 491 ? 5.60857 30.53316 18.05057 1.000 58.52869 471 TYR A O 1
ATOM 7470 N N . TYR A 1 492 ? 6.56168 31.31931 19.94039 1.000 49.81362 472 TYR A N 1
ATOM 7471 C CA . TYR A 1 492 ? 5.29140 31.69678 20.53562 1.000 51.21514 472 TYR A CA 1
ATOM 7472 C C . TYR A 1 492 ? 4.75580 33.00045 19.97479 1.000 50.98032 472 TYR A C 1
ATOM 7473 O O . TYR A 1 492 ? 3.53795 33.18875 19.93449 1.000 55.61708 472 TYR A O 1
ATOM 7491 N N . TYR A 1 493 ? 5.62846 33.89551 19.52869 1.000 48.42257 473 TYR A N 1
ATOM 7492 C CA . TYR A 1 493 ? 5.17030 35.02889 18.73565 1.000 50.90482 473 TYR A CA 1
ATOM 7493 C C . TYR A 1 493 ? 4.33458 34.57125 17.54902 1.000 51.82527 473 TYR A C 1
ATOM 7494 O O . TYR A 1 493 ? 3.29162 35.15258 17.24028 1.000 53.89772 473 TYR A O 1
ATOM 7512 N N . ARG A 1 494 ? 4.81489 33.56258 16.83181 1.000 53.49028 474 ARG A N 1
ATOM 7513 C CA . ARG A 1 494 ? 4.00537 32.97585 15.77087 1.000 54.62068 474 ARG A CA 1
ATOM 7514 C C . ARG A 1 494 ? 2.76310 32.26476 16.33304 1.000 52.58874 474 ARG A C 1
ATOM 7515 O O . ARG A 1 494 ? 1.63482 32.53805 15.91614 1.000 49.98418 474 ARG A O 1
ATOM 7536 N N . ASP A 1 495 ? 2.94216 31.31037 17.24088 1.000 50.51560 475 ASP A N 1
ATOM 7537 C CA . ASP A 1 495 ? 1.77385 30.56672 17.72833 1.000 54.03034 475 ASP A CA 1
ATOM 7538 C C . ASP A 1 495 ? 0.63820 31.51203 18.14141 1.000 60.78501 475 ASP A C 1
ATOM 7539 O O . ASP A 1 495 ? -0.51783 31.35608 17.72106 1.000 60.18741 475 ASP A O 1
ATOM 7548 N N . ASP A 1 496 ? 0.96240 32.53973 18.92316 1.000 52.59879 476 ASP A N 1
ATOM 7549 C CA . ASP A 1 496 ? -0.08992 33.39934 19.45273 1.000 60.21678 476 ASP A CA 1
ATOM 7550 C C . ASP A 1 496 ? -0.53266 34.41739 18.41399 1.000 56.06842 476 ASP A C 1
ATOM 7551 O O . ASP A 1 496 ? -1.72122 34.74679 18.31542 1.000 51.05123 476 ASP A O 1
ATOM 7560 N N . GLY A 1 497 ? 0.41359 34.94081 17.64641 1.000 56.47636 477 GLY A N 1
ATOM 7561 C CA . GLY A 1 497 ? 0.05440 35.91186 16.62558 1.000 51.13650 477 GLY A CA 1
ATOM 7562 C C . GLY A 1 497 ? -0.85845 35.33723 15.55634 1.000 52.36731 477 GLY A C 1
ATOM 7563 O O . GLY A 1 497 ? -1.75116 36.01438 15.05702 1.000 50.88687 477 GLY A O 1
ATOM 7567 N N . MET A 1 498 ? -0.65397 34.07906 15.20051 1.000 50.97038 478 MET A N 1
ATOM 7568 C CA . MET A 1 498 ? -1.47558 33.46890 14.17305 1.000 48.11009 478 MET A CA 1
ATOM 7569 C C . MET A 1 498 ? -2.89977 33.27550 14.65337 1.000 51.83889 478 MET A C 1
ATOM 7570 O O . MET A 1 498 ? -3.83472 33.54577 13.88615 1.000 49.79781 478 MET A O 1
ATOM 7584 N N . GLN A 1 499 ? -3.08900 32.86495 15.92888 1.000 53.86298 479 GLN A N 1
ATOM 7585 C CA . GLN A 1 499 ? -4.43702 32.72230 16.48365 1.000 59.68433 479 GLN A CA 1
ATOM 7586 C C . GLN A 1 499 ? -5.16064 34.05948 16.46189 1.000 56.60685 479 GLN A C 1
ATOM 7587 O O . GLN A 1 499 ? -6.33134 34.14755 16.06356 1.000 57.60441 479 GLN A O 1
ATOM 7601 N N . ILE A 1 500 ? -4.45444 35.11179 16.87955 1.000 52.42267 480 ILE A N 1
ATOM 7602 C CA . ILE A 1 500 ? -5.01479 36.45477 16.88580 1.000 48.34380 480 ILE A CA 1
ATOM 7603 C C . ILE A 1 500 ? -5.31781 36.90021 15.46150 1.000 53.76978 480 ILE A C 1
ATOM 7604 O O . ILE A 1 500 ? -6.38873 37.43805 15.18997 1.000 55.71176 480 ILE A O 1
ATOM 7620 N N . TRP A 1 501 ? -4.36921 36.70333 14.54097 1.000 48.62571 481 TRP A N 1
ATOM 7621 C CA . TRP A 1 501 ? -4.60901 37.03437 13.15193 1.000 47.75256 481 TRP A CA 1
ATOM 7622 C C . TRP A 1 501 ? -5.91240 36.39245 12.68760 1.000 49.88033 481 TRP A C 1
ATOM 7623 O O . TRP A 1 501 ? -6.80588 37.07394 12.18381 1.000 50.41313 481 TRP A O 1
ATOM 7644 N N . GLY A 1 502 ? -6.03377 35.07480 12.87092 1.000 49.66468 482 GLY A N 1
ATOM 7645 C CA . GLY A 1 502 ? -7.27423 34.38886 12.55837 1.000 48.47885 482 GLY A CA 1
ATOM 7646 C C . GLY A 1 502 ? -8.50278 35.06143 13.14242 1.000 52.24183 482 GLY A C 1
ATOM 7647 O O . GLY A 1 502 ? -9.50887 35.21348 12.46281 1.000 59.49254 482 GLY A O 1
ATOM 7651 N N . ALA A 1 503 ? -8.45721 35.44564 14.41812 1.000 56.06884 483 ALA A N 1
ATOM 7652 C CA . ALA A 1 503 ? -9.66057 35.99224 15.03655 1.000 52.06728 483 ALA A CA 1
ATOM 7653 C C . ALA A 1 503 ? -10.01029 37.32818 14.40520 1.000 56.10885 483 ALA A C 1
ATOM 7654 O O . ALA A 1 503 ? -11.18537 37.62455 14.16129 1.000 53.69611 483 ALA A O 1
ATOM 7661 N N . VAL A 1 504 ? -8.99817 38.14343 14.12094 1.000 54.80037 484 VAL A N 1
ATOM 7662 C CA . VAL A 1 504 ? -9.24250 39.42044 13.46690 1.000 56.75320 484 VAL A CA 1
ATOM 7663 C C . VAL A 1 504 ? -9.75213 39.20023 12.03878 1.000 54.46595 484 VAL A C 1
ATOM 7664 O O . VAL A 1 504 ? -10.71646 39.84971 11.60750 1.000 50.78444 484 VAL A O 1
ATOM 7677 N N A GLU A 1 505 ? -9.09958 38.29997 11.28860 0.398 55.63400 485 GLU A N 1
ATOM 7678 N N B GLU A 1 505 ? -9.10355 38.29107 11.28830 0.602 55.62362 485 GLU A N 1
ATOM 7679 C CA A GLU A 1 505 ? -9.53986 37.99392 9.93215 0.398 55.55228 485 GLU A CA 1
ATOM 7680 C CA B GLU A 1 505 ? -9.53253 38.00206 9.92390 0.602 55.53382 485 GLU A CA 1
ATOM 7681 C C A GLU A 1 505 ? -11.00350 37.56753 9.91871 0.398 56.03666 485 GLU A C 1
ATOM 7682 C C B GLU A 1 505 ? -10.98648 37.53285 9.88936 0.602 56.02009 485 GLU A C 1
ATOM 7683 O O A GLU A 1 505 ? -11.79192 38.04040 9.09520 0.398 55.04326 485 GLU A O 1
ATOM 7684 O O B GLU A 1 505 ? -11.75611 37.95485 9.02388 0.602 54.96962 485 GLU A O 1
ATOM 7707 N N . ARG A 1 506 ? -11.38616 36.67314 10.83694 1.000 55.46572 486 ARG A N 1
ATOM 7708 C CA . ARG A 1 506 ? -12.77483 36.22087 10.89244 1.000 58.67038 486 ARG A CA 1
ATOM 7709 C C . ARG A 1 506 ? -13.71985 37.35866 11.25913 1.000 57.52466 486 ARG A C 1
ATOM 7710 O O . ARG A 1 506 ? -14.85070 37.41930 10.76884 1.000 59.93064 486 ARG A O 1
ATOM 7732 N N . PHE A 1 507 ? -13.28275 38.25250 12.13206 1.000 52.03180 487 PHE A N 1
ATOM 7733 C CA . PHE A 1 507 ? -14.09236 39.40416 12.50478 1.000 51.32047 487 PHE A CA 1
ATOM 7734 C C . PHE A 1 507 ? -14.29163 40.33429 11.31478 1.000 57.90147 487 PHE A C 1
ATOM 7735 O O . PHE A 1 507 ? -15.42273 40.73301 10.99919 1.000 57.98965 487 PHE A O 1
ATOM 7752 N N . VAL A 1 508 ? -13.20305 40.66305 10.62094 1.000 54.72436 488 VAL A N 1
ATOM 7753 C CA . VAL A 1 508 ? -13.26247 41.57367 9.47511 1.000 48.34620 488 VAL A CA 1
ATOM 7754 C C . VAL A 1 508 ? -14.06870 40.95894 8.34342 1.000 53.25060 488 VAL A C 1
ATOM 7755 O O . VAL A 1 508 ? -14.82705 41.65350 7.64795 1.000 54.21758 488 VAL A O 1
ATOM 7768 N N . SER A 1 509 ? -13.93706 39.64414 8.13752 1.000 49.56548 489 SER A N 1
ATOM 7769 C CA . SER A 1 509 ? -14.65919 39.03362 7.02332 1.000 55.47015 489 SER A CA 1
ATOM 7770 C C . SER A 1 509 ? -16.15734 39.03512 7.28042 1.000 54.45988 489 SER A C 1
ATOM 7771 O O . SER A 1 509 ? -16.93824 39.28021 6.36379 1.000 65.56401 489 SER A O 1
ATOM 7779 N N . GLU A 1 510 ? -16.57010 38.83554 8.53177 1.000 61.00788 490 GLU A N 1
ATOM 7780 C CA . GLU A 1 510 ? -17.98071 38.97358 8.89757 1.000 64.41590 490 GLU A CA 1
ATOM 7781 C C . GLU A 1 510 ? -18.49747 40.37878 8.61239 1.000 60.45856 490 GLU A C 1
ATOM 7782 O O . GLU A 1 510 ? -19.58594 40.56018 8.04122 1.000 56.41252 490 GLU A O 1
ATOM 7794 N N . ILE A 1 511 ? -17.72176 41.38488 9.00615 1.000 59.32668 491 ILE A N 1
ATOM 7795 C CA . ILE A 1 511 ? -18.15635 42.76297 8.84058 1.000 60.99609 491 ILE A CA 1
ATOM 7796 C C . ILE A 1 511 ? -18.22605 43.13167 7.36619 1.000 57.79766 491 ILE A C 1
ATOM 7797 O O . ILE A 1 511 ? -19.13379 43.85092 6.94366 1.000 63.64530 491 ILE A O 1
ATOM 7813 N N . ILE A 1 512 ? -17.23701 42.71376 6.56961 1.000 60.07056 492 ILE A N 1
ATOM 7814 C CA . ILE A 1 512 ? -17.29422 42.96816 5.13234 1.000 56.66998 492 ILE A CA 1
ATOM 7815 C C . ILE A 1 512 ? -18.51989 42.27364 4.54018 1.000 61.57416 492 ILE A C 1
ATOM 7816 O O . ILE A 1 512 ? -19.30396 42.87908 3.81124 1.000 63.24238 492 ILE A O 1
ATOM 7832 N N . GLY A 1 513 ? -18.72863 41.00127 4.88411 1.000 58.36501 493 GLY A N 1
ATOM 7833 C CA . GLY A 1 513 ? -19.84171 40.25387 4.32367 1.000 62.71916 493 GLY A CA 1
ATOM 7834 C C . GLY A 1 513 ? -21.19280 40.81559 4.67729 1.000 67.16537 493 GLY A C 1
ATOM 7835 O O . GLY A 1 513 ? -22.17641 40.53718 3.97243 1.000 68.05341 493 GLY A O 1
ATOM 7839 N N . ILE A 1 514 ? -21.26527 41.59738 5.76112 1.000 62.18348 494 ILE A N 1
ATOM 7840 C CA . ILE A 1 514 ? -22.53150 42.19837 6.15995 1.000 59.13467 494 ILE A CA 1
ATOM 7841 C C . ILE A 1 514 ? -22.92509 43.32904 5.22117 1.000 59.13178 494 ILE A C 1
ATOM 7842 O O . ILE A 1 514 ? -24.11201 43.52690 4.93508 1.000 58.21832 494 ILE A O 1
ATOM 7858 N N . TYR A 1 515 ? -21.93632 44.12348 4.78029 1.000 62.15355 495 TYR A N 1
ATOM 7859 C CA . TYR A 1 515 ? -22.16658 45.37822 4.08418 1.000 64.26896 495 TYR A CA 1
ATOM 7860 C C . TYR A 1 515 ? -21.76566 45.38879 2.61011 1.000 60.38756 495 TYR A C 1
ATOM 7861 O O . TYR A 1 515 ? -22.21591 46.27525 1.88653 1.000 61.69028 495 TYR A O 1
ATOM 7879 N N . TYR A 1 516 ? -20.89779 44.48023 2.16889 1.000 58.36675 496 TYR A N 1
ATOM 7880 C CA . TYR A 1 516 ? -20.44143 44.42253 0.77764 1.000 57.37521 496 TYR A CA 1
ATOM 7881 C C . TYR A 1 516 ? -20.87998 43.12378 0.12049 1.000 59.63818 496 TYR A C 1
ATOM 7882 O O . TYR A 1 516 ? -20.20107 42.08896 0.25844 1.000 62.07992 496 TYR A O 1
ATOM 7900 N N . PRO A 1 517 ? -21.98033 43.11736 -0.61956 1.000 59.73900 497 PRO A N 1
ATOM 7901 C CA . PRO A 1 517 ? -22.45679 41.83608 -1.17551 1.000 58.26729 497 PRO A CA 1
ATOM 7902 C C . PRO A 1 517 ? -21.55102 41.24155 -2.24118 1.000 62.12603 497 PRO A C 1
ATOM 7903 O O . PRO A 1 517 ? -21.52734 40.00926 -2.39665 1.000 66.85752 497 PRO A O 1
ATOM 7914 N N . SER A 1 518 ? -20.79799 42.06256 -2.97193 1.000 57.98314 498 SER A N 1
ATOM 7915 C CA . SER A 1 518 ? -20.10037 41.58922 -4.15668 1.000 61.50153 498 SER A CA 1
ATOM 7916 C C . SER A 1 518 ? -18.75108 42.27219 -4.30029 1.000 61.76296 498 SER A C 1
ATOM 7917 O O . SER A 1 518 ? -18.50794 43.34330 -3.74558 1.000 59.69252 498 SER A O 1
ATOM 7925 N N . ASP A 1 519 ? -17.87635 41.64427 -5.08470 1.000 65.38582 499 ASP A N 1
ATOM 7926 C CA . ASP A 1 519 ? -16.62981 42.29709 -5.45437 1.000 67.31784 499 ASP A CA 1
ATOM 7927 C C . ASP A 1 519 ? -16.89795 43.61783 -6.17113 1.000 68.47818 499 ASP A C 1
ATOM 7928 O O . ASP A 1 519 ? -16.13893 44.58013 -6.02441 1.000 65.42286 499 ASP A O 1
ATOM 7937 N N . GLU A 1 520 ? -17.98327 43.69212 -6.93525 1.000 67.59043 500 GLU A N 1
ATOM 7938 C CA . GLU A 1 520 ? -18.34100 44.93647 -7.61459 1.000 69.24841 500 GLU A CA 1
ATOM 7939 C C . GLU A 1 520 ? -18.59187 46.06588 -6.61430 1.000 64.21345 500 GLU A C 1
ATOM 7940 O O . GLU A 1 520 ? -18.17496 47.21566 -6.82621 1.000 55.54037 500 GLU A O 1
ATOM 7952 N N . SER A 1 521 ? -19.24431 45.74626 -5.50040 1.000 63.29247 501 SER A N 1
ATOM 7953 C CA . SER A 1 521 ? -19.55437 46.77507 -4.51818 1.000 56.77876 501 SER A CA 1
ATOM 7954 C C . SER A 1 521 ? -18.29802 47.30058 -3.82916 1.000 59.54001 501 SER A C 1
ATOM 7955 O O . SER A 1 521 ? -18.27783 48.45767 -3.40903 1.000 59.20407 501 SER A O 1
ATOM 7963 N N . VAL A 1 522 ? -17.23409 46.49513 -3.74593 1.000 57.54027 502 VAL A N 1
ATOM 7964 C CA . VAL A 1 522 ? -15.95270 46.99580 -3.25390 1.000 52.88013 502 VAL A CA 1
ATOM 7965 C C . VAL A 1 522 ? -15.35081 48.00879 -4.22628 1.000 57.56124 502 VAL A C 1
ATOM 7966 O O . VAL A 1 522 ? -14.94141 49.10914 -3.83098 1.000 55.67634 502 VAL A O 1
ATOM 7979 N N . GLN A 1 523 ? -15.28833 47.65186 -5.51213 1.000 59.00650 503 GLN A N 1
ATOM 7980 C CA . GLN A 1 523 ? -14.77408 48.57249 -6.51904 1.000 63.75814 503 GLN A CA 1
ATOM 7981 C C . GLN A 1 523 ? -15.61356 49.83744 -6.58760 1.000 62.37143 503 GLN A C 1
ATOM 7982 O O . GLN A 1 523 ? -15.07655 50.94292 -6.74866 1.000 61.38684 503 GLN A O 1
ATOM 7996 N N . ASP A 1 524 ? -16.93697 49.69674 -6.47574 1.000 62.15890 504 ASP A N 1
ATOM 7997 C CA . ASP A 1 524 ? -17.79782 50.86579 -6.58503 1.000 62.83356 504 ASP A CA 1
ATOM 7998 C C . ASP A 1 524 ? -17.69824 51.78624 -5.36742 1.000 66.00768 504 ASP A C 1
ATOM 7999 O O . ASP A 1 524 ? -18.28620 52.86454 -5.39728 1.000 65.04471 504 ASP A O 1
ATOM 8008 N N . ASP A 1 525 ? -17.01151 51.38630 -4.29433 1.000 59.79056 505 ASP A N 1
ATOM 8009 C CA . ASP A 1 525 ? -16.88405 52.25249 -3.12195 1.000 65.21830 505 ASP A CA 1
ATOM 8010 C C . ASP A 1 525 ? -15.78704 53.28069 -3.40159 1.000 61.43623 505 ASP A C 1
ATOM 8011 O O . ASP A 1 525 ? -14.60859 53.02143 -3.17034 1.000 58.58134 505 ASP A O 1
ATOM 8020 N N . ARG A 1 526 ? -16.17619 54.47067 -3.85941 1.000 61.97378 506 ARG A N 1
ATOM 8021 C CA . ARG A 1 526 ? -15.19707 55.51259 -4.16771 1.000 63.10446 506 ARG A CA 1
ATOM 8022 C C . ARG A 1 526 ? -14.38559 55.93175 -2.94239 1.000 57.76922 506 ARG A C 1
ATOM 8023 O O . ARG A 1 526 ? -13.18270 56.18418 -3.05208 1.000 59.63466 506 ARG A O 1
ATOM 8044 N N . GLU A 1 527 ? -15.01618 56.01725 -1.76647 1.000 64.40711 507 GLU A N 1
ATOM 8045 C CA . GLU A 1 527 ? -14.28501 56.43543 -0.56819 1.000 57.39176 507 GLU A CA 1
ATOM 8046 C C . GLU A 1 527 ? -13.25316 55.39248 -0.17177 1.000 56.30809 507 GLU A C 1
ATOM 8047 O O . GLU A 1 527 ? -12.10899 55.73373 0.15993 1.000 55.19164 507 GLU A O 1
ATOM 8059 N N . LEU A 1 528 ? -13.64137 54.11416 -0.221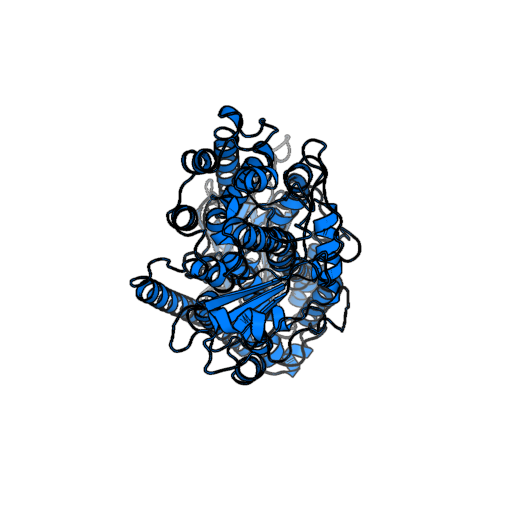72 1.000 55.22468 508 LEU A N 1
ATOM 8060 C CA . LEU A 1 528 ? -12.70692 53.03288 0.04415 1.000 53.28163 508 LEU A CA 1
ATOM 8061 C C . LEU A 1 528 ? -11.51303 53.10231 -0.89241 1.000 53.74729 508 LEU A C 1
ATOM 8062 O O . LEU A 1 528 ? -10.37283 52.94472 -0.44765 1.000 48.52041 508 LEU A O 1
ATOM 8078 N N . GLN A 1 529 ? -11.76010 53.33398 -2.19987 1.000 54.38265 509 GLN A N 1
ATOM 8079 C CA . GLN A 1 529 ? -10.67234 53.38428 -3.17744 1.000 52.78362 509 GLN A CA 1
ATOM 8080 C C . GLN A 1 529 ? -9.74797 54.57690 -2.91982 1.000 51.07204 509 GLN A C 1
ATOM 8081 O O . GLN A 1 529 ? -8.52184 54.44386 -2.98821 1.000 50.56388 509 GLN A O 1
ATOM 8095 N N . ALA A 1 530 ? -10.29704 55.74665 -2.60149 1.000 50.57888 510 ALA A N 1
ATOM 8096 C CA . ALA A 1 530 ? -9.40891 56.84702 -2.23396 1.000 54.49936 510 ALA A CA 1
ATOM 8097 C C . ALA A 1 530 ? -8.59465 56.54005 -0.97594 1.000 51.53966 510 ALA A C 1
ATOM 8098 O O . ALA A 1 530 ? -7.43570 56.96847 -0.86018 1.000 53.72155 510 ALA A O 1
ATOM 8105 N N . TRP A 1 531 ? -9.14504 55.75925 -0.05399 1.000 51.02512 511 TRP A N 1
ATOM 8106 C CA . TRP A 1 531 ? -8.42051 55.45827 1.19172 1.000 55.61085 511 TRP A CA 1
ATOM 8107 C C . TRP A 1 531 ? -7.20144 54.57823 0.94709 1.000 56.01786 511 TRP A C 1
ATOM 8108 O O . TRP A 1 531 ? -6.11400 54.84924 1.48146 1.000 56.47418 511 TRP A O 1
ATOM 8129 N N . VAL A 1 532 ? -7.36934 53.50448 0.17132 1.000 48.91693 512 VAL A N 1
ATOM 8130 C CA . VAL A 1 532 ? -6.24242 52.66133 -0.20657 1.000 55.00297 512 VAL A CA 1
ATOM 8131 C C . VAL A 1 532 ? -5.20485 53.46271 -0.98041 1.000 50.06082 512 VAL A C 1
ATOM 8132 O O . VAL A 1 532 ? -4.00010 53.37491 -0.72313 1.000 50.27221 512 VAL A O 1
ATOM 8145 N N . ARG A 1 533 ? -5.66371 54.18454 -2.00492 1.000 50.81756 513 ARG A N 1
ATOM 8146 C CA . ARG A 1 533 ? -4.77275 54.98792 -2.83165 1.000 54.59599 513 ARG A CA 1
ATOM 8147 C C . ARG A 1 533 ? -3.93771 55.95056 -1.98960 1.000 50.99411 513 ARG A C 1
ATOM 8148 O O . ARG A 1 533 ? -2.72578 56.06612 -2.19792 1.000 51.76431 513 ARG A O 1
ATOM 8169 N N . GLU A 1 534 ? -4.57086 56.64943 -1.02398 1.000 54.79955 514 GLU A N 1
ATOM 8170 C CA . GLU A 1 534 ? -3.82114 57.56691 -0.17771 1.000 56.70395 514 GLU A CA 1
ATOM 8171 C C . GLU A 1 534 ? -2.78982 56.83347 0.65301 1.000 49.66929 514 GLU A C 1
ATOM 8172 O O . GLU A 1 534 ? -1.68687 57.33798 0.87737 1.000 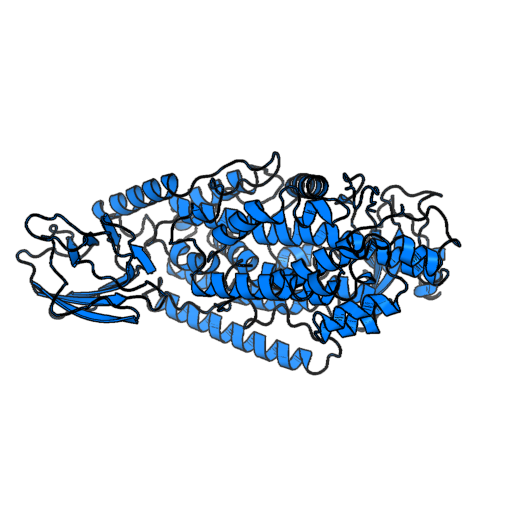47.13995 514 GLU A O 1
ATOM 8184 N N . ILE A 1 535 ? -3.13480 55.65240 1.15560 1.000 51.54125 515 ILE A N 1
ATOM 8185 C CA . ILE A 1 535 ? -2.14697 54.91678 1.92315 1.000 49.95156 515 ILE A CA 1
ATOM 8186 C C . ILE A 1 535 ? -0.99503 54.54306 1.00977 1.000 53.77973 515 ILE A C 1
ATOM 8187 O O . ILE A 1 535 ? 0.17312 54.76788 1.33003 1.000 49.13866 515 ILE A O 1
ATOM 8203 N N . PHE A 1 536 ? -1.32051 54.02727 -0.17720 1.000 49.92299 516 PHE A N 1
ATOM 8204 C CA . PHE A 1 536 ? -0.28324 53.61965 -1.10503 1.000 51.09154 516 PHE A CA 1
ATOM 8205 C C . PHE A 1 536 ? 0.61935 54.78583 -1.46489 1.000 54.02342 516 PHE A C 1
ATOM 8206 O O . PHE A 1 536 ? 1.84253 54.62726 -1.54841 1.000 46.57677 516 PHE A O 1
ATOM 8223 N N . SER A 1 537 ? 0.03788 55.96921 -1.65726 1.000 48.04107 517 SER A N 1
ATOM 8224 C CA . SER A 1 537 ? 0.82539 57.10282 -2.08492 1.000 58.60007 517 SER A CA 1
ATOM 8225 C C . SER A 1 537 ? 1.53237 57.77798 -0.91678 1.000 53.02624 517 SER A C 1
ATOM 8226 O O . SER A 1 537 ? 2.75408 57.95909 -0.94831 1.000 55.65807 517 SER A O 1
ATOM 8234 N N . LYS A 1 538 ? 0.79091 58.15685 0.12320 1.000 61.27639 518 LYS A N 1
ATOM 8235 C CA . LYS A 1 538 ? 1.38119 58.90642 1.23774 1.000 63.19572 518 LYS A CA 1
ATOM 8236 C C . LYS A 1 538 ? 2.21550 58.01817 2.16544 1.000 57.91805 518 LYS A C 1
ATOM 8237 O O . LYS A 1 538 ? 3.23958 58.46286 2.70493 1.000 55.68072 518 LYS A O 1
ATOM 8256 N N . GLY A 1 539 ? 1.77755 56.77927 2.38369 1.000 54.98163 519 GLY A N 1
ATOM 8257 C CA . GLY A 1 539 ? 2.48685 55.87644 3.25748 1.000 51.33726 519 GLY A CA 1
ATOM 8258 C C . GLY A 1 539 ? 3.56846 55.04151 2.60462 1.000 53.60810 519 GLY A C 1
ATOM 8259 O O . GLY A 1 539 ? 4.63801 54.83843 3.18687 1.000 50.35830 519 GLY A O 1
ATOM 8263 N N . PHE A 1 540 ? 3.33018 54.56256 1.38788 1.000 53.91268 520 PHE A N 1
ATOM 8264 C CA . PHE A 1 540 ? 4.30037 53.71555 0.71260 1.000 53.35604 520 PHE A CA 1
ATOM 8265 C C . PHE A 1 540 ? 4.93428 54.34590 -0.50461 1.000 57.53860 520 PHE A C 1
ATOM 8266 O O . PHE A 1 540 ? 5.69612 53.66464 -1.16192 1.000 51.11093 520 PHE A O 1
ATOM 8283 N N . LEU A 1 541 ? 4.68017 55.63798 -0.77626 1.000 54.55703 521 LEU A N 1
ATOM 8284 C CA . LEU A 1 541 ? 5.45594 56.43310 -1.73764 1.000 51.80045 521 LEU A CA 1
ATOM 8285 C C . LEU A 1 541 ? 5.30935 55.87108 -3.14954 1.000 57.68626 521 LEU A C 1
ATOM 8286 O O . LEU A 1 541 ? 6.22661 55.91499 -3.97944 1.000 54.73068 521 LEU A O 1
ATOM 8302 N N . ASN A 1 542 ? 4.10244 55.38910 -3.43324 1.000 57.64860 522 ASN A N 1
ATOM 8303 C CA . ASN A 1 542 ? 3.70691 54.88629 -4.74693 1.000 58.53109 522 ASN A CA 1
ATOM 8304 C C . ASN A 1 542 ? 4.64515 53.81691 -5.26361 1.000 58.50472 522 ASN A C 1
ATOM 8305 O O . ASN A 1 542 ? 4.76018 53.62758 -6.46876 1.000 58.69335 522 ASN A O 1
ATOM 8316 N N . GLN A 1 543 ? 5.30223 53.08327 -4.37478 1.000 54.92949 523 GLN A N 1
ATOM 8317 C CA . GLN A 1 543 ? 6.29004 52.09832 -4.78961 1.000 55.81624 523 GLN A CA 1
ATOM 8318 C C . GLN A 1 543 ? 5.56740 50.78601 -5.09613 1.000 57.50408 523 GLN A C 1
ATOM 8319 O O . GLN A 1 543 ? 5.07352 50.12439 -4.18532 1.000 55.56866 523 GLN A O 1
ATOM 8333 N N A GLU A 1 544 ? 5.52639 50.43026 -6.38416 0.443 60.13607 524 GLU A N 1
ATOM 8334 N N B GLU A 1 544 ? 5.52701 50.39578 -6.37143 0.557 60.05260 524 GLU A N 1
ATOM 8335 C CA A GLU A 1 544 ? 4.94184 49.16991 -6.82644 0.443 60.40815 524 GLU A CA 1
ATOM 8336 C CA B GLU A 1 544 ? 4.84143 49.15865 -6.74584 0.557 60.33364 524 GLU A CA 1
ATOM 8337 C C A GLU A 1 544 ? 5.59139 47.99222 -6.12182 0.443 59.76598 524 GLU A C 1
ATOM 8338 C C B GLU A 1 544 ? 5.60688 47.91557 -6.26861 0.557 59.71353 524 GLU A C 1
ATOM 8339 O O A GLU A 1 544 ? 4.91233 47.04436 -5.70733 0.443 59.31270 524 GLU A O 1
ATOM 8340 O O B GLU A 1 544 ? 5.00659 46.84089 -6.15109 0.557 59.52438 524 GLU A O 1
ATOM 8363 N N . SER A 1 545 ? 6.91576 48.03390 -5.99777 1.000 58.46352 525 SER A N 1
ATOM 8364 C CA . SER A 1 545 ? 7.71032 46.94121 -5.45617 1.000 61.78136 525 SER A CA 1
ATOM 8365 C C . SER A 1 545 ? 7.34967 46.57970 -4.01288 1.000 61.57997 525 SER A C 1
ATOM 8366 O O . SER A 1 545 ? 7.81647 45.55263 -3.49510 1.000 56.21909 525 SER A O 1
ATOM 8375 N N . SER A 1 546 ? 6.58065 47.41631 -3.33196 1.000 59.58883 526 SER A N 1
ATOM 8376 C CA . SER A 1 546 ? 6.09690 47.06554 -2.00838 1.000 51.25183 526 SER A CA 1
ATOM 8377 C C . SER A 1 546 ? 5.00058 46.01337 -2.06511 1.000 53.17519 526 SER A C 1
ATOM 8378 O O . SER A 1 546 ? 4.71650 45.37773 -1.05747 1.000 52.41764 526 SER A O 1
ATOM 8386 N N . GLY A 1 547 ? 4.35849 45.81354 -3.21275 1.000 53.93254 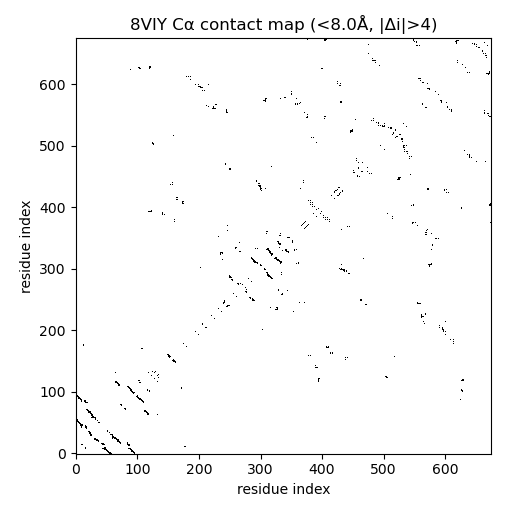527 GLY A N 1
ATOM 8387 C CA . GLY A 1 547 ? 3.27677 44.85706 -3.26887 1.000 51.87352 527 GLY A CA 1
ATOM 8388 C C . GLY A 1 547 ? 2.00404 45.27353 -2.55903 1.000 52.72868 527 GLY A C 1
ATOM 8389 O O . GLY A 1 547 ? 1.03520 44.51620 -2.57923 1.000 52.35795 527 GLY A O 1
ATOM 8393 N N . ILE A 1 548 ? 1.96890 46.45401 -1.96232 1.000 56.20502 528 ILE A N 1
ATOM 8394 C CA . ILE A 1 548 ? 0.77129 46.91333 -1.25737 1.000 58.69981 528 ILE A CA 1
ATOM 8395 C C . ILE A 1 548 ? -0.25253 47.38210 -2.27439 1.000 59.29392 528 ILE A C 1
ATOM 8396 O O . ILE A 1 548 ? 0.08792 48.16957 -3.16252 1.000 65.06824 528 ILE A O 1
ATOM 8412 N N . PRO A 1 549 ? -1.51285 46.95526 -2.16982 1.000 62.14093 529 PRO A N 1
ATOM 8413 C CA . PRO A 1 549 ? -2.50512 47.34276 -3.17625 1.000 48.70217 529 PRO A CA 1
ATOM 8414 C C . PRO A 1 549 ? -2.69601 48.84985 -3.28084 1.000 53.51621 529 PRO A C 1
ATOM 8415 O O . PRO A 1 549 ? -2.66567 49.58708 -2.29483 1.000 55.94047 529 PRO A O 1
ATOM 8426 N N . SER A 1 550 ? -2.90415 49.29514 -4.49753 1.000 57.55284 530 SER A N 1
ATOM 8427 C CA . SER A 1 550 ? -3.23802 50.67669 -4.80382 1.000 59.74240 530 SER A CA 1
ATOM 8428 C C . SER A 1 550 ? -4.72252 50.80090 -5.06436 1.000 58.53550 530 SER A C 1
ATOM 8429 O O . SER A 1 550 ? -5.23832 51.90860 -5.24119 1.000 61.90872 530 SER A O 1
ATOM 8437 N N . SER A 1 551 ? -5.41238 49.67597 -5.06998 1.000 48.45224 531 SER A N 1
ATOM 8438 C CA . SER A 1 551 ? -6.85573 49.63714 -5.25952 1.000 54.21929 531 SER A CA 1
ATOM 8439 C C . SER A 1 551 ? -7.26805 48.28660 -4.71684 1.000 51.20657 531 SER A C 1
ATOM 8440 O O . SER A 1 551 ? -6.41906 47.44009 -4.43123 1.000 52.09522 531 SER A O 1
ATOM 8448 N N . LEU A 1 552 ? -8.56242 48.10768 -4.51019 1.000 56.45823 532 LEU A N 1
ATOM 8449 C CA . LEU A 1 552 ? -9.06082 46.88263 -3.90455 1.000 59.72897 532 LEU A CA 1
ATOM 8450 C C . LEU A 1 552 ? -10.24679 46.41601 -4.71764 1.000 63.80982 532 LEU A C 1
ATOM 8451 O O . LEU A 1 552 ? -11.25617 47.13278 -4.81346 1.000 63.67408 532 LEU A O 1
ATOM 8467 N N . GLU A 1 553 ? -10.10928 45.24685 -5.34382 1.000 60.83800 533 GLU A N 1
ATOM 8468 C CA . GLU A 1 553 ? -11.06360 44.85306 -6.37013 1.000 67.47707 533 GLU A CA 1
ATOM 8469 C C . GLU A 1 553 ? -11.99101 43.73114 -5.95490 1.000 65.81838 533 GLU A C 1
ATOM 8470 O O . GLU A 1 553 ? -12.98485 43.47660 -6.66333 1.000 62.23346 533 GLU A O 1
ATOM 8482 N N . THR A 1 554 ? -11.68441 43.05354 -4.85195 1.000 61.02484 534 THR A N 1
ATOM 8483 C CA . THR A 1 554 ? -12.44532 41.90867 -4.38299 1.000 61.58934 534 THR A CA 1
ATOM 8484 C C . THR A 1 554 ? -12.72098 42.04935 -2.88903 1.000 57.43890 534 THR A C 1
ATOM 8485 O O . THR A 1 554 ? -11.99336 42.71090 -2.15349 1.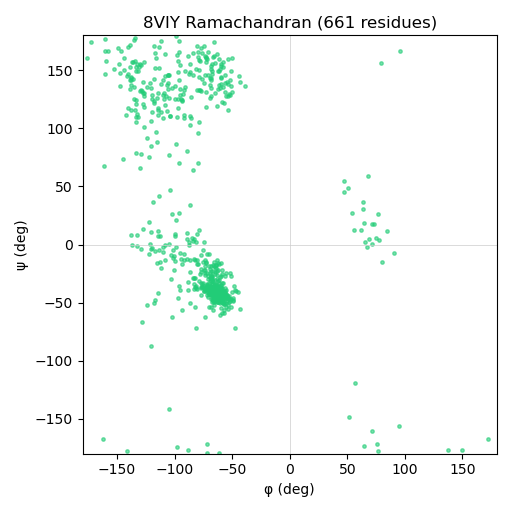000 56.29576 534 THR A O 1
ATOM 8496 N N . ARG A 1 555 ? -13.78425 41.39077 -2.44819 1.000 60.29060 535 ARG A N 1
ATOM 8497 C CA . ARG A 1 555 ? -14.05704 41.29524 -1.02394 1.000 59.17735 535 ARG A CA 1
ATOM 8498 C C . ARG A 1 555 ? -12.92345 40.58756 -0.30004 1.000 57.72562 535 ARG A C 1
ATOM 8499 O O . ARG A 1 555 ? -12.51124 41.00386 0.78779 1.000 55.43189 535 ARG A O 1
ATOM 8520 N N . GLU A 1 556 ? -12.39377 39.52400 -0.89186 1.000 55.94862 536 GLU A N 1
ATOM 8521 C CA . GLU A 1 556 ? -11.26747 38.81748 -0.28281 1.000 53.96159 536 GLU A CA 1
ATOM 8522 C C . GLU A 1 556 ? -10.07713 39.74009 -0.06458 1.000 53.82682 536 GLU A C 1
ATOM 8523 O O . GLU A 1 556 ? -9.42435 39.68645 0.98593 1.000 60.00894 536 GLU A O 1
ATOM 8535 N N . ALA A 1 557 ? -9.75395 40.58881 -1.04075 1.000 61.15386 537 ALA A N 1
ATOM 8536 C CA . ALA A 1 557 ? -8.57480 41.43857 -0.87040 1.000 59.64945 537 ALA A CA 1
ATOM 8537 C C . ALA A 1 557 ? -8.81375 42.52396 0.17993 1.000 54.14143 537 ALA A C 1
ATOM 8538 O O . ALA A 1 557 ? -7.88450 42.92929 0.88676 1.000 51.32293 537 ALA A O 1
ATOM 8545 N N . LEU A 1 558 ? -10.04474 43.02532 0.26879 1.000 53.84267 538 LEU A N 1
ATOM 8546 C CA . LEU A 1 558 ? -10.37995 44.01917 1.27909 1.000 56.42890 538 LEU A CA 1
ATOM 8547 C C . LEU A 1 558 ? -10.26421 43.43049 2.67054 1.000 51.97419 538 LEU A C 1
ATOM 8548 O O . LEU A 1 558 ? -9.71512 44.06644 3.57720 1.000 46.98576 538 LEU A O 1
ATOM 8564 N N . VAL A 1 559 ? -10.79201 42.21500 2.85849 1.000 54.69760 539 VAL A N 1
ATOM 8565 C CA . VAL A 1 559 ? -10.70246 41.54502 4.14353 1.000 48.14131 539 VAL A CA 1
ATOM 8566 C C . VAL A 1 559 ? -9.25423 41.42274 4.55633 1.000 49.49191 539 VAL A C 1
ATOM 8567 O O . VAL A 1 559 ? -8.87094 41.81639 5.65711 1.000 51.13758 539 VAL A O 1
ATOM 8580 N N A GLN A 1 560 ? -8.41498 40.90845 3.66535 0.563 54.83083 540 GLN A N 1
ATOM 8581 N N B GLN A 1 560 ? -8.41191 40.91208 3.66191 0.437 54.82321 540 GLN A N 1
ATOM 8582 C CA A GLN A 1 560 ? -7.00300 40.76825 3.99827 0.563 52.81034 540 GLN A CA 1
ATOM 8583 C CA B GLN A 1 560 ? -6.99934 40.76580 3.99473 0.437 52.84765 540 GLN A CA 1
ATOM 8584 C C A GLN A 1 560 ? -6.39189 42.11347 4.34492 0.563 52.86791 540 GLN A C 1
ATOM 8585 C C B GLN A 1 560 ? -6.37689 42.10952 4.33421 0.437 52.87903 540 GLN A C 1
ATOM 8586 O O A GLN A 1 560 ? -5.65339 42.22766 5.32130 0.563 50.99438 540 GLN A O 1
ATOM 8587 O O B GLN A 1 560 ? -5.60613 42.21597 5.28817 0.437 51.05145 540 GLN A O 1
ATOM 8614 N N . TYR A 1 561 ? -6.69911 43.15309 3.56753 1.000 58.11374 541 TYR A N 1
ATOM 8615 C CA . TYR A 1 561 ? -6.03906 44.43910 3.78105 1.000 51.64229 541 TYR A CA 1
ATOM 8616 C C . TYR A 1 561 ? -6.43653 45.06083 5.11721 1.000 53.85678 541 TYR A C 1
ATOM 8617 O O . TYR A 1 561 ? -5.59643 45.64468 5.800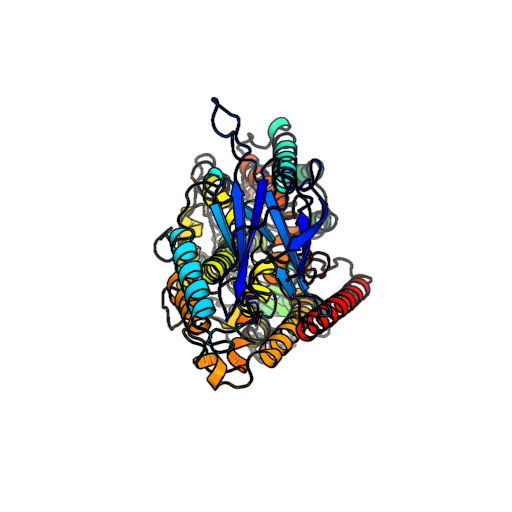35 1.000 50.01843 541 TYR A O 1
ATOM 8636 N N . VAL A 1 562 ? -7.72123 44.98530 5.48216 1.000 52.99160 542 VAL A N 1
ATOM 8637 C CA . VAL A 1 562 ? -8.18591 45.60944 6.71793 1.000 49.53822 542 VAL A CA 1
ATOM 8638 C C . VAL A 1 562 ? -7.66086 44.84235 7.93132 1.000 53.46965 542 VAL A C 1
ATOM 8639 O O . VAL A 1 562 ? -7.29304 45.44327 8.95348 1.000 47.37359 542 VAL A O 1
ATOM 8652 N N . THR A 1 563 ? -7.64932 43.50643 7.84131 1.000 48.50280 543 THR A N 1
ATOM 8653 C CA . THR A 1 563 ? -6.99569 42.67969 8.83921 1.000 50.81784 543 THR A CA 1
ATOM 8654 C C . THR A 1 563 ? -5.56310 43.14401 9.06058 1.000 53.00029 543 THR A C 1
ATOM 8655 O O . THR A 1 563 ? -5.13622 43.36460 10.19058 1.000 53.11747 543 THR A O 1
ATOM 8666 N N . MET A 1 564 ? -4.81934 43.34860 7.98860 1.000 52.71613 544 MET A N 1
ATOM 8667 C CA . MET A 1 564 ? -3.45712 43.84568 8.14499 1.000 52.29533 544 MET A CA 1
ATOM 8668 C C . MET A 1 564 ? -3.44053 45.15437 8.92159 1.000 48.38974 544 MET A C 1
ATOM 8669 O O . MET A 1 564 ? -2.60783 45.33852 9.80559 1.000 50.39921 544 MET A O 1
ATOM 8683 N N . VAL A 1 565 ? -4.35114 46.08125 8.62718 1.000 44.22483 545 VAL A N 1
ATOM 8684 C CA . VAL A 1 565 ? -4.31939 47.35545 9.34476 1.000 44.55833 545 VAL A CA 1
ATOM 8685 C C . VAL A 1 565 ? -4.61628 47.13268 10.82685 1.000 53.58259 545 VAL A C 1
ATOM 8686 O O . VAL A 1 565 ? -3.89845 47.62364 11.70933 1.000 48.16222 545 VAL A O 1
ATOM 8699 N N . ILE A 1 566 ? -5.67455 46.38402 11.13391 1.000 57.91234 546 ILE A N 1
ATOM 8700 C CA . ILE A 1 566 ? -6.04539 46.20550 12.53255 1.000 51.16376 546 ILE A CA 1
ATOM 8701 C C . ILE A 1 566 ? -4.94841 45.44683 13.27678 1.000 50.75114 546 ILE A C 1
ATOM 8702 O O . ILE A 1 566 ? -4.52499 45.84020 14.36867 1.000 49.80216 546 ILE A O 1
ATOM 8718 N N . PHE A 1 567 ? -4.44985 44.36710 12.68585 1.000 48.74155 547 PHE A N 1
ATOM 8719 C CA . PHE A 1 567 ? -3.39710 43.61485 13.34508 1.000 46.11268 547 PHE A CA 1
ATOM 8720 C C . PHE A 1 567 ? -2.16208 44.46223 13.56077 1.000 46.67150 547 PHE A C 1
ATOM 8721 O O . PHE A 1 567 ? -1.57953 44.45476 14.65128 1.000 51.19623 547 PHE A O 1
ATOM 8738 N N . THR A 1 568 ? -1.77149 45.24641 12.56621 1.000 48.05944 548 THR A N 1
ATOM 8739 C CA . THR A 1 568 ? -0.56632 46.05628 12.74253 1.000 50.11737 548 THR A CA 1
ATOM 8740 C C . THR A 1 568 ? -0.72838 47.06147 13.88146 1.000 50.00372 548 THR A C 1
ATOM 8741 O O . THR A 1 568 ? 0.21531 47.28178 14.64160 1.000 42.12007 548 THR A O 1
ATOM 8752 N N . CYS A 1 569 ? -1.92856 47.62578 14.05133 1.000 44.83201 549 CYS A N 1
ATOM 8753 C CA . CYS A 1 569 ? -2.16697 48.68829 15.01342 1.000 48.98735 549 CYS A CA 1
ATOM 8754 C C . CYS A 1 569 ? -2.35628 48.18620 16.44753 1.000 58.77290 549 CYS A C 1
ATOM 8755 O O . CYS A 1 569 ? -2.32942 48.99373 17.39527 1.000 50.62295 549 CYS A O 1
ATOM 8763 N N . SER A 1 570 ? -2.56032 46.88872 16.63037 1.000 48.34767 550 SER A N 1
ATOM 8764 C CA . SER A 1 570 ? -2.82298 46.32891 17.93458 1.000 48.33538 550 SER A CA 1
ATOM 8765 C C . SER A 1 570 ? -1.74229 45.31059 18.23934 1.000 51.74580 550 SER A C 1
ATOM 8766 O O . SER A 1 570 ? -0.71030 45.65104 18.82905 1.000 55.01609 550 SER A O 1
ATOM 8774 N N . ALA A 1 571 ? -1.95620 44.06996 17.81141 1.000 47.57613 551 ALA A N 1
ATOM 8775 C CA . ALA A 1 571 ? -1.07178 42.99035 18.23320 1.000 52.33324 551 ALA A CA 1
ATOM 8776 C C . ALA A 1 571 ? 0.36031 43.19607 17.75504 1.000 50.72247 551 ALA A C 1
ATOM 8777 O O . ALA A 1 571 ? 1.30714 42.89265 18.49019 1.000 50.46734 551 ALA A O 1
ATOM 8784 N N . LYS A 1 572 ? 0.54901 43.66525 16.51646 1.000 49.61479 552 LYS A N 1
ATOM 8785 C CA . LYS A 1 572 ? 1.91284 43.79336 16.01615 1.000 52.89362 552 LYS A CA 1
ATOM 8786 C C . LYS A 1 572 ? 2.71232 44.71705 16.91682 1.000 54.89477 552 LYS A C 1
ATOM 8787 O O . LYS A 1 572 ? 3.83915 44.40084 17.31087 1.000 55.47980 552 LYS A O 1
ATOM 8806 N N . HIS A 1 573 ? 2.13705 45.86769 17.24993 1.000 50.37468 553 HIS A N 1
ATOM 8807 C CA . HIS A 1 573 ? 2.84213 46.81620 18.09159 1.000 56.16364 553 HIS A CA 1
ATOM 8808 C C . HIS A 1 573 ? 2.99559 46.28770 19.50584 1.000 55.37833 553 HIS A C 1
ATOM 8809 O O . HIS A 1 573 ? 4.04928 46.48152 20.13837 1.000 56.25633 553 HIS A O 1
ATOM 8823 N N . ALA A 1 574 ? 1.95896 45.61732 20.01172 1.000 50.51184 554 ALA A N 1
ATOM 8824 C CA . ALA A 1 574 ? 2.05569 44.96919 21.32463 1.000 55.99533 554 ALA A CA 1
ATOM 8825 C C . ALA A 1 574 ? 3.19537 43.96511 21.36435 1.000 58.45881 554 ALA A C 1
ATOM 8826 O O . ALA A 1 574 ? 3.89796 43.84813 22.36841 1.000 56.37907 554 ALA A O 1
ATOM 8833 N N . ALA A 1 575 ? 3.38295 43.21567 20.27257 1.000 55.84963 555 ALA A N 1
ATOM 8834 C CA . ALA A 1 575 ? 4.37832 42.14397 20.27183 1.000 46.60021 555 ALA A CA 1
ATOM 8835 C C . ALA A 1 575 ? 5.78750 42.70754 20.34447 1.000 44.93897 555 ALA A C 1
ATOM 8836 O O . ALA A 1 575 ? 6.67182 42.10902 20.95353 1.000 54.71713 555 ALA A O 1
ATOM 8843 N N . VAL A 1 576 ? 6.02542 43.84657 19.70473 1.000 53.23130 556 VAL A N 1
ATOM 8844 C CA . VAL A 1 576 ? 7.37340 44.38697 19.59425 1.000 52.38121 556 VAL A CA 1
ATOM 8845 C C . VAL A 1 576 ? 7.61872 45.49134 20.59602 1.000 50.63034 556 VAL A C 1
ATOM 8846 O O . VAL A 1 576 ? 8.76955 45.91791 20.75456 1.000 50.54080 556 VAL A O 1
ATOM 8859 N N . SER A 1 577 ? 6.58180 45.96143 21.28110 1.000 51.39836 557 SER A N 1
ATOM 8860 C CA . SER A 1 577 ? 6.74378 46.97936 22.31318 1.000 62.65440 557 SER A CA 1
ATOM 8861 C C . SER A 1 577 ? 6.87324 46.40533 23.73027 1.000 54.60558 557 SER A C 1
ATOM 8862 O O . SER A 1 577 ? 7.68932 46.89731 24.51298 1.000 60.74443 557 SER A O 1
ATOM 8870 N N . ALA A 1 578 ? 6.12032 45.35757 24.08025 1.000 52.56054 558 ALA A N 1
ATOM 8871 C CA . ALA A 1 578 ? 5.97886 44.93078 25.48460 1.000 52.47876 558 ALA A CA 1
ATOM 8872 C C . ALA A 1 578 ? 7.24222 44.33095 26.10990 1.000 53.56338 558 ALA A C 1
ATOM 8873 O O . ALA A 1 578 ? 7.39468 44.34655 27.34118 1.000 60.18241 558 ALA A O 1
ATOM 8880 N N . GLY A 1 579 ? 8.15032 43.79500 25.31913 1.000 49.76643 559 GLY A N 1
ATOM 8881 C CA . GLY A 1 579 ? 9.35363 43.22520 25.88077 1.000 50.98510 559 GLY A CA 1
ATOM 8882 C C . GLY A 1 579 ? 10.55701 44.13908 25.81252 1.000 51.40635 559 GLY A C 1
ATOM 8883 O O . GLY A 1 579 ? 11.70792 43.69092 25.90170 1.000 49.79293 559 GLY A O 1
ATOM 8887 N N . GLN A 1 580 ? 10.30525 45.44016 25.68133 1.000 49.75728 560 GLN A N 1
ATOM 8888 C CA . GLN A 1 580 ? 11.41766 46.34689 25.47263 1.000 49.53636 560 GLN A CA 1
ATOM 8889 C C . GLN A 1 580 ? 12.27949 46.42870 26.70520 1.000 56.03558 560 GLN A C 1
ATOM 8890 O O . GLN A 1 580 ? 13.51088 46.23053 26.64354 1.000 49.52094 560 GLN A O 1
ATOM 8904 N N . PHE A 1 581 ? 11.63522 46.74099 27.83875 1.000 56.26744 561 PHE A N 1
ATOM 8905 C CA . PHE A 1 581 ? 12.33424 46.80716 29.10399 1.000 50.36195 561 PHE A CA 1
ATOM 8906 C C . PHE A 1 581 ? 12.84224 45.42410 29.52172 1.000 52.47947 561 PHE A C 1
ATOM 8907 O O . PHE A 1 581 ? 13.99738 45.28179 29.93923 1.000 48.61339 561 PHE A O 1
ATOM 8924 N N . ASP A 1 582 ? 11.98524 44.39617 29.43780 1.000 49.93250 562 ASP A N 1
ATOM 8925 C CA . ASP A 1 582 ? 12.43420 43.03902 29.72909 1.000 48.54825 562 ASP A CA 1
ATOM 8926 C C . ASP A 1 582 ? 13.73740 42.74997 29.01365 1.000 48.03791 562 ASP A C 1
ATOM 8927 O O . ASP A 1 582 ? 14.62089 42.08023 29.54621 1.000 49.77282 562 ASP A O 1
ATOM 8936 N N . SER A 1 583 ? 13.86054 43.23309 27.76514 1.000 53.24650 563 SER A N 1
ATOM 8937 C CA . SER A 1 583 ? 14.99257 42.87580 26.92899 1.000 49.09055 563 SER A CA 1
ATOM 8938 C C . SER A 1 583 ? 16.22016 43.71931 27.26181 1.000 51.72860 563 SER A C 1
ATOM 8939 O O . SER A 1 583 ? 17.34124 43.20045 27.19961 1.000 55.79722 563 SER A O 1
ATOM 8947 N N . CYS A 1 584 ? 16.04166 45.00933 27.61334 1.000 49.16958 564 CYS A N 1
ATOM 8948 C CA . CYS A 1 584 ? 17.16923 45.92775 27.77984 1.000 53.82049 564 CYS A CA 1
ATOM 8949 C C . CYS A 1 584 ? 17.59825 46.20257 29.23190 1.000 53.12228 564 CYS A C 1
ATOM 8950 O O . CYS A 1 584 ? 18.67434 46.78209 29.45389 1.000 59.04042 564 CYS A O 1
ATOM 8958 N N . ALA A 1 585 ? 16.82594 45.81388 30.23260 1.000 55.20264 565 ALA A N 1
ATOM 8959 C CA . ALA A 1 585 ? 17.20961 46.18082 31.60011 1.000 55.70621 565 ALA A CA 1
ATOM 8960 C C . ALA A 1 585 ? 18.60584 45.66490 31.95323 1.000 56.74640 565 ALA A C 1
ATOM 8961 O O . ALA A 1 585 ? 19.37932 46.35091 32.63772 1.000 56.90144 565 ALA A O 1
ATOM 8968 N N . TRP A 1 586 ? 18.92654 44.43948 31.54673 1.000 59.04956 566 TRP A N 1
ATOM 8969 C CA . TRP A 1 586 ? 20.28829 43.91532 31.62540 1.000 54.81990 566 TRP A CA 1
ATOM 8970 C C . TRP A 1 586 ? 20.97965 44.34886 30.33406 1.000 54.39472 566 TRP A C 1
ATOM 8971 O O . TRP A 1 586 ? 20.72549 43.79476 29.27063 1.000 53.52258 566 TRP A O 1
ATOM 8992 N N . MET A 1 587 ? 21.82168 45.37623 30.42151 1.000 51.67066 567 MET A N 1
ATOM 8993 C CA . MET A 1 587 ? 22.24737 46.06821 29.21549 1.000 56.24155 567 MET A CA 1
ATOM 8994 C C . MET A 1 587 ? 23.05531 45.18149 28.27238 1.000 55.67092 567 MET A C 1
ATOM 8995 O O . MET A 1 587 ? 22.85478 45.29536 27.05301 1.000 53.54497 567 MET A O 1
ATOM 9009 N N . PRO A 1 588 ? 23.93267 44.28916 28.72388 1.000 52.54319 568 PRO A N 1
ATOM 9010 C CA . PRO A 1 588 ? 24.61029 43.39318 27.75444 1.000 53.27031 568 PRO A CA 1
ATOM 9011 C C . PRO A 1 588 ? 23.64433 42.60577 26.88895 1.000 56.38626 568 PRO A C 1
ATOM 9012 O O . PRO A 1 588 ? 24.00550 42.24446 25.75210 1.000 59.98495 568 PRO A O 1
ATOM 9023 N N . ASN A 1 589 ? 22.40765 42.38360 27.35013 1.000 49.87028 569 ASN A N 1
ATOM 9024 C CA . ASN A 1 589 ? 21.43114 41.73138 26.48698 1.000 53.41278 569 ASN A CA 1
ATOM 9025 C C . ASN A 1 589 ? 20.89545 42.61047 25.35309 1.000 54.69033 569 ASN A C 1
ATOM 9026 O O . ASN A 1 589 ? 20.28175 42.07771 24.41480 1.000 50.13004 569 ASN A O 1
ATOM 9037 N N . LEU A 1 590 ? 21.10025 43.92998 25.40664 1.000 53.86907 570 LEU A N 1
ATOM 9038 C CA . LEU A 1 590 ? 20.58877 44.83932 24.37468 1.000 52.73116 570 LEU A CA 1
ATOM 9039 C C . LEU A 1 590 ? 21.34360 46.16444 24.44721 1.000 51.86049 570 LEU A C 1
ATOM 9040 O O . LEU A 1 590 ? 20.79825 47.20237 24.84784 1.000 52.65970 570 LEU A O 1
ATOM 9056 N N . PRO A 1 591 ? 22.61423 46.16995 24.13027 1.000 50.89838 571 PRO A N 1
ATOM 9057 C CA . PRO A 1 591 ? 23.36012 47.40543 24.18788 1.000 47.19373 571 PRO A CA 1
ATOM 9058 C C . PRO A 1 591 ? 22.88117 48.36173 23.10307 1.000 57.70311 571 PRO A C 1
ATOM 9059 O O . PRO A 1 591 ? 22.79642 48.01064 21.92551 1.000 50.70920 571 PRO A O 1
ATOM 9070 N N . PRO A 1 592 ? 22.54072 49.59402 23.47369 1.000 60.80242 572 PRO A N 1
ATOM 9071 C CA . PRO A 1 592 ? 22.11198 50.58897 22.47451 1.000 50.06575 572 PRO A CA 1
ATOM 9072 C C . PRO A 1 592 ? 23.23467 51.21125 21.66137 1.000 55.47936 572 PRO A C 1
ATOM 9073 O O . PRO A 1 592 ? 22.94662 51.95800 20.72065 1.000 49.02817 572 PRO A O 1
ATOM 9084 N N . SER A 1 593 ? 24.48839 50.96838 22.01396 1.000 52.81176 573 SER A N 1
ATOM 9085 C CA . SER A 1 593 ? 25.60559 51.49852 21.25951 1.000 52.41492 573 SER A CA 1
ATOM 9086 C C . SER A 1 593 ? 26.80470 50.62653 21.56704 1.000 53.73358 573 SER A C 1
ATOM 9087 O O . SER A 1 593 ? 26.78540 49.83566 22.50296 1.000 54.78836 573 SER A O 1
ATOM 9095 N N . MET A 1 594 ? 27.85046 50.77219 20.76016 1.000 49.06855 574 MET A N 1
ATOM 9096 C CA . MET A 1 594 ? 29.15703 50.16065 21.01625 1.000 50.49416 574 MET A CA 1
ATOM 9097 C C . MET A 1 594 ? 30.23392 51.21827 20.79926 1.000 50.69503 574 MET A C 1
ATOM 9098 O O . MET A 1 594 ? 30.07209 52.15619 20.01980 1.000 55.79748 574 MET A O 1
ATOM 9112 N N . GLN A 1 595 ? 31.31885 51.09637 21.53060 1.000 55.55994 575 GLN A N 1
ATOM 9113 C CA . GLN A 1 595 ? 32.25837 52.19627 21.63144 1.000 59.49451 575 GLN A CA 1
ATOM 9114 C C . GLN A 1 595 ? 33.61614 51.83658 21.06894 1.000 57.01786 575 GLN A C 1
ATOM 9115 O O . GLN A 1 595 ? 34.51909 52.68440 21.05927 1.000 59.23711 575 GLN A O 1
ATOM 9129 N N . LEU A 1 596 ? 33.80496 50.59376 20.67681 1.000 55.93609 576 LEU A N 1
ATOM 9130 C CA . LEU A 1 596 ? 34.94890 50.19474 19.87657 1.000 54.80151 576 LEU A CA 1
ATOM 9131 C C . LEU A 1 596 ? 34.41725 49.46162 18.66161 1.000 58.43032 576 LEU A C 1
ATOM 9132 O O . LEU A 1 596 ? 33.29141 48.94878 18.68231 1.000 56.85547 576 LEU A O 1
ATOM 9148 N N . PRO A 1 597 ? 35.18373 49.41580 17.57784 1.000 54.47351 577 PRO A N 1
ATOM 9149 C CA . PRO A 1 597 ? 34.72653 48.71312 16.39985 1.000 57.27062 577 PRO A CA 1
ATOM 9150 C C . PRO A 1 597 ? 34.73733 47.22086 16.64753 1.000 54.02258 577 PRO A C 1
ATOM 9151 O O . PRO A 1 597 ? 35.29151 46.74460 17.64745 1.000 53.95095 577 PRO A O 1
ATOM 9162 N N . PRO A 1 598 ? 34.08548 46.45763 15.79496 1.000 58.85280 578 PRO A N 1
ATOM 9163 C CA . PRO A 1 598 ? 34.09229 45.00654 15.96831 1.000 59.70980 578 PRO A CA 1
ATOM 9164 C C . PRO A 1 598 ? 35.50834 44.47727 15.96672 1.000 58.97990 578 PRO A C 1
ATOM 9165 O O . PRO A 1 598 ? 36.42424 45.10753 15.42060 1.000 59.52681 578 PRO A O 1
ATOM 9176 N N . PRO A 1 599 ? 35.72461 43.31728 16.56013 1.000 57.66785 579 PRO A N 1
ATOM 9177 C CA . PRO A 1 599 ? 37.05277 42.70237 16.49654 1.000 56.07384 579 PRO A CA 1
ATOM 9178 C C . PRO A 1 599 ? 37.39359 42.25007 15.08584 1.000 58.32709 579 PRO A C 1
ATOM 9179 O O . PRO A 1 599 ? 36.54060 41.77242 14.33174 1.000 61.29418 579 PRO A O 1
ATOM 9190 N N . THR A 1 600 ? 38.66793 42.41673 14.75483 1.000 55.95955 580 THR A N 1
ATOM 9191 C CA . THR A 1 600 ? 39.23278 42.07333 13.47793 1.000 62.62185 580 THR A CA 1
ATOM 9192 C C . THR A 1 600 ? 40.05983 40.81401 13.55768 1.000 60.72240 580 THR A C 1
ATOM 9193 O O . THR A 1 600 ? 40.62903 40.39223 12.54974 1.000 67.52228 580 THR A O 1
ATOM 9204 N N . SER A 1 601 ? 40.16167 40.20946 14.72002 1.000 61.93343 581 SER A N 1
ATOM 9205 C CA . SER A 1 601 ? 40.67857 38.85086 14.78221 1.000 74.00991 581 SER A CA 1
ATOM 9206 C C . SER A 1 601 ? 40.23351 38.24174 16.10043 1.000 64.95354 581 SER A C 1
ATOM 9207 O O . SER A 1 601 ? 39.54221 38.87330 16.89246 1.000 62.95586 581 SER A O 1
ATOM 9215 N N . LYS A 1 602 ? 40.56318 36.98130 16.29149 1.000 66.72344 582 LYS A N 1
ATOM 9216 C CA . LYS A 1 602 ? 40.13003 36.23287 17.46161 1.000 61.18128 582 LYS A CA 1
ATOM 9217 C C . LYS A 1 602 ? 41.24249 36.28180 18.50513 1.000 63.49557 582 LYS A C 1
ATOM 9218 O O . LYS A 1 602 ? 42.37196 36.65866 18.21260 1.000 63.06028 582 LYS A O 1
ATOM 9237 N N . GLY A 1 603 ? 40.90263 35.89934 19.74458 1.000 66.63006 583 GLY A N 1
ATOM 9238 C CA . GLY A 1 603 ? 41.89111 35.77273 20.79329 1.000 61.56019 583 GLY A CA 1
ATOM 9239 C C . GLY A 1 603 ? 42.22670 37.04939 21.52890 1.000 67.27345 583 GLY A C 1
ATOM 9240 O O . GLY A 1 603 ? 43.18141 37.07148 22.31178 1.000 67.03103 583 GLY A O 1
ATOM 9244 N N . LEU A 1 604 ? 41.44728 38.10355 21.34459 1.000 73.43679 584 LEU A N 1
ATOM 9245 C CA . LEU A 1 604 ? 41.75123 39.39766 21.92993 1.000 74.82436 584 LEU A CA 1
ATOM 9246 C C . LEU A 1 604 ? 40.76328 39.84352 22.99640 1.000 64.77297 584 LEU A C 1
ATOM 9247 O O . LEU A 1 604 ? 41.03199 40.81333 23.70113 1.000 67.33053 584 LEU A O 1
ATOM 9263 N N . ALA A 1 605 ? 39.61133 39.21661 23.08034 1.000 57.95469 585 ALA A N 1
ATOM 9264 C CA . ALA A 1 605 ? 38.53923 39.72647 23.90784 1.000 61.34302 585 ALA A CA 1
ATOM 9265 C C . ALA A 1 605 ? 38.84181 39.35664 25.36436 1.000 62.87305 585 ALA A C 1
ATOM 9266 O O . ALA A 1 605 ? 39.48044 38.33729 25.65395 1.000 61.32698 585 ALA A O 1
ATOM 9273 N N . THR A 1 606 ? 38.48751 40.26804 26.26090 1.000 62.04795 586 THR A N 1
ATOM 9274 C CA . THR A 1 606 ? 38.61728 40.09133 27.69020 1.000 62.67852 586 THR A CA 1
ATOM 9275 C C . THR A 1 606 ? 37.35266 40.65231 28.31010 1.000 60.30113 586 THR A C 1
ATOM 9276 O O . THR A 1 606 ? 36.53728 41.29497 27.63612 1.000 56.84869 586 THR A O 1
ATOM 9287 N N . CYS A 1 607 ? 37.21430 40.42522 29.60556 1.000 63.11259 587 CYS A N 1
ATOM 9288 C CA . CYS A 1 607 ? 36.17606 41.08675 30.38097 1.000 60.22937 587 CYS A CA 1
ATOM 9289 C C . CYS A 1 607 ? 36.38568 42.59769 30.38819 1.000 60.78799 587 CYS A C 1
ATOM 9290 O O . CYS A 1 607 ? 35.44251 43.36554 30.17861 1.000 57.36889 587 CYS A O 1
ATOM 9298 N N . GLU A 1 608 ? 37.61348 43.03462 30.69214 1.000 63.99820 588 GLU A N 1
ATOM 9299 C CA . GLU A 1 608 ? 37.94061 44.45009 30.69488 1.000 66.21932 588 GLU A CA 1
ATOM 9300 C C . GLU A 1 608 ? 37.64249 45.05931 29.33190 1.000 69.23296 588 GLU A C 1
ATOM 9301 O O . GLU A 1 608 ? 36.96898 46.09122 29.23183 1.000 63.90698 588 GLU A O 1
ATOM 9313 N N . GLY A 1 609 ? 38.12938 44.42308 28.26211 1.000 62.50074 589 GLY A N 1
ATOM 9314 C CA . GLY A 1 609 ? 37.79717 44.88940 26.93387 1.000 63.37932 589 GLY A CA 1
ATOM 9315 C C . GLY A 1 609 ? 36.30937 44.87110 26.66664 1.000 56.02386 589 GLY A C 1
ATOM 9316 O O . GLY A 1 609 ? 35.76936 45.77899 26.02662 1.000 58.61455 589 GLY A O 1
ATOM 9320 N N . PHE A 1 610 ? 35.62592 43.84278 27.13909 1.000 55.69943 590 PHE A N 1
ATOM 9321 C CA . PHE A 1 610 ? 34.18907 43.75169 26.89192 1.000 59.94460 590 PHE A CA 1
ATOM 9322 C C . PHE A 1 610 ? 33.43901 44.94350 27.48910 1.000 59.94455 590 PHE A C 1
ATOM 9323 O O . PHE A 1 610 ? 32.54742 45.51843 26.85729 1.000 60.26099 590 PHE A O 1
ATOM 9340 N N . ILE A 1 611 ? 33.75735 45.30566 28.72703 1.000 58.47171 591 ILE A N 1
ATOM 9341 C CA . ILE A 1 611 ? 33.02640 46.40974 29.33445 1.000 60.21970 591 ILE A CA 1
ATOM 9342 C C . ILE A 1 611 ? 33.40658 47.72239 28.68374 1.000 59.32325 591 ILE A C 1
ATOM 9343 O O . ILE A 1 611 ? 32.58416 48.64496 28.59725 1.000 57.06305 591 ILE A O 1
ATOM 9359 N N . ALA A 1 612 ? 34.64112 47.81793 28.19515 1.000 62.94607 592 ALA A N 1
ATOM 9360 C CA . ALA A 1 612 ? 35.09488 49.00211 27.48186 1.000 61.79477 592 ALA A CA 1
ATOM 9361 C C . ALA A 1 612 ? 34.38906 49.20799 26.15261 1.000 56.12714 592 ALA A C 1
ATOM 9362 O O . ALA A 1 612 ? 34.36755 50.34281 25.65540 1.000 58.82072 592 ALA A O 1
ATOM 9369 N N . THR A 1 613 ? 33.83371 48.14507 25.55376 1.000 58.39152 593 THR A N 1
ATOM 9370 C CA . THR A 1 613 ? 33.08685 48.26351 24.29627 1.000 53.20550 593 THR A CA 1
ATOM 9371 C C . THR A 1 613 ? 31.64130 48.65977 24.54237 1.000 52.92206 593 THR A C 1
ATOM 9372 O O . THR A 1 613 ? 31.03132 49.33082 23.70805 1.000 51.53202 593 THR A O 1
ATOM 9383 N N . LEU A 1 614 ? 31.10316 48.28260 25.70131 1.000 54.64188 594 LEU A N 1
ATOM 9384 C CA . LEU A 1 614 ? 29.72888 48.58692 26.03789 1.000 52.04388 594 LEU A CA 1
ATOM 9385 C C . LEU A 1 614 ? 29.57821 50.06619 26.34280 1.000 52.02484 594 LEU A C 1
ATOM 9386 O O . LEU A 1 614 ? 30.56915 50.76211 26.57793 1.000 53.15889 594 LEU A O 1
ATOM 9402 N N . PRO A 1 615 ? 28.35517 50.58244 26.25832 1.000 51.42092 595 PRO A N 1
ATOM 9403 C CA . PRO A 1 615 ? 28.15623 52.04116 26.26456 1.000 51.83271 595 PRO A CA 1
ATOM 9404 C C . PRO A 1 615 ? 28.38790 52.64202 27.63714 1.000 56.86248 595 PRO A C 1
ATOM 9405 O O . PRO A 1 615 ? 28.33692 51.94460 28.65762 1.000 53.74040 595 PRO A O 1
ATOM 9416 N N . PRO A 1 616 ? 28.62301 53.94346 27.69429 1.000 59.95525 596 PRO A N 1
ATOM 9417 C CA . PRO A 1 616 ? 28.81821 54.61028 28.98316 1.000 58.75481 596 PRO A CA 1
ATOM 9418 C C . PRO A 1 616 ? 27.55428 54.58020 29.82316 1.000 59.53048 596 PRO A C 1
ATOM 9419 O O . PRO A 1 616 ? 26.44425 54.36065 29.31849 1.000 56.56933 596 PRO A O 1
ATOM 9430 N N . VAL A 1 617 ? 27.75669 54.83175 31.12537 1.000 59.54079 597 VAL A N 1
ATOM 9431 C CA . VAL A 1 617 ? 26.67992 54.73353 32.11269 1.000 58.62106 597 VAL A CA 1
ATOM 9432 C C . VAL A 1 617 ? 25.51436 55.64218 31.74096 1.000 55.93064 597 VAL A C 1
ATOM 9433 O O . VAL A 1 617 ? 24.36240 55.19744 31.68932 1.000 58.72843 597 VAL A O 1
ATOM 9446 N N . ASN A 1 618 ? 25.78460 56.92185 31.46407 1.000 56.60440 598 ASN A N 1
ATOM 9447 C CA . ASN A 1 618 ? 24.66746 57.83921 31.23548 1.000 59.93393 598 ASN A CA 1
ATOM 9448 C C . ASN A 1 618 ? 23.82823 57.41180 30.02254 1.000 57.96797 598 ASN A C 1
ATOM 9449 O O . ASN A 1 618 ? 22.59474 57.51295 30.03938 1.000 56.55081 598 ASN A O 1
ATOM 9460 N N . ALA A 1 619 ? 24.48107 56.94300 28.95571 1.000 57.53073 599 ALA A N 1
ATOM 9461 C CA . ALA A 1 619 ? 23.72182 56.51215 27.78009 1.000 58.05168 599 ALA A CA 1
ATOM 9462 C C . ALA A 1 619 ? 22.93405 55.23690 28.07912 1.000 58.47180 599 ALA A C 1
ATOM 9463 O O . ALA A 1 619 ? 21.79072 55.09019 27.64753 1.000 51.55469 599 ALA A O 1
ATOM 9470 N N . THR A 1 620 ? 23.54923 54.28482 28.79147 1.000 55.63708 600 THR A N 1
ATOM 9471 C CA . THR A 1 620 ? 22.82177 53.08678 29.17191 1.000 56.91999 600 THR A CA 1
ATOM 9472 C C . THR A 1 620 ? 21.53275 53.48257 29.88722 1.000 56.11216 600 THR A C 1
ATOM 9473 O O . THR A 1 620 ? 20.43390 53.07344 29.50724 1.000 55.58640 600 THR A O 1
ATOM 9484 N N . CYS A 1 621 ? 21.65333 54.32511 30.91283 1.000 53.05796 601 CYS A N 1
ATOM 9485 C CA . CYS A 1 621 ? 20.50480 54.58776 31.76365 1.000 55.61688 601 CYS A CA 1
ATOM 9486 C C . CYS A 1 621 ? 19.47692 55.44220 31.04900 1.000 53.20956 601 CYS A C 1
ATOM 9487 O O . CYS A 1 621 ? 18.27411 55.22991 31.20354 1.000 57.04515 601 CYS A O 1
ATOM 9495 N N . ASP A 1 622 ? 19.92317 56.39420 30.24824 1.000 59.24482 602 ASP A N 1
ATOM 9496 C CA . ASP A 1 622 ? 18.98271 57.20940 29.49992 1.000 59.33307 602 ASP A CA 1
ATOM 9497 C C . ASP A 1 622 ? 18.14135 56.34709 28.58064 1.000 54.16073 602 ASP A C 1
ATOM 9498 O O . ASP A 1 622 ? 16.92012 56.55438 28.45832 1.000 53.77472 602 ASP A O 1
ATOM 9507 N N . VAL A 1 623 ? 18.74614 55.31728 27.99134 1.000 53.88529 603 VAL A N 1
ATOM 9508 C CA . VAL A 1 623 ? 17.98412 54.46839 27.08562 1.000 49.28246 603 VAL A CA 1
ATOM 9509 C C . VAL A 1 623 ? 17.04768 53.54924 27.84164 1.000 52.30654 603 VAL A C 1
ATOM 9510 O O . VAL A 1 623 ? 15.91813 53.31482 27.40334 1.000 48.55575 603 VAL A O 1
ATOM 9523 N N . ILE A 1 624 ? 17.50173 52.99395 28.98505 1.000 53.06130 604 ILE A N 1
ATOM 9524 C CA . ILE A 1 624 ? 16.63207 52.10749 29.74056 1.000 49.94023 604 ILE A CA 1
ATOM 9525 C C . ILE A 1 624 ? 15.45556 52.89260 30.30149 1.000 50.87621 604 ILE A C 1
ATOM 9526 O O . ILE A 1 624 ? 14.30977 52.42843 30.31234 1.000 50.22777 604 ILE A O 1
ATOM 9542 N N . LEU A 1 625 ? 15.72599 54.09394 30.77387 1.000 51.46019 605 LEU A N 1
ATOM 9543 C CA . LEU A 1 625 ? 14.65298 54.94798 31.24783 1.000 57.00407 605 LEU A CA 1
ATOM 9544 C C . LEU A 1 625 ? 13.62037 55.14929 30.16246 1.000 55.57457 605 LEU A C 1
ATOM 9545 O O . LEU A 1 625 ? 12.41128 55.11983 30.43325 1.000 54.89154 605 LEU A O 1
ATOM 9561 N N . ALA A 1 626 ? 14.06585 55.31555 28.91664 1.000 54.53623 606 ALA A N 1
ATOM 9562 C CA . ALA A 1 626 ? 13.09354 55.60610 27.87676 1.000 49.62608 606 ALA A CA 1
ATOM 9563 C C . ALA A 1 626 ? 12.36204 54.34438 27.48437 1.000 50.33018 606 ALA A C 1
ATOM 9564 O O . ALA A 1 626 ? 11.15596 54.37331 27.23759 1.000 54.29473 606 ALA A O 1
ATOM 9571 N N . LEU A 1 627 ? 13.06801 53.22125 27.44825 1.000 51.24539 607 LEU A N 1
ATOM 9572 C CA . LEU A 1 627 ? 12.42661 51.95471 27.13302 1.000 48.24274 607 LEU A CA 1
ATOM 9573 C C . LEU A 1 627 ? 11.47046 51.51103 28.22055 1.000 56.25602 607 LEU A C 1
ATOM 9574 O O . LEU A 1 627 ? 10.45058 50.89516 27.92338 1.000 58.14937 607 LEU A O 1
ATOM 9590 N N . TRP A 1 628 ? 11.76065 51.80669 29.48502 1.000 52.85976 608 TRP A N 1
ATOM 9591 C CA . TRP A 1 628 ? 10.78833 51.45952 30.51002 1.000 53.14938 608 TRP A CA 1
ATOM 9592 C C . TRP A 1 628 ? 9.48917 52.24741 30.28644 1.000 58.21956 608 TRP A C 1
ATOM 9593 O O . TRP A 1 628 ? 8.39610 51.68124 30.33829 1.000 59.68013 608 TRP A O 1
ATOM 9614 N N . LEU A 1 629 ? 9.58836 53.54765 29.98439 1.000 54.52744 609 LEU A N 1
ATOM 9615 C CA . LEU A 1 629 ? 8.38237 54.35967 29.81415 1.000 59.82674 609 LEU A CA 1
ATOM 9616 C C . LEU A 1 629 ? 7.58423 53.96221 28.56315 1.000 61.64851 609 LEU A C 1
ATOM 9617 O O . LEU A 1 629 ? 6.36341 54.13741 28.52418 1.000 57.60948 609 LEU A O 1
ATOM 9633 N N . LEU A 1 630 ? 8.24796 53.44003 27.53051 1.000 55.07433 610 LEU A N 1
ATOM 9634 C CA . LEU A 1 630 ? 7.53205 53.07565 26.31307 1.000 59.91997 610 LEU A CA 1
ATOM 9635 C C . LEU A 1 630 ? 7.05230 51.62995 26.30703 1.000 60.95836 610 LEU A C 1
ATOM 9636 O O . LEU A 1 630 ? 6.26462 51.27803 25.43352 1.000 57.27316 610 LEU A O 1
ATOM 9652 N N . SER A 1 631 ? 7.44846 50.81094 27.27962 1.000 53.27359 611 SER A N 1
ATOM 9653 C CA . SER A 1 631 ? 6.98920 49.43969 27.33305 1.000 52.71906 611 SER A CA 1
ATOM 9654 C C . SER A 1 631 ? 5.57902 49.32130 27.85223 1.000 56.32707 611 SER A C 1
ATOM 9655 O O . SER A 1 631 ? 4.91225 48.32702 27.58513 1.000 67.33923 611 SER A O 1
ATOM 9663 N N . LYS A 1 632 ? 5.11631 50.29313 28.60826 1.000 59.30886 612 LYS A N 1
ATOM 9664 C CA . LYS A 1 632 ? 3.88180 50.16117 29.35603 1.000 74.52264 612 LYS A CA 1
ATOM 9665 C C . LYS A 1 632 ? 2.89603 51.21823 28.90168 1.000 71.48038 612 LYS A C 1
ATOM 9666 O O . LYS A 1 632 ? 3.22468 52.41115 28.86552 1.000 63.98615 612 LYS A O 1
ATOM 9685 N N . GLU A 1 633 ? 1.70124 50.77371 28.57000 1.000 67.48354 613 GLU A N 1
ATOM 9686 C CA . GLU A 1 633 ? 0.53748 51.63550 28.40283 1.000 65.47443 613 GLU A CA 1
ATOM 9687 C C . GLU A 1 633 ? 0.32180 52.49374 29.64340 1.000 66.63060 613 GLU A C 1
ATOM 9688 O O . GLU A 1 633 ? 0.04577 51.96382 30.72178 1.000 72.46915 613 GLU A O 1
ATOM 9700 N N . PRO A 1 634 ? 0.44396 53.81315 29.54915 1.000 68.18771 614 PRO A N 1
ATOM 9701 C CA . PRO A 1 634 ? 0.09940 54.64965 30.69721 1.000 71.65856 614 PRO A CA 1
ATOM 9702 C C . PRO A 1 634 ? -1.40411 54.85098 30.76202 1.000 72.67888 614 PRO A C 1
ATOM 9703 O O . PRO A 1 634 ? -2.16913 54.53876 29.83971 1.000 82.14223 614 PRO A O 1
ATOM 9714 N N . GLY A 1 635 ? -1.81449 55.42990 31.86193 1.000 70.93706 615 GLY A N 1
ATOM 9715 C CA . GLY A 1 635 ? -3.22430 55.65496 31.99608 1.000 85.53365 615 GLY A CA 1
ATOM 9716 C C . GLY A 1 635 ? -3.99434 54.38106 31.74276 1.000 87.00123 615 GLY A C 1
ATOM 9717 O O . GLY A 1 635 ? -3.50717 53.26378 31.97464 1.000 80.85197 615 GLY A O 1
ATOM 9721 N N . ASP A 1 636 ? -5.19517 54.54494 31.21162 1.000 100.09432 616 ASP A N 1
ATOM 9722 C CA . ASP A 1 636 ? -6.12173 53.43813 31.10766 1.000 100.99946 616 ASP A CA 1
ATOM 9723 C C . ASP A 1 636 ? -6.07166 52.79517 29.72772 1.000 99.22513 616 ASP A C 1
ATOM 9724 O O . ASP A 1 636 ? -5.66663 53.38450 28.71873 1.000 91.86272 616 ASP A O 1
ATOM 9733 N N . GLN A 1 637 ? -6.51220 51.55341 29.71319 1.000 94.23221 617 GLN A N 1
ATOM 9734 C CA . GLN A 1 637 ? -6.33431 50.64602 28.60329 1.000 80.64219 617 GLN A CA 1
ATOM 9735 C C . GLN A 1 637 ? -7.67775 50.40661 27.93980 1.000 76.94286 617 GLN A C 1
ATOM 9736 O O . GLN A 1 637 ? -8.71178 50.32009 28.61694 1.000 71.54330 617 GLN A O 1
ATOM 9750 N N . ARG A 1 638 ? -7.65465 50.31797 26.60527 1.000 71.39454 618 ARG A N 1
ATOM 9751 C CA . ARG A 1 638 ? -8.75038 49.71001 25.85485 1.000 67.43259 618 ARG A CA 1
ATOM 9752 C C . ARG A 1 638 ? -8.19463 48.46650 25.16937 1.000 67.34119 618 ARG A C 1
ATOM 9753 O O . ARG A 1 638 ? -7.71160 48.52636 24.02290 1.000 63.65679 618 ARG A O 1
ATOM 9774 N N . PRO A 1 639 ? -8.22194 47.31996 25.85253 1.000 63.99215 619 PRO A N 1
ATOM 9775 C CA . PRO A 1 639 ? -7.70266 46.07288 25.26483 1.000 62.72033 619 PRO A CA 1
ATOM 9776 C C . PRO A 1 639 ? -8.38566 45.69945 23.95621 1.000 62.69918 619 PRO A C 1
ATOM 9777 O O . PRO A 1 639 ? -9.54524 46.02864 23.71981 1.000 62.89473 619 PRO A O 1
ATOM 9788 N N . LEU A 1 640 ? -7.64674 44.97086 23.11903 1.000 56.27377 620 LEU A N 1
ATOM 9789 C CA . LEU A 1 640 ? -8.13557 44.54431 21.80835 1.000 54.20382 620 LEU A CA 1
ATOM 9790 C C . LEU A 1 640 ? -9.50504 43.89584 21.90528 1.000 58.17305 620 LEU A C 1
ATOM 9791 O O . LEU A 1 640 ? -9.74608 43.04136 22.75676 1.000 60.29391 620 LEU A O 1
ATOM 9807 N N . GLY A 1 641 ? -10.41933 44.35475 21.03875 1.000 58.05764 621 GLY A N 1
ATOM 9808 C CA . GLY A 1 641 ? -11.76744 43.82923 20.93589 1.000 61.15845 621 GLY A CA 1
ATOM 9809 C C . GLY A 1 641 ? -12.78971 44.50888 21.81907 1.000 63.70180 621 GLY A C 1
ATOM 9810 O O . GLY A 1 641 ? -13.99079 44.22775 21.70766 1.000 60.22006 621 GLY A O 1
ATOM 9814 N N . THR A 1 642 ? -12.35134 45.38673 22.68945 1.000 63.44925 622 THR A N 1
ATOM 9815 C CA . THR A 1 642 ? -13.22773 46.07913 23.61452 1.000 66.97198 622 THR A CA 1
ATOM 9816 C C . THR A 1 642 ? -13.56595 47.44454 23.04650 1.000 64.73282 622 THR A C 1
ATOM 9817 O O . THR A 1 642 ? -12.67948 48.27650 22.86064 1.000 69.49700 622 THR A O 1
ATOM 9828 N N . TYR A 1 643 ? -14.84527 47.67450 22.77791 1.000 62.55023 623 TYR A N 1
ATOM 9829 C CA . TYR A 1 643 ? -15.28087 48.83368 22.00262 1.000 61.04691 623 TYR A CA 1
ATOM 9830 C C . TYR A 1 643 ? -16.38860 49.55281 22.74944 1.000 61.88833 623 TYR A C 1
ATOM 9831 O O . TYR A 1 643 ? -17.56052 49.44128 22.39249 1.000 61.99474 623 TYR A O 1
ATOM 9849 N N . PRO A 1 644 ? -16.04415 50.33103 23.78001 1.000 63.78026 624 PRO A N 1
ATOM 9850 C CA . PRO A 1 644 ? -17.08291 51.05564 24.53119 1.000 61.98916 624 PRO A CA 1
ATOM 9851 C C . PRO A 1 644 ? -17.75115 52.18853 23.76751 1.000 65.36647 624 PRO A C 1
ATOM 9852 O O . PRO A 1 644 ? -18.83877 52.62588 24.17065 1.000 63.77275 624 PRO A O 1
ATOM 9863 N N . ASP A 1 645 ? -17.12840 52.71587 22.72165 1.000 63.35324 625 ASP A N 1
ATOM 9864 C CA . ASP A 1 645 ? -17.79562 53.67817 21.84321 1.000 67.77108 625 ASP A CA 1
ATOM 9865 C C . ASP A 1 645 ? -18.53540 52.85435 20.80459 1.000 63.99656 625 ASP A C 1
ATOM 9866 O O . ASP A 1 645 ? -17.91084 52.19084 19.95432 1.000 65.73310 625 ASP A O 1
ATOM 9875 N N . GLU A 1 646 ? -19.85990 52.86933 20.87482 1.000 62.36431 626 GLU A N 1
ATOM 9876 C CA . GLU A 1 646 ? -20.66214 51.98906 20.01701 1.000 71.51321 626 GLU A CA 1
ATOM 9877 C C . GLU A 1 646 ? -20.96774 52.71035 18.70965 1.000 66.32196 626 GLU A C 1
ATOM 9878 O O . GLU A 1 646 ? -22.02443 53.31094 18.51788 1.000 69.13032 626 GLU A O 1
ATOM 9890 N N . HIS A 1 647 ? -19.98475 52.69632 17.81324 1.000 61.10917 627 HIS A N 1
ATOM 9891 C CA . HIS A 1 647 ? -20.21879 53.24680 16.47839 1.000 67.88724 627 HIS A CA 1
ATOM 9892 C C . HIS A 1 647 ? -21.17043 52.34765 15.69897 1.000 65.99272 627 HIS A C 1
ATOM 9893 O O . HIS A 1 647 ? -22.11467 52.82853 15.04359 1.000 65.18017 627 HIS A O 1
ATOM 9907 N N . PHE A 1 648 ? -20.96000 51.03599 15.80136 1.000 60.18515 628 PHE A N 1
ATOM 9908 C CA . PHE A 1 648 ? -21.91439 50.06859 15.29019 1.000 62.40945 628 PHE A CA 1
ATOM 9909 C C . PHE A 1 648 ? -23.13552 50.03517 16.18569 1.000 63.23064 628 PHE A C 1
ATOM 9910 O O . PHE A 1 648 ? -23.04161 49.70495 17.36728 1.000 63.99966 628 PHE A O 1
ATOM 9927 N N . THR A 1 649 ? -24.28475 50.37597 15.61735 1.000 66.74885 629 THR A N 1
ATOM 9928 C CA . THR A 1 649 ? -25.54183 50.30686 16.34328 1.000 61.89224 629 THR A CA 1
ATOM 9929 C C . THR A 1 649 ? -26.42349 49.17010 15.85179 1.000 65.14951 629 THR A C 1
ATOM 9930 O O . THR A 1 649 ? -27.51582 48.98889 16.36473 1.000 66.06022 629 THR A O 1
ATOM 9941 N N . GLU A 1 650 ? -25.99065 48.40559 14.86386 1.000 70.58510 630 GLU A N 1
ATOM 9942 C CA . GLU A 1 650 ? -26.86293 47.37488 14.31069 1.000 73.13935 630 GLU A CA 1
ATOM 9943 C C . GLU A 1 650 ? -26.58152 46.03555 14.97843 1.000 71.24873 630 GLU A C 1
ATOM 9944 O O . GLU A 1 650 ? -25.48657 45.79700 15.49722 1.000 71.55198 630 GLU A O 1
ATOM 9956 N N . GLU A 1 651 ? -27.59243 45.16251 14.97944 1.000 80.04480 631 GLU A N 1
ATOM 9957 C CA . GLU A 1 651 ? -27.46135 43.86478 15.64448 1.000 79.83927 631 GLU A CA 1
ATOM 9958 C C . GLU A 1 651 ? -26.30847 43.05603 15.04498 1.000 79.09240 631 GLU A C 1
ATOM 9959 O O . GLU A 1 651 ? -25.44710 42.55972 15.78047 1.000 79.64649 631 GLU A O 1
ATOM 9971 N N . ALA A 1 652 ? -26.28052 42.96097 13.69264 1.000 80.72206 632 ALA A N 1
ATOM 9972 C CA . ALA A 1 652 ? -25.31077 42.08440 13.02606 1.000 77.82211 632 ALA A CA 1
ATOM 9973 C C . ALA A 1 652 ? -23.87147 42.38759 13.36120 1.000 69.17744 632 ALA A C 1
ATOM 9974 O O . ALA A 1 652 ? -23.15019 41.45275 13.78392 1.000 62.94706 632 ALA A O 1
ATOM 9981 N N . PRO A 1 653 ? -23.35288 43.58967 13.16602 1.000 62.99240 633 PRO A N 1
ATOM 9982 C CA . PRO A 1 653 ? -21.95605 43.82050 13.54776 1.000 63.39961 633 PRO A CA 1
ATOM 9983 C C . PRO A 1 653 ? -21.75558 43.58226 15.03122 1.000 63.28870 633 PRO A C 1
ATOM 9984 O O . PRO A 1 653 ? -20.73040 43.03694 15.44333 1.000 63.89826 633 PRO A O 1
ATOM 9995 N N . ARG A 1 654 ? -22.74327 43.94615 15.84904 1.000 63.62012 634 ARG A N 1
ATOM 9996 C CA . ARG A 1 654 ? -22.60695 43.78307 17.29423 1.000 63.60932 634 ARG A CA 1
ATOM 9997 C C . ARG A 1 654 ? -22.48417 42.31607 17.70091 1.000 61.33546 634 ARG A C 1
ATOM 9998 O O . ARG A 1 654 ? -21.68818 42.00162 18.58306 1.000 63.76400 634 ARG A O 1
ATOM 10019 N N . ARG A 1 655 ? -23.20930 41.39654 17.04502 1.000 61.72414 635 ARG A N 1
ATOM 10020 C CA . ARG A 1 655 ? -22.90050 39.97072 17.20064 1.000 66.17334 635 ARG A CA 1
ATOM 10021 C C . ARG A 1 655 ? -21.44191 39.66182 16.83657 1.000 67.40586 635 ARG A C 1
ATOM 10022 O O . ARG A 1 655 ? -20.76121 38.89947 17.53416 1.000 65.67737 635 ARG A O 1
ATOM 10043 N N . SER A 1 656 ? -20.96361 40.20510 15.70952 1.000 62.88812 636 SER A N 1
ATOM 10044 C CA . SER A 1 656 ? -19.61949 39.88394 15.24976 1.000 61.00400 636 SER A CA 1
ATOM 10045 C C . SER A 1 656 ? -18.57866 40.33414 16.25647 1.000 63.34502 636 SER A C 1
ATOM 10046 O O . SER A 1 656 ? -17.55406 39.66547 16.44868 1.000 63.55927 636 SER A O 1
ATOM 10054 N N . ILE A 1 657 ? -18.81172 41.48731 16.88876 1.000 57.63035 637 ILE A N 1
ATOM 10055 C CA . ILE A 1 657 ? -17.92870 41.93876 17.95161 1.000 55.61584 637 ILE A CA 1
ATOM 10056 C C . ILE A 1 657 ? -17.92984 40.91843 19.07868 1.000 62.98916 637 ILE A C 1
ATOM 10057 O O . ILE A 1 657 ? -16.87374 40.44594 19.52695 1.000 59.27570 637 ILE A O 1
ATOM 10073 N N . ALA A 1 658 ? -19.12083 40.50703 19.50233 1.000 56.85849 638 ALA A N 1
ATOM 10074 C CA . ALA A 1 658 ? -19.23157 39.50589 20.55951 1.000 65.04086 638 ALA A CA 1
ATOM 10075 C C . ALA A 1 658 ? -18.43659 38.24593 20.22595 1.000 59.77379 638 ALA A C 1
ATOM 10076 O O . ALA A 1 658 ? -17.68227 37.73312 21.05005 1.000 62.29972 638 ALA A O 1
ATOM 10083 N N . THR A 1 659 ? -18.56656 37.75053 18.99994 1.000 65.29791 639 THR A N 1
ATOM 10084 C CA . THR A 1 659 ? -17.79717 36.57619 18.59704 1.000 59.86302 639 THR A CA 1
ATOM 10085 C C . THR A 1 659 ? -16.29424 36.82918 18.67425 1.000 61.18339 639 THR A C 1
ATOM 10086 O O . THR A 1 659 ? -15.52939 35.96756 19.12640 1.000 64.91659 639 THR A O 1
ATOM 10097 N N . PHE A 1 660 ? -15.86034 38.01474 18.25404 1.000 54.30563 640 PHE A N 1
ATOM 10098 C CA . PHE A 1 660 ? -14.44687 38.37611 18.32044 1.000 64.17055 640 PHE A CA 1
ATOM 10099 C C . PHE A 1 660 ? -13.96938 38.43992 19.76631 1.000 62.89227 640 PHE A C 1
ATOM 10100 O O . PHE A 1 660 ? -12.87018 37.98095 20.09434 1.000 64.08705 640 PHE A O 1
ATOM 10117 N N . GLN A 1 661 ? -14.79014 38.98245 20.64938 1.000 60.05043 641 GLN A N 1
ATOM 10118 C CA . GLN A 1 661 ? -14.37602 39.10731 22.03850 1.000 63.38705 641 GLN A CA 1
ATOM 10119 C C . GLN A 1 661 ? -14.25732 37.74216 22.69055 1.000 63.07010 641 GLN A C 1
ATOM 10120 O O . GLN A 1 661 ? -13.28947 37.47930 23.41966 1.000 57.49649 641 GLN A O 1
ATOM 10134 N N . SER A 1 662 ? -15.21747 36.85019 22.44629 1.000 56.92827 642 SER A N 1
ATOM 10135 C CA . SER A 1 662 ? -15.10915 35.57274 23.14419 1.000 63.13310 642 SER A CA 1
ATOM 10136 C C . SER A 1 662 ? -14.01221 34.71399 22.54445 1.000 67.01752 642 SER A C 1
ATOM 10137 O O . SER A 1 662 ? -13.43503 33.89524 23.26500 1.000 57.85211 642 SER A O 1
ATOM 10145 N N . ARG A 1 663 ? -13.68646 34.90238 21.25093 1.000 57.93972 643 ARG A N 1
ATOM 10146 C CA . ARG A 1 663 ? -12.57617 34.14344 20.69582 1.000 58.27016 643 ARG A CA 1
ATOM 10147 C C . ARG A 1 663 ? -11.25163 34.61683 21.28803 1.000 57.21969 643 ARG A C 1
ATOM 10148 O O . ARG A 1 663 ? -10.37895 33.80389 21.60965 1.000 55.23845 643 ARG A O 1
ATOM 10169 N N . LEU A 1 664 ? -11.08686 35.92320 21.46742 1.000 58.49881 644 LEU A N 1
ATOM 10170 C CA . LEU A 1 664 ? -9.87963 36.41873 22.12503 1.000 62.79443 644 LEU A CA 1
ATOM 10171 C C . LEU A 1 664 ? -9.74752 35.88671 23.55440 1.000 60.02606 644 LEU A C 1
ATOM 10172 O O . LEU A 1 664 ? -8.64538 35.52809 24.00067 1.000 53.86617 644 LEU A O 1
ATOM 10188 N N . ALA A 1 665 ? -10.85222 35.85306 24.29795 1.000 62.78443 645 ALA A N 1
ATOM 10189 C CA . ALA A 1 665 ? -10.80071 35.33713 25.65931 1.000 64.22764 645 ALA A CA 1
ATOM 10190 C C . ALA A 1 665 ? -10.34766 33.88140 25.68082 1.000 65.13091 645 ALA A C 1
ATOM 10191 O O . ALA A 1 665 ? -9.64637 33.45138 26.60883 1.000 68.35358 645 ALA A O 1
ATOM 10198 N N . GLN A 1 666 ? -10.78756 33.09822 24.68986 1.000 61.48720 646 GLN A N 1
ATOM 10199 C CA . GLN A 1 666 ? -10.39724 31.70104 24.58661 1.000 60.99826 646 GLN A CA 1
ATOM 10200 C C . GLN A 1 666 ? -8.94109 31.58787 24.19938 1.000 56.87174 646 GLN A C 1
ATOM 10201 O O . GLN A 1 666 ? -8.22194 30.71586 24.68724 1.000 59.48021 646 GLN A O 1
ATOM 10215 N N . ILE A 1 667 ? -8.47638 32.47823 23.34601 1.000 58.51586 647 ILE A N 1
ATOM 10216 C CA . ILE A 1 667 ? -7.05399 32.48114 23.03250 1.000 61.56662 647 ILE A CA 1
ATOM 10217 C C . ILE A 1 667 ? -6.24341 32.81787 24.28183 1.000 61.35092 647 ILE A C 1
ATOM 10218 O O . ILE A 1 667 ? -5.16097 32.26216 24.51325 1.000 57.36061 647 ILE A O 1
ATOM 10234 N N . SER A 1 668 ? -6.75778 33.73825 25.10178 1.000 59.49254 648 SER A N 1
ATOM 10235 C CA . SER A 1 668 ? -6.07137 34.12493 26.33132 1.000 60.12200 648 SER A CA 1
ATOM 10236 C C . SER A 1 668 ? -5.98270 32.96768 27.30960 1.000 61.09865 648 SER A C 1
ATOM 10237 O O . SER A 1 668 ? -4.98122 32.80807 28.00916 1.000 64.55782 648 SER A O 1
ATOM 10245 N N . ARG A 1 669 ? -7.00737 32.13724 27.37226 1.000 61.84743 649 ARG A N 1
ATOM 10246 C CA . ARG A 1 669 ? -6.90773 30.96566 28.22944 1.000 59.35370 649 ARG A CA 1
ATOM 10247 C C . ARG A 1 669 ? -5.87482 29.97624 27.69663 1.000 60.25829 649 ARG A C 1
ATOM 10248 O O . ARG A 1 669 ? -5.12936 29.37134 28.47269 1.000 62.77065 649 ARG A O 1
ATOM 10269 N N . GLY A 1 670 ? -5.78690 29.81379 26.37610 1.000 67.53565 650 GLY A N 1
ATOM 10270 C CA . GLY A 1 670 ? -4.74985 28.95132 25.83028 1.000 59.92767 650 GLY A CA 1
ATOM 10271 C C . GLY A 1 670 ? -3.37309 29.42235 26.23670 1.000 56.86244 650 GLY A C 1
ATOM 10272 O O . GLY A 1 670 ? -2.52199 28.63142 26.63368 1.000 57.50199 650 GLY A O 1
ATOM 10276 N N . ILE A 1 671 ? -3.17076 30.73363 26.21537 1.000 58.37329 651 ILE A N 1
ATOM 10277 C CA . ILE A 1 671 ? -1.86662 31.31221 26.49239 1.000 57.53652 651 ILE A CA 1
ATOM 10278 C C . ILE A 1 671 ? -1.48639 31.13636 27.95539 1.000 66.18072 651 ILE A C 1
ATOM 10279 O O . ILE A 1 671 ? -0.30897 30.92047 28.26039 1.000 64.73830 651 ILE A O 1
ATOM 10295 N N . GLN A 1 672 ? -2.45841 31.20535 28.89021 1.000 67.58168 652 GLN A N 1
ATOM 10296 C CA . GLN A 1 672 ? -2.08200 30.98286 30.27886 1.000 74.01606 652 GLN A CA 1
ATOM 10297 C C . GLN A 1 672 ? -1.81236 29.49778 30.51499 1.000 68.69786 652 GLN A C 1
ATOM 10298 O O . GLN A 1 672 ? -0.94214 29.12963 31.30678 1.000 77.06895 652 GLN A O 1
ATOM 10312 N N . GLU A 1 673 ? -2.59893 28.62610 29.89012 1.000 62.58458 653 GLU A N 1
ATOM 10313 C CA . GLU A 1 673 ? -2.35709 27.19377 30.04452 1.000 71.26907 653 GLU A CA 1
ATOM 10314 C C . GLU A 1 673 ? -0.99180 26.84101 29.46417 1.000 72.53701 653 GLU A C 1
ATOM 10315 O O . GLU A 1 673 ? -0.19159 26.12700 30.08937 1.000 76.00964 653 GLU A O 1
ATOM 10327 N N . ARG A 1 674 ? -0.70259 27.35792 28.26708 1.000 66.20984 654 ARG A N 1
ATOM 10328 C CA . ARG A 1 674 ? 0.60015 27.15181 27.64718 1.000 63.41011 654 ARG A CA 1
ATOM 10329 C C . ARG A 1 674 ? 1.70989 27.60620 28.57590 1.000 61.26675 654 ARG A C 1
ATOM 10330 O O . ARG A 1 674 ? 2.64576 26.86201 28.87840 1.000 64.22731 654 ARG A O 1
ATOM 10351 N N . ASN A 1 675 ? 1.60574 28.84713 29.03038 1.000 64.27718 655 ASN A N 1
ATOM 10352 C CA . ASN A 1 675 ? 2.64669 29.47392 29.82446 1.000 64.01269 655 ASN A CA 1
ATOM 10353 C C . ASN A 1 675 ? 2.83249 28.80996 31.17460 1.000 72.61597 655 ASN A C 1
ATOM 10354 O O . ASN A 1 675 ? 3.88413 28.99996 31.79359 1.000 76.79313 655 ASN A O 1
ATOM 10365 N N . GLN A 1 676 ? 1.84835 28.04203 31.64558 1.000 74.48837 656 GLN A N 1
ATOM 10366 C CA . GLN A 1 676 ? 1.96568 27.41967 32.96014 1.000 80.30381 656 GLN A CA 1
ATOM 10367 C C . GLN A 1 676 ? 3.23669 26.57909 33.07165 1.000 78.34778 656 GLN A C 1
ATOM 10368 O O . GLN A 1 676 ? 3.93351 26.63537 34.08915 1.000 75.16883 656 GLN A O 1
ATOM 10382 N N . GLY A 1 677 ? 3.56449 25.80567 32.03639 1.000 83.39157 657 GLY A N 1
ATOM 10383 C CA . GLY A 1 677 ? 4.75581 24.98365 32.11231 1.000 90.53229 657 GLY A CA 1
ATOM 10384 C C . GLY A 1 677 ? 5.92262 25.53122 31.31337 1.000 93.46127 657 GLY A C 1
ATOM 10385 O O . GLY A 1 677 ? 6.57113 24.80466 30.53913 1.000 87.35026 657 GLY A O 1
ATOM 10389 N N . LEU A 1 678 ? 6.18478 26.82553 31.47683 1.000 85.15819 658 LEU A N 1
ATOM 10390 C CA . LEU A 1 678 ? 7.31780 27.47488 30.84032 1.000 79.46317 658 LEU A CA 1
ATOM 10391 C C . LEU A 1 678 ? 8.10426 28.26114 31.88089 1.000 73.26333 658 LEU A C 1
ATOM 10392 O O . LEU A 1 678 ? 7.52613 29.02476 32.66187 1.000 66.92788 658 LEU A O 1
ATOM 10408 N N . VAL A 1 679 ? 9.42363 28.07622 31.87752 1.000 74.11849 659 VAL A N 1
ATOM 10409 C CA . VAL A 1 679 ? 10.29266 28.89180 32.71234 1.000 64.73886 659 VAL A CA 1
ATOM 10410 C C . VAL A 1 679 ? 10.25264 30.34506 32.25766 1.000 70.83444 659 VAL A C 1
ATOM 10411 O O . VAL A 1 679 ? 10.33613 31.26071 33.08018 1.000 65.83227 659 VAL A O 1
ATOM 10424 N N . LEU A 1 680 ? 10.12976 30.59200 30.94681 1.000 74.14583 660 LEU A N 1
ATOM 10425 C CA . LEU A 1 680 ? 10.04585 31.95183 30.41641 1.000 57.08903 660 LEU A CA 1
ATOM 10426 C C . LEU A 1 680 ? 8.76308 32.07614 29.60406 1.000 63.76112 660 LEU A C 1
ATOM 10427 O O . LEU A 1 680 ? 8.73870 31.78883 28.38859 1.000 65.17382 660 LEU A O 1
ATOM 10443 N N . PRO A 1 681 ? 7.66687 32.50557 30.22198 1.000 63.99820 661 PRO A N 1
ATOM 10444 C CA . PRO A 1 681 ? 6.40983 32.58391 29.47841 1.000 64.60816 661 PRO A CA 1
ATOM 10445 C C . PRO A 1 681 ? 6.45298 33.74320 28.51489 1.000 58.81285 661 PRO A C 1
ATOM 10446 O O . PRO A 1 681 ? 7.20784 34.71375 28.67978 1.000 58.81397 661 PRO A O 1
ATOM 10457 N N . TYR A 1 682 ? 5.61403 33.61737 27.50663 1.000 56.00289 662 TYR A N 1
ATOM 10458 C CA . TYR A 1 682 ? 5.47879 34.59842 26.44262 1.000 59.57460 662 TYR A CA 1
ATOM 10459 C C . TYR A 1 682 ? 4.11373 35.23978 26.66782 1.000 57.68216 662 TYR A C 1
ATOM 10460 O O . TYR A 1 682 ? 3.08338 34.58529 26.48465 1.000 60.23701 662 TYR A O 1
ATOM 10478 N N . THR A 1 683 ? 4.11750 36.50413 27.10669 1.000 56.50486 663 THR A N 1
ATOM 10479 C CA . THR A 1 683 ? 2.92234 37.23667 27.47936 1.000 54.33624 663 THR A CA 1
ATOM 10480 C C . THR A 1 683 ? 2.60590 38.40492 26.55178 1.000 57.33516 663 THR A C 1
ATOM 10481 O O . THR A 1 683 ? 1.56244 39.04177 26.73740 1.000 59.08315 663 THR A O 1
ATOM 10492 N N . TYR A 1 684 ? 3.47097 38.71008 25.56800 1.000 55.19157 664 TYR A N 1
ATOM 10493 C CA . TYR A 1 684 ? 3.33289 39.95757 24.82054 1.000 51.97773 664 TYR A CA 1
ATOM 10494 C C . TYR A 1 684 ? 2.11026 39.95762 23.91088 1.000 53.68811 664 TYR A C 1
ATOM 10495 O O . TYR A 1 684 ? 1.63675 41.03496 23.53454 1.000 55.83301 664 TYR A O 1
ATOM 10513 N N . LEU A 1 685 ? 1.55415 38.79069 23.59144 1.000 51.80986 665 LEU A N 1
ATOM 10514 C CA . LEU A 1 685 ? 0.39588 38.69800 22.71608 1.000 54.17737 665 LEU A CA 1
ATOM 10515 C C . LEU A 1 685 ? -0.85056 38.16962 23.42828 1.000 54.55076 665 LEU A C 1
ATOM 10516 O O . LEU A 1 685 ? -1.84562 37.83266 22.77007 1.000 53.25989 665 LEU A O 1
ATOM 10532 N N . ASP A 1 686 ? -0.83491 38.08723 24.73949 1.000 56.46156 666 ASP A N 1
ATOM 10533 C CA . ASP A 1 686 ? -2.04206 37.77603 25.50302 1.000 50.31592 666 ASP A CA 1
ATOM 10534 C C . ASP A 1 686 ? -3.07202 38.88079 25.29200 1.000 52.73807 666 ASP A C 1
ATOM 10535 O O . ASP A 1 686 ? -2.78410 40.04556 25.57477 1.000 56.77973 666 ASP A O 1
ATOM 10544 N N . PRO A 1 687 ? -4.24834 38.57019 24.74938 1.000 55.76711 667 PRO A N 1
ATOM 10545 C CA . PRO A 1 687 ? -5.18455 39.63116 24.25655 1.000 58.63608 667 PRO A CA 1
ATOM 10546 C C . PRO A 1 687 ? -5.52377 40.72035 25.26178 1.000 58.04531 667 PRO A C 1
ATOM 10547 O O . PRO A 1 687 ? -5.51245 41.90472 24.88914 1.000 55.44539 667 PRO A O 1
ATOM 10558 N N . PRO A 1 688 ? -5.86640 40.37953 26.51107 1.000 56.32055 668 PRO A N 1
ATOM 10559 C CA . PRO A 1 688 ? -6.11458 41.43241 27.52228 1.000 57.46957 668 PRO A CA 1
ATOM 10560 C C . PRO A 1 688 ? -5.01186 42.48238 27.64336 1.000 60.05742 668 PRO A C 1
ATOM 10561 O O . PRO A 1 688 ? -5.26976 43.62439 28.06565 1.000 60.32255 668 PRO A O 1
ATOM 10572 N N . LEU A 1 689 ? -3.77510 42.11352 27.31212 1.000 57.88817 669 LEU A N 1
ATOM 10573 C CA . LEU A 1 689 ? -2.63777 43.00149 27.40262 1.000 55.31236 669 LEU A CA 1
ATOM 10574 C C . LEU A 1 689 ? -2.26240 43.61287 26.07367 1.000 56.79291 669 LEU A C 1
ATOM 10575 O O . LEU A 1 689 ? -1.19672 44.22164 25.97251 1.000 63.48693 669 LEU A O 1
ATOM 10591 N N . ILE A 1 690 ? -3.08449 43.43019 25.04207 1.000 57.48220 670 ILE A N 1
ATOM 10592 C CA . ILE A 1 690 ? -2.88650 44.09142 23.75368 1.000 55.64553 670 ILE A CA 1
ATOM 10593 C C . ILE A 1 690 ? -3.80656 45.29842 23.66658 1.000 58.38403 670 ILE A C 1
ATOM 10594 O O . ILE A 1 690 ? -5.02403 45.16564 23.83929 1.000 59.91299 670 ILE A O 1
ATOM 10610 N N . GLU A 1 691 ? -3.24281 46.46438 23.40737 1.000 57.58941 671 GLU A N 1
ATOM 10611 C CA . GLU A 1 691 ? -4.08117 47.64520 23.22045 1.000 62.95246 671 GLU A CA 1
ATOM 10612 C C . GLU A 1 691 ? -4.69581 47.65755 21.81479 1.000 62.97706 671 GLU A C 1
ATOM 10613 O O . GLU A 1 691 ? -4.10781 47.13601 20.85144 1.000 51.63281 671 GLU A O 1
ATOM 10625 N N . ASN A 1 692 ? -5.89596 48.26333 21.71126 1.000 58.81273 672 ASN A N 1
ATOM 10626 C CA . ASN A 1 692 ? -6.57930 48.38245 20.42233 1.000 52.41852 672 ASN A CA 1
ATOM 10627 C C . ASN A 1 692 ? -5.74857 49.13989 19.38354 1.000 53.76966 672 ASN A C 1
ATOM 10628 O O . ASN A 1 692 ? -5.86250 48.87484 18.18266 1.000 58.99363 672 ASN A O 1
ATOM 10639 N N . SER A 1 693 ? -4.95506 50.11412 19.80834 1.000 54.89080 673 SER A N 1
ATOM 10640 C CA . SER A 1 693 ? -4.25522 51.04001 18.93372 1.000 50.43385 673 SER A CA 1
ATOM 10641 C C . SER A 1 693 ? -2.80488 51.18397 19.39247 1.000 55.12477 673 SER A C 1
ATOM 10642 O O . SER A 1 693 ? -2.36394 50.56380 20.35551 1.000 56.32596 673 SER A O 1
ATOM 10650 N N . VAL A 1 694 ? -2.04357 51.97065 18.65023 1.000 56.28673 674 VAL A N 1
ATOM 10651 C CA . VAL A 1 694 ? -0.69429 52.35330 19.03608 1.000 54.04856 674 VAL A CA 1
ATOM 10652 C C . VAL A 1 694 ? -0.84286 53.65207 19.80240 1.000 55.79651 674 VAL A C 1
ATOM 10653 O O . VAL A 1 694 ? -1.19451 54.68564 19.22858 1.000 55.47532 674 VAL A O 1
ATOM 10666 N N . SER A 1 695 ? -0.57949 53.60894 21.10238 1.000 54.09683 675 SER A N 1
ATOM 10667 C CA . SER A 1 695 ? -0.83346 54.75877 21.92708 1.000 60.29036 675 SER A CA 1
ATOM 10668 C C . SER A 1 695 ? 0.33945 55.09345 22.83478 1.000 56.22084 675 SER A C 1
ATOM 10669 O O . SER A 1 695 ? 0.25239 56.06734 23.59304 1.000 56.90203 675 SER A O 1
ATOM 10677 N N . ILE A 1 696 ? 1.41191 54.30908 22.79902 1.000 57.19658 676 ILE A N 1
ATOM 10678 C CA . ILE A 1 696 ? 2.62139 54.57286 23.57627 1.000 59.19230 676 ILE A CA 1
ATOM 10679 C C . ILE A 1 696 ? 3.84517 54.15933 22.72314 1.000 59.35612 676 ILE A C 1
ATOM 10680 O O . ILE A 1 696 ? 4.96465 54.56922 22.98112 1.000 57.50516 676 ILE A O 1
#

Secondary structure (DSSP, 8-state):
-EEEEEEEE--STT---SSEEEEEEEETTEEPPPEE---SS-TT-TT-EEEEEEE-SS---SEEEEEEEEE--EETTTEE-----EEEEEEEEE-TT---EEEEEEEEE-SSEEEEEE-SS---GGG---HHHHHHHHHHHHHHHHHS-EE--STTSPPEES-S-GGGS-GGGS--HHHHHHHHHHHHHHHHHHHTTTTTT--S--S-TGGGGGHHHH---HHHHHHHHHTT-HHHHHHHHHHSS-TT--EE-SS--TTS---HHHHHHHH-TT--HHHHHHHT-EEEEE-GGGTT----EETTEE-B----EEEEEE-STT--EEEEEEESSSS-BTTB-EE-TTS-HHHHHHHHHHHHHHHHHHIIIIIIIIIIIIHHHHHHHHHHHHS-TTSHHHHHHGGGGTTHHHHHHHHHHHTSSTTSHHHHH-SSHHHHHHHHHHHHTTT--HHHHSHHHHHHHTT-SS-TT-HHHHHHHHHHHHHHHHHHHHHHHH--SHHHHHT-HHHHHHHHHIIIIITTT-GGG---SS--SHHHHHHHHHHHHHIIIIIHHHHHTTHHHHHSSGGGS-S-BSSPPPSSSS---HHHHHHHSPPHHHHHHHHHHHHHHHS--S---BTT---S----SHHHHHHHHHHHHHHHHHHHHHHHHHHT-SS---TT-GGGSBSS---

Sequence (675 aa):
AEFRVRVSTGEAFGAGTWDKVSVSIVGTRGESPPLPLDNLGKEFTAGAEEDFQVTLPEDVGRVLLLRVHKAPPVLPLLGPLAPDAWFCRWFQLTPPRGGHLLFPCYQWLEGAGTLVLQEGTAKVSWADHHPVLQQQRQEELQARQEMYQWKAYNPGWPHCLDEKTVEDLELNIKYSTAKNANFYLQAGSAFAEEMKIKGLLDRKGLWRSLNEMKRIFNFRRTPAAEHAFEHWQEDAFFASQFLNGLNPVLIRRCHYLPKNFPVTDAMVASVLGPGTSLQAELEKGSLFLVDHGILSGIQTNVINGKPQFSAAPMTLLYQSPGCGPLLPLAIQLSQTPGPNSPIFLPTDDKWDWLLAKTWVRNAEFSFHEALTHLLHSHLLPEVFTLATLRQLPHCHPLFKLLIPHTRYTLHINTLARELLIVPGQVLDRSTGIGIEGFSELIQRNMKQLNYSLLCLPEDIRTRGVEDIPGYYYRDDGMQIWGAVEERFVSEIIGIYYPSDESVQDDRELQAWVREIFSKGFLNQEESSGIPSSLETREALVQQYVTMVIFTCSAKHAAVSAGQFDSCAWMPNLPPSMQLPPPTSKGLATCEGFIATLPPVNATCDVILALWLLSKEPGDQRPLGTYPDEHFTEEAPRRSIATFQSRLAQISRGIQERNQGLVLPYTYLDPPLIENSVSI

Organism: Homo sapiens (NCBI:txid9606)

Nearest PDB structures (foldseek):
  8viy-assembly1_A  TM=1.001E+00  e=0.000E+00  Homo sapiens
  4nre-assembly1_A  TM=1.000E+00  e=0.000E+00  Homo sapiens
  7laf-assembly1_A  TM=9.960E-01  e=0.000E+00  Homo sapiens
  7laf-assembly1_B  TM=9.973E-01  e=3.483E-104  Homo sapiens
  8ghc-assembly1_A  TM=9.494E-01  e=3.423E-64  Homo sapiens

Foldseek 3Di:
DKKKKKWFWAQFVLAFFQWWKWKWWAAPQGIFDTWTDCPDDRQGDHGHIDIDMTDGPDDHHHTFKIKMWIDADADVPPGGDQGRKHFTAWMWIDDVPDDIFIWGDGFIPHHTDMDMTGTLAFDFCVRDVDPVNNVVQVVQLVVLPVQWDWDCDDPLAFIFTPDQALVPHDPRQHDGPQLVVLLCVLLVVLVVVCVVVVLLPDFDFDPALVSLCVLVVSPDDVLQVVCVVCVLPQLVLQLCCQFFQPVQFKFFALDDPPQQDDAQVLQCVVPPPPDGPNRQSVVRFKIKRWQQLLAPFAWAAAPNFAFDAFGKMWIWGQDPDLDGIGTAWMFRHSHDDLQTDIDGPPAPSQLNLLRSLRVLLSCQLCLVLPLAPRQQQLLLSLLQSLLSNQPGLSHLLNLVCVQANHQSSSVVSNCSNAPQDPPHLQRHFFTRRNRRSVSSSSSCLQQAAPQSLQLVSSCVVRVNPDRPPNVLNVLLVLLLVLLLLLLLLSLVVHPVWLVSQQVRPSNLSSQLSCCCSRSVVRVNRVRDSGRRTSVRVSSVSSSNQCSFWLSNLSNQQNQLSQPSSPSSHARTFRDYRGRHGDPGDSVNSSNGGGTSSSSSSVSSVSVSRNDSGRDAQFALRPPSCSNPDPSSVVSSVSSVVSLVVSLVVQCVVQVPDPNGRCSSNRRRIGSGRND